Protein 4CQ4 (pdb70)

Radius of gyration: 41.92 Å; Cα contacts (8 Å, |Δi|>4): 561; chains: 4; bounding box: 97×51×123 Å

Sequence (412 aa):
ANPAENIASEISKSVEGAIQQVKNLLTLAADRAEQIVNDLASTTTSTITRPIIELSNTADKIAEGNLEAEVPHQNRADEIGILAKSIERLRRSLKVAMESLEEALKENIASEISKSVEGAIQQVKNLLTLAADRAEQIVNDLASTTTSTITRPIIELSNTADKIAEGNLEAEVPHQNRADEIGILAKSIERLRRSLKVAMESLEEALKENIASSEISKSVEGAIQQVKNLLTLAADRAEQIVNDLASTTTSSTITRPIIELSNTADKIAEGNLEAEVPHQNRADEIGILAKSIERLRRSLKVAMESLEEALKENIASEISKSVEGAIQQVKNLLTLAADRAEQQIVNDLASSTTTSTITRPIIIELSNTADKIAEGNLEAEVPHQNRADEIGILAKSSIERLRRSLKVAMESLEEALK

GO terms:
  GO:0042802 identical protein binding (F, IPI)

Structure (mmCIF, N/CA/C/O backbone):
data_4CQ4
#
_entry.id   4CQ4
#
_cell.length_a   44.069
_cell.length_b   48.037
_cell.length_c   95.187
_cell.angle_alpha   90.00
_cell.angle_beta   98.04
_cell.angle_gamma   90.00
#
_symmetry.space_group_name_H-M   'P 1 21 1'
#
loop_
_entity.id
_entity.type
_entity.pdbx_description
1 polymer 'ENGINEERED VERSION OF TRANSMEMBRANE RECEPTOR AF1503'
2 water water
#
loop_
_atom_site.group_PDB
_atom_site.id
_atom_site.type_symbol
_atom_site.label_atom_id
_atom_site.label_alt_id
_atom_site.label_comp_id
_atom_site.label_asym_id
_atom_site.label_entity_id
_atom_site.label_seq_id
_atom_site.pdbx_PDB_ins_code
_atom_site.Cartn_x
_atom_site.Cartn_y
_atom_site.Cartn_z
_atom_site.occupancy
_atom_site.B_iso_or_equiv
_atom_site.auth_seq_id
_atom_site.auth_comp_id
_atom_site.auth_asym_id
_atom_site.auth_atom_id
_atom_site.pdbx_PDB_model_num
ATOM 1 N N . ALA A 1 204 ? 25.823 41.601 49.593 1.00 61.80 233 ALA A N 1
ATOM 2 C CA . ALA A 1 204 ? 25.272 40.223 49.776 1.00 56.54 233 ALA A CA 1
ATOM 3 C C . ALA A 1 204 ? 25.224 39.423 48.449 1.00 52.71 233 ALA A C 1
ATOM 4 O O . ALA A 1 204 ? 25.009 39.985 47.383 1.00 54.17 233 ALA A O 1
ATOM 6 N N . ASN A 1 205 ? 25.444 38.107 48.532 1.00 48.23 234 ASN A N 1
ATOM 7 C CA . ASN A 1 205 ? 25.406 37.224 47.381 1.00 45.49 234 ASN A CA 1
ATOM 8 C C . ASN A 1 205 ? 24.011 37.310 46.720 1.00 41.44 234 ASN A C 1
ATOM 9 O O . ASN A 1 205 ? 22.985 37.162 47.408 1.00 40.07 234 ASN A O 1
ATOM 14 N N . PRO A 1 206 ? 23.956 37.646 45.413 1.00 40.49 235 PRO A N 1
ATOM 15 C CA . PRO A 1 206 ? 22.612 37.792 44.896 1.00 39.27 235 PRO A CA 1
ATOM 16 C C . PRO A 1 206 ? 22.025 36.431 44.520 1.00 33.05 235 PRO A C 1
ATOM 17 O O . PRO A 1 206 ? 20.816 36.401 44.259 1.00 32.84 235 PRO A O 1
ATOM 21 N N . ALA A 1 207 ? 22.814 35.340 44.532 1.00 29.75 236 ALA A N 1
ATOM 22 C CA . ALA A 1 207 ? 22.334 34.001 44.041 1.00 25.53 236 ALA A CA 1
ATOM 23 C C . ALA A 1 207 ? 21.071 33.535 44.746 1.00 22.84 236 ALA A C 1
ATOM 24 O O . ALA A 1 207 ? 21.003 33.519 45.989 1.00 22.57 236 ALA A O 1
ATOM 26 N N . GLU A 1 208 ? 20.062 33.175 43.940 1.00 21.21 237 GLU A N 1
ATOM 27 C CA . GLU A 1 208 ? 18.790 32.700 44.496 1.00 21.35 237 GLU A CA 1
ATOM 28 C C . GLU A 1 208 ? 18.584 31.219 44.422 1.00 19.08 237 GLU A C 1
ATOM 29 O O . GLU A 1 208 ? 17.669 30.757 45.062 1.00 19.04 237 GLU A O 1
ATOM 35 N N . ASN A 1 209 ? 19.431 30.448 43.712 1.00 17.60 238 ASN A N 1
ATOM 36 C CA . ASN A 1 209 ? 19.183 28.988 43.553 1.00 17.68 238 ASN A CA 1
ATOM 37 C C . ASN A 1 209 ? 20.486 28.242 43.847 1.00 16.59 238 ASN A C 1
ATOM 38 O O . ASN A 1 209 ? 21.466 28.419 43.111 1.00 14.54 238 ASN A O 1
ATOM 43 N N . ILE A 1 210 ? 20.444 27.386 44.859 1.00 16.58 239 ILE A N 1
ATOM 44 C CA . ILE A 1 210 ? 21.613 26.545 45.175 1.00 17.51 239 ILE A CA 1
ATOM 45 C C . ILE A 1 210 ? 21.961 25.662 43.965 1.00 15.82 239 ILE A C 1
ATOM 46 O O . ILE A 1 210 ? 23.114 25.393 43.791 1.00 15.32 239 ILE A O 1
ATOM 51 N N . ALA A 1 211 ? 20.982 25.181 43.169 1.00 15.49 240 ALA A N 1
ATOM 52 C CA . ALA A 1 211 ? 21.350 24.357 41.996 1.00 15.86 240 ALA A CA 1
ATOM 53 C C . ALA A 1 211 ? 22.278 25.097 40.981 1.00 16.35 240 ALA A C 1
ATOM 54 O O . ALA A 1 211 ? 23.283 24.574 40.479 1.00 15.43 240 ALA A O 1
ATOM 56 N N . SER A 1 212 ? 21.963 26.369 40.758 1.00 16.35 241 SER A N 1
ATOM 57 C CA . SER A 1 212 ? 22.841 27.291 40.027 1.00 18.80 241 SER A CA 1
ATOM 58 C C . SER A 1 212 ? 24.202 27.535 40.642 1.00 16.15 241 SER A C 1
ATOM 59 O O . SER A 1 212 ? 25.224 27.563 39.932 1.00 16.42 241 SER A O 1
ATOM 62 N N . GLU A 1 213 ? 24.226 27.766 41.937 1.00 16.11 242 GLU A N 1
ATOM 63 C CA . GLU A 1 213 ? 25.472 28.033 42.622 1.00 16.58 242 GLU A CA 1
ATOM 64 C C . GLU A 1 213 ? 26.420 26.829 42.461 1.00 16.12 242 GLU A C 1
ATOM 65 O O . GLU A 1 213 ? 27.559 27.001 42.054 1.00 19.19 242 GLU A O 1
ATOM 71 N N . ILE A 1 214 ? 25.928 25.629 42.759 1.00 14.81 243 ILE A N 1
ATOM 72 C CA . ILE A 1 214 ? 26.727 24.414 42.656 1.00 15.85 243 ILE A CA 1
ATOM 73 C C . ILE A 1 214 ? 27.178 24.146 41.219 1.00 15.56 243 ILE A C 1
ATOM 74 O O . ILE A 1 214 ? 28.347 23.982 40.942 1.00 16.28 243 ILE A O 1
ATOM 79 N N . SER A 1 215 ? 26.246 24.173 40.302 1.00 15.25 244 SER A N 1
ATOM 80 C CA . SER A 1 215 ? 26.552 23.923 38.886 1.00 16.53 244 SER A CA 1
ATOM 81 C C . SER A 1 215 ? 27.497 24.919 38.248 1.00 18.01 244 SER A C 1
ATOM 82 O O . SER A 1 215 ? 28.516 24.551 37.616 1.00 19.02 244 SER A O 1
ATOM 85 N N . LYS A 1 216 ? 27.269 26.218 38.483 1.00 18.91 245 LYS A N 1
ATOM 86 C CA . LYS A 1 216 ? 28.221 27.262 38.035 1.00 20.41 245 LYS A CA 1
ATOM 87 C C . LYS A 1 216 ? 29.637 27.057 38.569 1.00 19.56 245 LYS A C 1
ATOM 88 O O . LYS A 1 216 ? 30.563 27.420 37.906 1.00 19.35 245 LYS A O 1
ATOM 94 N N . SER A 1 217 ? 29.754 26.493 39.766 1.00 17.63 246 SER A N 1
ATOM 95 C CA . SER A 1 217 ? 31.072 26.349 40.415 1.00 18.26 246 SER A CA 1
ATOM 96 C C . SER A 1 217 ? 32.047 25.463 39.625 1.00 18.30 246 SER A C 1
ATOM 97 O O . SER A 1 217 ? 33.252 25.542 39.858 1.00 20.71 246 SER A O 1
ATOM 100 N N . VAL A 1 218 ? 31.559 24.584 38.749 1.00 19.98 247 VAL A N 1
ATOM 101 C CA . VAL A 1 218 ? 32.458 23.707 37.942 1.00 19.76 247 VAL A CA 1
ATOM 102 C C . VAL A 1 218 ? 32.719 24.230 36.512 1.00 19.17 247 VAL A C 1
ATOM 103 O O . VAL A 1 218 ? 33.470 23.606 35.767 1.00 18.83 247 VAL A O 1
ATOM 107 N N . GLU A 1 219 ? 32.090 25.343 36.152 1.00 19.99 248 GLU A N 1
ATOM 108 C CA . GLU A 1 219 ? 32.243 25.862 34.784 1.00 20.29 248 GLU A CA 1
ATOM 109 C C . GLU A 1 219 ? 33.648 26.192 34.387 1.00 19.72 248 GLU A C 1
ATOM 110 O O . GLU A 1 219 ? 34.038 25.962 33.265 1.00 19.20 248 GLU A O 1
ATOM 116 N N . GLY A 1 220 ? 34.399 26.779 35.297 1.00 19.86 249 GLY A N 1
ATOM 117 C CA . GLY A 1 220 ? 35.769 27.161 34.983 1.00 20.59 249 GLY A CA 1
ATOM 118 C C . GLY A 1 220 ? 36.537 25.929 34.618 1.00 17.80 249 GLY A C 1
ATOM 119 O O . GLY A 1 220 ? 37.246 25.904 33.580 1.00 16.82 249 GLY A O 1
ATOM 120 N N . ALA A 1 221 ? 36.425 24.888 35.464 1.00 18.28 250 ALA A N 1
ATOM 121 C CA . ALA A 1 221 ? 37.127 23.625 35.262 1.00 17.75 250 ALA A CA 1
ATOM 122 C C . ALA A 1 221 ? 36.724 23.006 33.940 1.00 17.38 250 ALA A C 1
ATOM 123 O O . ALA A 1 221 ? 37.549 22.608 33.117 1.00 17.13 250 ALA A O 1
ATOM 125 N N . ILE A 1 222 ? 35.437 22.976 33.702 1.00 19.29 251 ILE A N 1
ATOM 126 C CA . ILE A 1 222 ? 34.967 22.437 32.423 1.00 18.60 251 ILE A CA 1
ATOM 127 C C . ILE A 1 222 ? 35.535 23.206 31.196 1.00 18.17 251 ILE A C 1
ATOM 128 O O . ILE A 1 222 ? 35.883 22.576 30.154 1.00 18.18 251 ILE A O 1
ATOM 133 N N . GLN A 1 223 ? 35.605 24.539 31.265 1.00 17.66 252 GLN A N 1
ATOM 134 C CA . GLN A 1 223 ? 36.092 25.289 30.148 1.00 20.21 252 GLN A CA 1
ATOM 135 C C . GLN A 1 223 ? 37.563 25.000 29.946 1.00 19.23 252 GLN A C 1
ATOM 136 O O . GLN A 1 223 ? 38.038 24.947 28.835 1.00 18.24 252 GLN A O 1
ATOM 142 N N . GLN A 1 224 ? 38.300 24.751 31.029 1.00 18.10 253 GLN A N 1
ATOM 143 C CA . GLN A 1 224 ? 39.684 24.346 30.901 1.00 20.60 253 GLN A CA 1
ATOM 144 C C . GLN A 1 224 ? 39.870 23.026 30.199 1.00 16.93 253 GLN A C 1
ATOM 145 O O . GLN A 1 224 ? 40.697 22.871 29.284 1.00 16.88 253 GLN A O 1
ATOM 151 N N . VAL A 1 225 ? 39.022 22.057 30.573 1.00 15.81 254 VAL A N 1
ATOM 152 C CA . VAL A 1 225 ? 38.966 20.785 29.893 1.00 15.65 254 VAL A CA 1
ATOM 153 C C . VAL A 1 225 ? 38.709 20.960 28.390 1.00 15.43 254 VAL A C 1
ATOM 154 O O . VAL A 1 225 ? 39.494 20.472 27.528 1.00 14.56 254 VAL A O 1
ATOM 158 N N . LYS A 1 226 ? 37.628 21.669 28.034 1.00 17.29 255 LYS A N 1
ATOM 159 C CA . LYS A 1 226 ? 37.412 21.948 26.648 1.00 17.95 255 LYS A CA 1
ATOM 160 C C . LYS A 1 226 ? 38.512 22.656 25.911 1.00 17.10 255 LYS A C 1
ATOM 161 O O . LYS A 1 226 ? 38.844 22.229 24.819 1.00 16.62 255 LYS A O 1
ATOM 167 N N . ASN A 1 227 ? 39.208 23.608 26.567 1.00 17.72 256 ASN A N 1
ATOM 168 C CA . ASN A 1 227 ? 40.269 24.366 25.919 1.00 17.39 256 ASN A CA 1
ATOM 169 C C . ASN A 1 227 ? 41.468 23.453 25.606 1.00 16.72 256 ASN A C 1
ATOM 170 O O . ASN A 1 227 ? 42.073 23.523 24.559 1.00 16.55 256 ASN A O 1
ATOM 175 N N . LEU A 1 228 ? 41.772 22.552 26.536 1.00 16.80 257 LEU A N 1
ATOM 176 C CA . LEU A 1 228 ? 42.824 21.577 26.348 1.00 16.17 257 LEU A CA 1
ATOM 177 C C . LEU A 1 228 ? 42.544 20.610 25.206 1.00 15.50 257 LEU A C 1
ATOM 178 O O . LEU A 1 228 ? 43.435 20.304 24.386 1.00 15.92 257 LEU A O 1
ATOM 183 N N . LEU A 1 229 ? 41.296 20.158 25.087 1.00 14.99 258 LEU A N 1
ATOM 184 C CA . LEU A 1 229 ? 40.874 19.350 23.966 1.00 16.47 258 LEU A CA 1
ATOM 185 C C . LEU A 1 229 ? 40.847 20.100 22.597 1.00 16.70 258 LEU A C 1
ATOM 186 O O . LEU A 1 229 ? 41.162 19.515 21.591 1.00 16.69 258 LEU A O 1
ATOM 191 N N . THR A 1 230 ? 40.563 21.391 22.615 1.00 16.79 259 THR A N 1
ATOM 192 C CA . THR A 1 230 ? 40.661 22.245 21.406 1.00 18.69 259 THR A CA 1
ATOM 193 C C . THR A 1 230 ? 42.121 22.283 20.957 1.00 18.10 259 THR A C 1
ATOM 194 O O . THR A 1 230 ? 42.461 22.162 19.800 1.00 17.98 259 THR A O 1
ATOM 198 N N . LEU A 1 231 ? 43.012 22.467 21.911 1.00 18.16 260 LEU A N 1
ATOM 199 C CA . LEU A 1 231 ? 44.415 22.556 21.548 1.00 19.05 260 LEU A CA 1
ATOM 200 C C . LEU A 1 231 ? 44.951 21.188 21.057 1.00 19.43 260 LEU A C 1
ATOM 201 O O . LEU A 1 231 ? 45.826 21.158 20.164 1.00 20.58 260 LEU A O 1
ATOM 206 N N . ALA A 1 232 ? 44.420 20.096 21.622 1.00 17.94 261 ALA A N 1
ATOM 207 C CA . ALA A 1 232 ? 44.778 18.736 21.164 1.00 18.84 261 ALA A CA 1
ATOM 208 C C . ALA A 1 232 ? 44.405 18.557 19.699 1.00 20.28 261 ALA A C 1
ATOM 209 O O . ALA A 1 232 ? 45.216 18.100 18.893 1.00 19.23 261 ALA A O 1
ATOM 211 N N . ALA A 1 233 ? 43.174 18.953 19.343 1.00 20.11 262 ALA A N 1
ATOM 212 C CA . ALA A 1 233 ? 42.747 18.832 17.958 1.00 23.72 262 ALA A CA 1
ATOM 213 C C . ALA A 1 233 ? 43.594 19.700 17.037 1.00 24.27 262 ALA A C 1
ATOM 214 O O . ALA A 1 233 ? 44.010 19.324 15.926 1.00 25.56 262 ALA A O 1
ATOM 216 N N . ASP A 1 234 ? 43.938 20.872 17.495 1.00 25.70 263 ASP A N 1
ATOM 217 C CA . ASP A 1 234 ? 44.720 21.783 16.653 1.00 29.65 263 ASP A CA 1
ATOM 218 C C . ASP A 1 234 ? 46.119 21.167 16.435 1.00 28.37 263 ASP A C 1
ATOM 219 O O . ASP A 1 234 ? 46.658 21.168 15.322 1.00 29.99 263 ASP A O 1
ATOM 224 N N . ARG A 1 235 ? 46.672 20.553 17.470 1.00 24.73 264 ARG A N 1
ATOM 225 C CA . ARG A 1 235 ? 47.992 19.981 17.385 1.00 25.36 264 ARG A CA 1
ATOM 226 C C . ARG A 1 235 ? 47.948 18.780 16.457 1.00 24.89 264 ARG A C 1
ATOM 227 O O . ARG A 1 235 ? 48.901 18.568 15.710 1.00 27.02 264 ARG A O 1
ATOM 235 N N . ALA A 1 236 ? 46.851 18.024 16.498 1.00 23.11 265 ALA A N 1
ATOM 236 C CA . ALA A 1 236 ? 46.674 16.886 15.615 1.00 24.52 265 ALA A CA 1
ATOM 237 C C . ALA A 1 236 ? 46.592 17.310 14.147 1.00 27.13 265 ALA A C 1
ATOM 238 O O . ALA A 1 236 ? 47.195 16.682 13.277 1.00 26.52 265 ALA A O 1
ATOM 240 N N . GLU A 1 237 ? 45.831 18.359 13.864 1.00 28.98 266 GLU A N 1
ATOM 241 C CA . GLU A 1 237 ? 45.725 18.773 12.477 1.00 33.05 266 GLU A CA 1
ATOM 242 C C . GLU A 1 237 ? 47.063 19.219 11.845 1.00 32.94 266 GLU A C 1
ATOM 243 O O . GLU A 1 237 ? 47.253 18.987 10.643 1.00 34.84 266 GLU A O 1
ATOM 249 N N . GLN A 1 238 ? 47.979 19.819 12.633 1.00 29.96 267 GLN A N 1
ATOM 250 C CA . GLN A 1 238 ? 49.297 20.285 12.148 1.00 30.01 267 GLN A CA 1
ATOM 251 C C . GLN A 1 238 ? 50.118 19.137 11.540 1.00 28.67 267 GLN A C 1
ATOM 252 O O . GLN A 1 238 ? 51.032 19.351 10.712 1.00 28.41 267 GLN A O 1
ATOM 258 N N . ILE A 1 239 ? 49.821 17.904 11.965 1.00 26.52 268 ILE A N 1
ATOM 259 C CA . ILE A 1 239 ? 50.506 16.719 11.463 1.00 26.17 268 ILE A CA 1
ATOM 260 C C . ILE A 1 239 ? 50.532 16.601 9.938 1.00 26.36 268 ILE A C 1
ATOM 261 O O . ILE A 1 239 ? 51.519 16.171 9.370 1.00 24.83 268 ILE A O 1
ATOM 266 N N . VAL A 1 240 ? 49.451 17.004 9.279 1.00 26.41 269 VAL A N 1
ATOM 267 C CA . VAL A 1 240 ? 49.382 16.803 7.859 1.00 27.16 269 VAL A CA 1
ATOM 268 C C . VAL A 1 240 ? 50.453 17.610 7.142 1.00 26.25 269 VAL A C 1
ATOM 269 O O . VAL A 1 240 ? 51.248 17.085 6.356 1.00 23.69 269 VAL A O 1
ATOM 273 N N . ASN A 1 241 ? 50.489 18.896 7.403 1.00 28.06 270 ASN A N 1
ATOM 274 C CA . ASN A 1 241 ? 51.483 19.748 6.780 1.00 29.60 270 ASN A CA 1
ATOM 275 C C . ASN A 1 241 ? 52.929 19.383 7.138 1.00 27.35 270 ASN A C 1
ATOM 276 O O . ASN A 1 241 ? 53.820 19.470 6.294 1.00 27.36 270 ASN A O 1
ATOM 281 N N . ASP A 1 242 ? 53.177 18.969 8.366 1.00 27.05 271 ASP A N 1
ATOM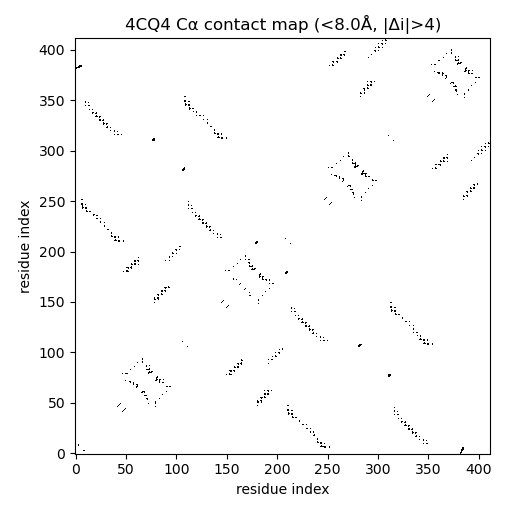 282 C CA . ASP A 1 242 ? 54.573 18.543 8.714 1.00 28.51 271 ASP A CA 1
ATOM 283 C C . ASP A 1 242 ? 54.947 17.268 7.921 1.00 25.70 271 ASP A C 1
ATOM 284 O O . ASP A 1 242 ? 56.085 17.085 7.473 1.00 25.54 271 ASP A O 1
ATOM 289 N N . LEU A 1 243 ? 53.965 16.395 7.752 1.00 24.81 272 LEU A N 1
ATOM 290 C CA . LEU A 1 243 ? 54.184 15.165 7.021 1.00 24.40 272 LEU A CA 1
ATOM 291 C C . LEU A 1 243 ? 54.402 15.416 5.559 1.00 24.13 272 LEU A C 1
ATOM 292 O O . LEU A 1 243 ? 55.239 14.746 4.956 1.00 23.83 272 LEU A O 1
ATOM 297 N N . ALA A 1 244 ? 53.635 16.333 4.950 1.00 23.59 273 ALA A N 1
ATOM 298 C CA . ALA A 1 244 ? 53.935 16.754 3.614 1.00 24.59 273 ALA A CA 1
ATOM 299 C C . ALA A 1 244 ? 55.376 17.185 3.492 1.00 23.14 273 ALA A C 1
ATOM 300 O O . ALA A 1 244 ? 56.029 16.793 2.551 1.00 21.60 273 ALA A O 1
ATOM 302 N N . SER A 1 245 ? 55.851 17.974 4.470 1.00 23.54 274 SER A N 1
ATOM 303 C CA . SER A 1 245 ? 57.165 18.561 4.456 1.00 24.57 274 SER A CA 1
ATOM 304 C C . SER A 1 245 ? 58.286 17.507 4.633 1.00 23.19 274 SER A C 1
ATOM 305 O O . SER A 1 245 ? 59.231 17.473 3.881 1.00 21.40 274 SER A O 1
ATOM 308 N N . THR A 1 246 ? 58.106 16.599 5.579 1.00 24.14 275 THR A N 1
ATOM 309 C CA . THR A 1 246 ? 59.030 15.489 5.762 1.00 24.48 275 THR A CA 1
ATOM 310 C C . THR A 1 246 ? 59.138 14.601 4.542 1.00 23.52 275 THR A C 1
ATOM 311 O O . THR A 1 246 ? 60.208 14.161 4.178 1.00 25.71 275 THR A O 1
ATOM 315 N N . THR A 1 247 ? 58.014 14.338 3.903 1.00 21.54 276 THR A N 1
ATOM 316 C CA . THR A 1 247 ? 58.026 13.473 2.739 1.00 22.29 276 THR A CA 1
ATOM 317 C C . THR A 1 247 ? 58.832 14.171 1.663 1.00 22.17 276 THR A C 1
ATOM 318 O O . THR A 1 247 ? 59.569 13.519 0.920 1.00 21.53 276 THR A O 1
ATOM 322 N N . THR A 1 248 ? 58.681 15.499 1.529 1.00 23.30 277 THR A N 1
ATOM 323 C CA . THR A 1 248 ? 59.296 16.218 0.402 1.00 23.55 277 THR A CA 1
ATOM 324 C C . THR A 1 248 ? 60.802 16.254 0.655 1.00 24.83 277 THR A C 1
ATOM 325 O O . THR A 1 248 ? 61.647 16.052 -0.273 1.00 24.81 277 THR A O 1
ATOM 329 N N . SER A 1 249 ? 61.161 16.574 1.894 1.00 24.74 278 SER A N 1
ATOM 330 C CA . SER A 1 249 ? 62.575 16.708 2.215 1.00 26.68 278 SER A CA 1
ATOM 331 C C . SER A 1 249 ? 63.315 15.344 2.216 1.00 26.41 278 SER A C 1
ATOM 332 O O . SER A 1 249 ? 64.497 15.273 1.773 1.00 25.99 278 SER A O 1
ATOM 335 N N . THR A 1 250 ? 62.601 14.293 2.619 1.00 25.45 279 THR A N 1
ATOM 336 C CA . THR A 1 250 ? 63.207 12.997 2.829 1.00 27.45 279 THR A CA 1
ATOM 337 C C . THR A 1 250 ? 63.173 12.137 1.592 1.00 26.07 279 THR A C 1
ATOM 338 O O . THR A 1 250 ? 64.110 11.355 1.348 1.00 27.02 279 THR A O 1
ATOM 342 N N . ILE A 1 251 ? 62.111 12.307 0.801 1.00 24.68 280 ILE A N 1
ATOM 343 C CA . ILE A 1 251 ? 61.908 11.469 -0.322 1.00 26.22 280 ILE A CA 1
ATOM 344 C C . ILE A 1 251 ? 61.856 12.256 -1.623 1.00 25.26 280 ILE A C 1
ATOM 345 O O . ILE A 1 251 ? 62.584 11.903 -2.569 1.00 26.26 280 ILE A O 1
ATOM 350 N N . THR A 1 252 ? 60.970 13.233 -1.727 1.00 25.93 281 THR A N 1
ATOM 351 C CA . THR A 1 252 ? 60.706 13.825 -3.058 1.00 25.65 281 THR A CA 1
ATOM 352 C C . THR A 1 252 ? 61.965 14.438 -3.652 1.00 25.65 281 THR A C 1
ATOM 353 O O . THR A 1 252 ? 62.363 14.117 -4.782 1.00 26.07 281 THR A O 1
ATOM 357 N N . ARG A 1 253 ? 62.621 15.269 -2.860 1.00 26.48 282 ARG A N 1
ATOM 358 C CA . ARG A 1 253 ? 63.791 16.020 -3.306 1.00 26.76 282 ARG A CA 1
ATOM 359 C C . ARG A 1 253 ? 64.875 15.092 -3.842 1.00 26.50 282 ARG A C 1
ATOM 360 O O . ARG A 1 253 ? 65.384 15.317 -4.937 1.00 25.51 282 ARG A O 1
ATOM 362 N N . PRO A 1 254 ? 65.219 14.035 -3.097 1.00 26.71 283 PRO A N 1
ATOM 363 C CA . PRO A 1 254 ? 66.271 13.153 -3.602 1.00 27.18 283 PRO A CA 1
ATOM 364 C C . PRO A 1 254 ? 65.865 12.360 -4.817 1.00 25.35 283 PRO A C 1
ATOM 365 O O . PRO A 1 254 ? 66.735 12.029 -5.655 1.00 25.59 283 PRO A O 1
ATOM 369 N N . ILE A 1 255 ? 64.596 11.993 -4.895 1.00 24.52 284 ILE A N 1
ATOM 370 C CA . ILE A 1 255 ? 64.109 11.271 -6.066 1.00 24.99 284 ILE A CA 1
ATOM 371 C C . ILE A 1 255 ? 64.202 12.097 -7.344 1.00 23.75 284 ILE A C 1
ATOM 372 O O . ILE A 1 255 ? 64.594 11.583 -8.439 1.00 25.16 284 ILE A O 1
ATOM 377 N N . ILE A 1 256 ? 63.764 13.326 -7.264 1.00 24.18 285 ILE A N 1
ATOM 378 C CA . ILE A 1 256 ? 63.801 14.199 -8.460 1.00 25.08 285 ILE A CA 1
ATOM 379 C C . ILE A 1 256 ? 65.238 14.445 -8.854 1.00 25.68 285 ILE A C 1
ATOM 380 O O . ILE A 1 256 ? 65.585 14.462 -10.051 1.00 26.24 285 ILE A O 1
ATOM 385 N N . GLU A 1 257 ? 66.111 14.611 -7.864 1.00 26.02 286 GLU A N 1
ATOM 386 C CA . GLU A 1 257 ? 67.496 14.782 -8.178 1.00 27.86 286 GLU A CA 1
ATOM 387 C C . GLU A 1 257 ? 68.019 13.585 -8.900 1.00 27.01 286 GLU A C 1
ATOM 388 O O . GLU A 1 257 ? 68.801 13.749 -9.831 1.00 26.49 286 GLU A O 1
ATOM 394 N N . LEU A 1 258 ? 67.699 12.378 -8.389 1.00 25.54 287 LEU A N 1
ATOM 395 C CA . LEU A 1 258 ? 68.151 11.128 -9.024 1.00 25.42 287 LEU A CA 1
ATOM 396 C C . LEU A 1 258 ? 67.641 11.009 -10.484 1.00 25.51 287 LEU A C 1
ATOM 397 O O . LEU A 1 258 ? 68.423 10.655 -11.377 1.00 25.38 287 LEU A O 1
ATOM 402 N N . SER A 1 259 ? 66.352 11.306 -10.702 1.00 24.50 288 SER A N 1
ATOM 403 C CA . SER A 1 259 ? 65.743 11.261 -12.046 1.00 24.69 288 SER A CA 1
ATOM 404 C C . SER A 1 259 ? 66.448 12.296 -12.977 1.00 24.82 288 SER A C 1
ATOM 405 O O . SER A 1 259 ? 66.755 12.030 -14.123 1.00 24.25 288 SER A O 1
ATOM 408 N N . ASN A 1 260 ? 66.814 13.440 -12.428 1.00 24.83 289 ASN A N 1
ATOM 409 C CA . ASN A 1 260 ? 67.469 14.441 -13.248 1.00 27.37 289 ASN A CA 1
ATOM 410 C C . ASN A 1 260 ? 68.836 13.993 -13.654 1.00 27.12 289 ASN A C 1
ATOM 411 O O . ASN A 1 260 ? 69.287 14.241 -14.779 1.00 28.87 289 ASN A O 1
ATOM 416 N N . THR A 1 261 ? 69.514 13.380 -12.706 1.00 25.59 290 THR A N 1
ATOM 417 C CA . THR A 1 261 ? 70.794 12.790 -12.981 1.00 26.38 290 THR A CA 1
ATOM 418 C C . THR A 1 261 ? 70.727 11.650 -13.985 1.00 23.84 290 THR A C 1
ATOM 419 O O . THR A 1 261 ? 71.561 11.597 -14.895 1.00 25.50 290 THR A O 1
ATOM 423 N N . ALA A 1 262 ? 69.766 10.742 -13.849 1.00 23.53 291 ALA A N 1
ATOM 424 C CA . ALA A 1 262 ? 69.534 9.699 -14.866 1.00 23.31 291 ALA A CA 1
ATOM 425 C C . ALA A 1 262 ? 69.347 10.286 -16.252 1.00 24.58 291 ALA A C 1
ATOM 426 O O . ALA A 1 262 ? 69.922 9.797 -17.233 1.00 24.97 291 ALA A O 1
ATOM 428 N N . ASP A 1 263 ? 68.603 11.362 -16.350 1.00 25.11 292 ASP A N 1
ATOM 429 C CA . ASP A 1 263 ? 68.334 11.942 -17.665 1.00 27.97 292 ASP A CA 1
ATOM 430 C C . ASP A 1 263 ? 69.602 12.479 -18.305 1.00 31.15 292 ASP A C 1
ATOM 431 O O . ASP A 1 263 ? 69.855 12.282 -19.501 1.00 29.77 292 ASP A O 1
ATOM 436 N N . LYS A 1 264 ? 70.387 13.195 -17.502 1.00 32.09 293 LYS A N 1
ATOM 437 C CA . LYS A 1 264 ? 71.697 13.705 -17.930 1.00 33.65 293 LYS A CA 1
ATOM 438 C C . LYS A 1 264 ? 72.582 12.584 -18.493 1.00 31.69 293 LYS A C 1
ATOM 439 O O . LYS A 1 264 ? 73.182 12.719 -19.573 1.00 32.06 293 LYS A O 1
ATOM 442 N N . ILE A 1 265 ? 72.647 11.473 -17.776 1.00 28.89 294 ILE A N 1
ATOM 443 C CA . ILE A 1 265 ? 73.513 10.361 -18.194 1.00 29.75 294 ILE A CA 1
ATOM 444 C C . ILE A 1 265 ? 72.954 9.842 -19.523 1.00 29.19 294 ILE A C 1
ATOM 445 O O . ILE A 1 265 ? 73.727 9.702 -20.512 1.00 31.71 294 ILE A O 1
ATOM 450 N N . ALA A 1 266 ? 71.623 9.669 -19.589 1.00 28.18 295 ALA A N 1
ATOM 451 C CA . ALA A 1 266 ? 71.027 9.083 -20.784 1.00 29.79 295 ALA A CA 1
ATOM 452 C C . ALA A 1 266 ? 71.226 9.945 -22.016 1.00 32.46 295 ALA A C 1
ATOM 453 O O . ALA A 1 266 ? 71.282 9.425 -23.112 1.00 35.16 295 ALA A O 1
ATOM 455 N N . GLU A 1 267 ? 71.323 11.267 -21.835 1.00 33.01 296 GLU A N 1
ATOM 456 C CA . GLU A 1 267 ? 71.406 12.229 -22.928 1.00 35.47 296 GLU A CA 1
ATOM 457 C C . GLU A 1 267 ? 72.863 12.542 -23.234 1.00 36.90 296 GLU A C 1
ATOM 458 O O . GLU A 1 267 ? 73.151 13.408 -24.057 1.00 40.48 296 GLU A O 1
ATOM 460 N N . GLY A 1 268 ? 73.774 11.871 -22.544 1.00 34.24 297 GLY A N 1
ATOM 461 C CA . GLY A 1 268 ? 75.144 11.781 -22.989 1.00 35.42 297 GLY A CA 1
ATOM 462 C C . GLY A 1 268 ? 76.221 12.268 -22.048 1.00 36.08 297 GLY A C 1
ATOM 463 O O . GLY A 1 268 ? 77.408 12.241 -22.420 1.00 38.62 297 GLY A O 1
ATOM 464 N N . ASN A 1 269 ? 75.852 12.702 -20.843 1.00 33.51 298 ASN A N 1
ATOM 465 C CA . ASN A 1 269 ? 76.859 13.089 -19.862 1.00 33.73 298 ASN A CA 1
ATOM 466 C C . ASN A 1 269 ? 77.179 11.944 -18.919 1.00 32.52 298 ASN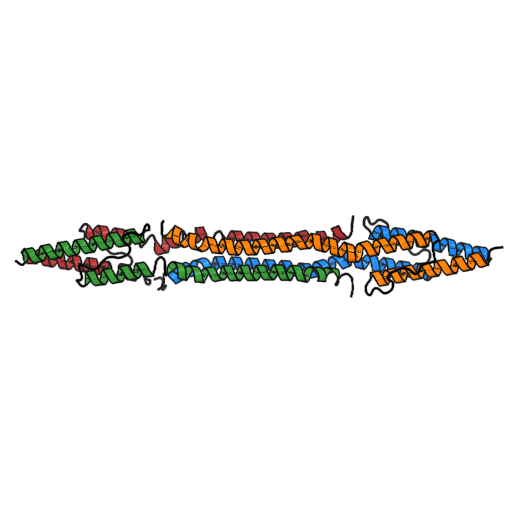 A C 1
ATOM 467 O O . ASN A 1 269 ? 76.687 11.851 -17.807 1.00 32.38 298 ASN A O 1
ATOM 472 N N . LEU A 1 270 ? 78.051 11.095 -19.400 1.00 34.98 299 LEU A N 1
ATOM 473 C CA . LEU A 1 270 ? 78.452 9.871 -18.736 1.00 35.37 299 LEU A CA 1
ATOM 474 C C . LEU A 1 270 ? 79.259 10.108 -17.449 1.00 35.22 299 LEU A C 1
ATOM 475 O O . LEU A 1 270 ? 79.465 9.174 -16.692 1.00 35.06 299 LEU A O 1
ATOM 480 N N . GLU A 1 271 ? 79.734 11.334 -17.240 1.00 36.09 300 GLU A N 1
ATOM 481 C CA . GLU A 1 271 ? 80.462 11.704 -16.019 1.00 38.48 300 GLU A CA 1
ATOM 482 C C . GLU A 1 271 ? 79.591 12.390 -14.932 1.00 37.25 300 GLU A C 1
ATOM 483 O O . GLU A 1 271 ? 80.105 12.711 -13.853 1.00 38.29 300 GLU A O 1
ATOM 489 N N . ALA A 1 272 ? 78.287 12.589 -15.187 1.00 34.83 301 ALA A N 1
ATOM 490 C CA . ALA A 1 272 ? 77.391 13.178 -14.189 1.00 34.27 301 ALA A CA 1
ATOM 491 C C . ALA A 1 272 ? 77.634 12.527 -12.830 1.00 34.51 301 ALA A C 1
ATOM 492 O O . ALA A 1 272 ? 77.742 11.304 -12.785 1.00 36.07 301 ALA A O 1
ATOM 494 N N . GLU A 1 273 ? 77.780 13.323 -11.755 1.00 34.80 302 GLU A N 1
ATOM 495 C CA . GLU A 1 273 ? 77.972 12.791 -10.397 1.00 35.04 302 GLU A CA 1
ATOM 496 C C . GLU A 1 273 ? 76.602 12.322 -9.921 1.00 34.25 302 GLU A C 1
ATOM 497 O O . GLU A 1 273 ? 75.637 13.089 -9.990 1.00 33.20 302 GLU A O 1
ATOM 499 N N . VAL A 1 274 ? 76.512 11.060 -9.487 1.00 32.88 303 VAL A N 1
ATOM 500 C CA . VAL A 1 274 ? 75.254 10.511 -8.954 1.00 31.67 303 VAL A CA 1
ATOM 501 C C . VAL A 1 274 ? 75.157 10.858 -7.460 1.00 32.03 303 VAL A C 1
ATOM 502 O O . VAL A 1 274 ? 76.029 10.511 -6.662 1.00 31.30 303 VAL A O 1
ATOM 506 N N . PRO A 1 275 ? 74.130 11.584 -7.072 1.00 31.83 304 PRO A N 1
ATOM 507 C CA . PRO A 1 275 ? 74.145 12.002 -5.627 1.00 34.10 304 PRO A CA 1
ATOM 508 C C . PRO A 1 275 ? 73.589 10.911 -4.702 1.00 35.50 304 PRO A C 1
ATOM 509 O O . PRO A 1 275 ? 73.008 9.900 -5.172 1.00 34.44 304 PRO A O 1
ATOM 513 N N . HIS A 1 276 ? 73.746 11.119 -3.401 1.00 37.59 305 HIS A N 1
ATOM 514 C CA . HIS A 1 276 ? 73.124 10.280 -2.371 1.00 37.54 305 HIS A CA 1
ATOM 515 C C . HIS A 1 276 ? 73.551 8.830 -2.285 1.00 36.63 305 HIS A C 1
ATOM 516 O O . HIS A 1 276 ? 72.815 8.017 -1.754 1.00 37.58 305 HIS A O 1
ATOM 523 N N . GLN A 1 277 ? 74.715 8.481 -2.775 1.00 37.56 306 GLN A N 1
ATOM 524 C CA . GLN A 1 277 ? 75.163 7.087 -2.730 1.00 38.21 306 GLN A CA 1
ATOM 525 C C . GLN A 1 277 ? 75.572 6.638 -1.326 1.00 40.94 306 GLN A C 1
ATOM 526 O O . GLN A 1 277 ? 75.518 5.426 -1.034 1.00 41.27 306 GLN A O 1
ATOM 532 N N . ASN A 1 278 ? 75.973 7.598 -0.471 1.00 40.98 307 ASN A N 1
ATOM 533 C CA . ASN A 1 278 ? 76.357 7.299 0.920 1.00 42.96 307 ASN A CA 1
ATOM 534 C C . ASN A 1 278 ? 75.147 7.090 1.864 1.00 41.42 307 ASN A C 1
ATOM 535 O O . ASN A 1 278 ? 75.291 6.720 3.030 1.00 41.28 307 ASN A O 1
ATOM 537 N N . ARG A 1 279 ? 73.953 7.323 1.352 1.00 38.13 308 ARG A N 1
ATOM 538 C CA . ARG A 1 279 ? 72.754 7.341 2.180 1.00 36.51 308 ARG A CA 1
ATOM 539 C C . ARG A 1 279 ? 72.318 5.961 2.663 1.00 35.62 308 ARG A C 1
ATOM 540 O O . ARG A 1 279 ? 72.346 5.027 1.912 1.00 35.75 308 ARG A O 1
ATOM 548 N N . ALA A 1 280 ? 71.878 5.830 3.912 1.00 35.53 309 ALA A N 1
ATOM 549 C CA . ALA A 1 280 ? 71.757 4.495 4.510 1.00 36.03 309 ALA A CA 1
ATOM 550 C C . ALA A 1 280 ? 70.397 3.857 4.256 1.00 34.50 309 ALA A C 1
ATOM 551 O O . ALA A 1 280 ? 70.172 2.715 4.602 1.00 35.11 309 ALA A O 1
ATOM 553 N N . ASP A 1 281 ? 69.465 4.582 3.671 1.00 30.68 310 ASP A N 1
ATOM 554 C CA . ASP A 1 281 ? 68.150 3.966 3.413 1.00 28.45 310 ASP A CA 1
ATOM 555 C C . ASP A 1 281 ? 68.022 3.537 2.007 1.00 28.39 310 ASP A C 1
ATOM 556 O O . ASP A 1 281 ? 69.005 3.492 1.286 1.00 29.30 310 ASP A O 1
ATOM 561 N N . GLU A 1 282 ? 66.783 3.309 1.558 1.00 26.28 311 GLU A N 1
ATOM 562 C CA . GLU A 1 282 ? 66.507 2.770 0.231 1.00 26.65 311 GLU A CA 1
ATOM 563 C C . GLU A 1 282 ? 66.710 3.760 -0.911 1.00 27.11 311 GLU A C 1
ATOM 564 O O . GLU A 1 282 ? 66.925 3.344 -2.058 1.00 26.73 311 GLU A O 1
ATOM 570 N N . ILE A 1 283 ? 66.754 5.051 -0.578 1.00 27.86 312 ILE A N 1
ATOM 571 C CA . ILE A 1 283 ? 67.238 6.067 -1.513 1.00 28.27 312 ILE A CA 1
ATOM 572 C C . ILE A 1 283 ? 68.732 5.879 -1.811 1.00 28.40 312 ILE A C 1
ATOM 573 O O . ILE A 1 283 ? 69.166 6.148 -2.931 1.00 28.58 312 ILE A O 1
ATOM 578 N N . GLY A 1 284 ? 69.517 5.453 -0.816 1.00 28.73 313 GLY A N 1
ATOM 579 C CA . GLY A 1 284 ? 70.935 5.086 -1.025 1.00 28.76 313 GLY A CA 1
ATOM 580 C C . GLY A 1 284 ? 71.125 3.903 -1.952 1.00 27.64 313 GLY A C 1
ATOM 581 O O . GLY A 1 284 ? 72.032 3.871 -2.823 1.00 26.10 313 GLY A O 1
ATOM 582 N N . ILE A 1 285 ? 70.227 2.931 -1.783 1.00 27.86 314 ILE A N 1
ATOM 583 C CA . ILE A 1 285 ? 70.207 1.762 -2.602 1.00 28.11 314 ILE A CA 1
ATOM 584 C C . ILE A 1 285 ? 69.909 2.098 -4.046 1.00 27.24 314 ILE A C 1
ATOM 585 O O . ILE A 1 285 ? 70.620 1.630 -4.961 1.00 26.18 314 ILE A O 1
ATOM 590 N N . LEU A 1 286 ? 68.843 2.866 -4.284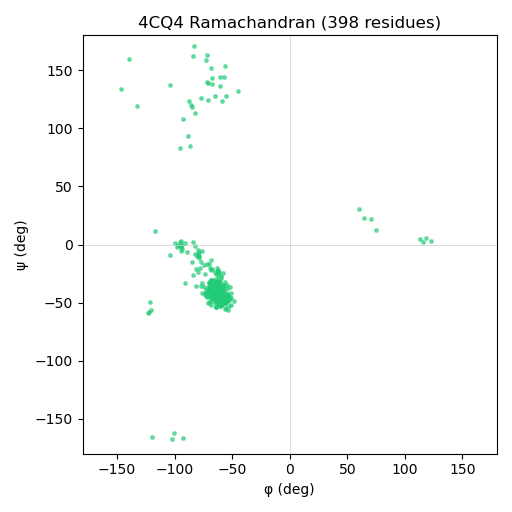 1.00 27.03 315 LEU A N 1
ATOM 591 C CA . LEU A 1 286 ? 68.520 3.357 -5.607 1.00 26.12 315 LEU A CA 1
ATOM 592 C C . LEU A 1 286 ? 69.660 4.174 -6.280 1.00 27.09 315 LEU A C 1
ATOM 593 O O . LEU A 1 286 ? 70.001 3.966 -7.437 1.00 27.13 315 LEU A O 1
ATOM 598 N N . ALA A 1 287 ? 70.291 5.061 -5.514 1.00 27.84 316 ALA A N 1
ATOM 599 C CA . ALA A 1 287 ? 71.396 5.857 -6.018 1.00 28.16 316 ALA A CA 1
ATOM 600 C C . ALA A 1 287 ? 72.620 4.991 -6.362 1.00 28.83 316 ALA A C 1
ATOM 601 O O . ALA A 1 287 ? 73.231 5.188 -7.391 1.00 29.85 316 ALA A O 1
ATOM 603 N N . LYS A 1 288 ? 72.988 4.040 -5.514 1.00 29.88 317 LYS A N 1
ATOM 604 C CA . LYS A 1 288 ? 74.054 3.105 -5.877 1.00 29.79 317 LYS A CA 1
ATOM 605 C C . LYS A 1 288 ? 73.665 2.294 -7.141 1.00 30.10 317 LYS A C 1
ATOM 606 O O . LYS A 1 288 ? 74.541 2.020 -7.964 1.00 30.72 317 LYS A O 1
ATOM 612 N N . SER A 1 289 ? 72.384 1.974 -7.341 1.00 28.20 318 SER A N 1
ATOM 613 C CA . SER A 1 289 ? 71.973 1.209 -8.560 1.00 29.82 318 SER A CA 1
ATOM 614 C C . SER A 1 289 ? 72.096 2.025 -9.843 1.00 29.91 318 SER A C 1
ATOM 615 O O . SER A 1 289 ? 72.493 1.532 -10.933 1.00 30.55 318 SER A O 1
ATOM 618 N N . ILE A 1 290 ? 71.752 3.299 -9.730 1.00 29.22 319 ILE A N 1
ATOM 619 C CA . ILE A 1 290 ? 71.988 4.239 -10.841 1.00 29.26 319 ILE A CA 1
ATOM 620 C C . ILE A 1 290 ? 73.472 4.532 -11.075 1.00 29.10 319 ILE A C 1
ATOM 621 O O . ILE A 1 290 ? 73.862 4.702 -12.200 1.00 30.10 319 ILE A O 1
ATOM 626 N N . GLU A 1 291 ? 74.323 4.550 -10.034 1.00 28.95 320 GLU A N 1
ATOM 627 C CA . GLU A 1 291 ? 75.752 4.693 -10.278 1.00 31.33 320 GLU A CA 1
ATOM 628 C C . GLU A 1 291 ? 76.317 3.507 -11.033 1.00 32.38 320 GLU A C 1
ATOM 629 O O . GLU A 1 291 ? 77.169 3.706 -11.916 1.00 31.79 320 GLU A O 1
ATOM 635 N N . ARG A 1 292 ? 75.874 2.280 -10.705 1.00 33.19 321 ARG A N 1
ATOM 636 C CA . ARG A 1 292 ? 76.247 1.074 -11.506 1.00 35.02 321 ARG A CA 1
ATOM 637 C C . ARG A 1 292 ? 75.766 1.129 -12.935 1.00 35.39 321 ARG A C 1
ATOM 638 O O . ARG A 1 292 ? 76.517 0.747 -13.867 1.00 33.41 321 ARG A O 1
ATOM 646 N N . LEU A 1 293 ? 74.545 1.650 -13.119 1.00 34.36 322 LEU A N 1
ATOM 647 C CA . LEU A 1 293 ? 73.980 1.808 -14.454 1.00 33.37 322 LEU A CA 1
ATOM 648 C C . LEU A 1 293 ? 74.828 2.777 -15.314 1.00 33.29 322 LEU A C 1
ATOM 649 O O . LEU A 1 293 ? 75.129 2.509 -16.497 1.00 34.16 322 LEU A O 1
ATOM 654 N N . ARG A 1 294 ? 75.200 3.919 -14.740 1.00 31.03 323 ARG A N 1
ATOM 655 C CA . ARG A 1 294 ? 76.139 4.852 -15.404 1.00 29.68 323 ARG A CA 1
ATOM 656 C C . ARG A 1 294 ? 77.402 4.128 -15.816 1.00 29.78 323 ARG A C 1
ATOM 657 O O . ARG A 1 294 ? 77.836 4.246 -16.916 1.00 28.74 323 ARG A O 1
ATOM 665 N N . ARG A 1 295 ? 78.044 3.424 -14.892 1.00 30.67 324 ARG A N 1
ATOM 666 C CA . ARG A 1 295 ? 79.330 2.786 -15.196 1.00 32.80 324 ARG A CA 1
ATOM 667 C C . ARG A 1 295 ? 79.153 1.839 -16.376 1.00 34.24 324 ARG A C 1
ATOM 668 O O . ARG A 1 295 ? 80.026 1.727 -17.245 1.00 35.19 324 ARG A O 1
ATOM 676 N N . SER A 1 296 ? 78.025 1.145 -16.402 1.00 33.09 325 SER A N 1
ATOM 677 C CA . SER A 1 296 ? 77.719 0.168 -17.431 1.00 34.82 325 SER A CA 1
ATOM 678 C C . SER A 1 296 ? 77.409 0.855 -18.779 1.00 33.68 325 SER A C 1
ATOM 679 O O . SER A 1 296 ? 77.968 0.483 -19.840 1.00 34.65 325 SER A O 1
ATOM 682 N N . LEU A 1 297 ? 76.625 1.912 -18.758 1.00 32.38 326 LEU A N 1
ATOM 683 C CA . LEU A 1 297 ? 76.420 2.675 -20.014 1.00 30.71 326 LEU A CA 1
ATOM 684 C C . LEU A 1 297 ? 77.682 3.349 -20.573 1.00 30.42 326 LEU A C 1
ATOM 685 O O . LEU A 1 297 ? 77.919 3.376 -21.813 1.00 30.05 326 LEU A O 1
ATOM 690 N N . LYS A 1 298 ? 78.488 3.900 -19.659 1.00 25.62 327 LYS A N 1
ATOM 691 C CA . LYS A 1 298 ? 79.753 4.562 -20.000 1.00 26.32 327 LYS A CA 1
ATOM 692 C C . LYS A 1 298 ? 80.682 3.626 -20.770 1.00 23.66 327 LYS A C 1
ATOM 693 O O . LYS A 1 298 ? 81.158 3.965 -21.847 1.00 24.68 327 LYS A O 1
ATOM 699 N N . VAL A 1 299 ? 80.904 2.430 -20.263 1.00 23.43 328 VAL A N 1
ATOM 700 C CA . VAL A 1 299 ? 81.763 1.466 -20.964 1.00 23.25 328 VAL A CA 1
ATOM 701 C C . VAL A 1 299 ? 81.129 1.046 -22.296 1.00 22.96 328 VAL A C 1
ATOM 702 O O . VAL A 1 299 ? 81.836 0.821 -23.291 1.00 22.71 328 VAL A O 1
ATOM 706 N N . ALA A 1 300 ? 79.828 0.941 -22.334 1.00 23.67 329 ALA A N 1
ATOM 707 C CA . ALA A 1 300 ? 79.215 0.515 -23.613 1.00 23.51 329 ALA A CA 1
ATOM 708 C C . ALA A 1 300 ? 79.424 1.565 -24.704 1.00 23.82 329 ALA A C 1
ATOM 709 O O . ALA A 1 300 ? 79.695 1.271 -25.858 1.00 22.81 329 ALA A O 1
ATOM 711 N N . MET A 1 301 ? 79.281 2.819 -24.346 1.00 24.55 330 MET A N 1
ATOM 712 C CA . MET A 1 301 ? 79.506 3.886 -25.291 1.00 25.74 330 MET A CA 1
ATOM 713 C C . MET A 1 301 ? 80.945 3.995 -25.734 1.00 24.24 330 MET A C 1
ATOM 714 O O . MET A 1 301 ? 81.270 4.210 -26.909 1.00 23.34 330 MET A O 1
ATOM 719 N N . GLU A 1 302 ? 81.835 3.874 -24.768 1.00 23.16 331 GLU A N 1
ATOM 720 C CA . GLU A 1 302 ? 83.209 3.935 -25.080 1.00 23.87 331 GLU A CA 1
ATOM 721 C C . GLU A 1 302 ? 83.624 2.795 -25.988 1.00 22.41 331 GLU A C 1
ATOM 722 O O . GLU A 1 302 ? 84.475 3.004 -26.860 1.00 22.35 331 GLU A O 1
ATOM 728 N N . SER A 1 303 ? 83.079 1.614 -25.706 1.00 20.65 332 SER A N 1
ATOM 729 C CA . SER A 1 303 ? 83.351 0.370 -26.456 1.00 21.57 332 SER A CA 1
ATOM 730 C C . SER A 1 303 ? 82.983 0.532 -27.912 1.00 21.39 332 SER A C 1
ATOM 731 O O . SER A 1 303 ? 83.787 0.246 -28.793 1.00 21.91 332 SER A O 1
ATOM 734 N N . LEU A 1 304 ? 81.818 1.118 -28.132 1.00 23.20 333 LEU A N 1
ATOM 735 C CA . LEU A 1 304 ? 81.292 1.386 -29.488 1.00 25.23 333 LEU A CA 1
ATOM 736 C C . LEU A 1 304 ? 82.157 2.430 -30.184 1.00 27.66 333 LEU A C 1
ATOM 737 O O . LEU A 1 304 ? 82.529 2.285 -31.368 1.00 28.64 333 LEU A O 1
ATOM 742 N N . GLU A 1 305 ? 82.484 3.493 -29.455 1.00 29.32 334 GLU A N 1
ATOM 743 C CA . GLU A 1 305 ? 83.359 4.507 -29.988 1.00 33.73 334 GLU A CA 1
ATOM 744 C C . GLU A 1 305 ? 84.642 3.879 -30.456 1.00 32.96 334 GLU A C 1
ATOM 745 O O . GLU A 1 305 ? 85.158 4.180 -31.516 1.00 36.53 334 GLU A O 1
ATOM 751 N N . GLU A 1 306 ? 85.193 2.980 -29.670 1.00 30.42 335 GLU A N 1
ATOM 752 C CA . GLU A 1 306 ? 86.506 2.442 -30.040 1.00 31.91 335 GLU A CA 1
ATOM 753 C C . GLU A 1 306 ? 86.421 1.417 -31.175 1.00 33.07 335 GLU A C 1
ATOM 754 O O . GLU A 1 306 ? 87.312 1.324 -32.040 1.00 35.21 335 GLU A O 1
ATOM 760 N N . ALA A 1 307 ? 85.334 0.682 -31.188 1.00 31.11 336 ALA A N 1
ATOM 761 C CA . ALA A 1 307 ? 85.128 -0.340 -32.184 1.00 34.06 336 ALA A CA 1
ATOM 762 C C . ALA A 1 307 ? 84.915 0.285 -33.565 1.00 37.45 336 ALA A C 1
ATOM 763 O O . ALA A 1 307 ? 85.265 -0.315 -34.572 1.00 39.43 336 ALA A O 1
ATOM 765 N N . LEU A 1 308 ? 84.337 1.474 -33.630 1.00 37.34 337 LEU A N 1
ATOM 766 C CA . LEU A 1 308 ? 84.010 2.042 -34.933 1.00 40.77 337 LEU A CA 1
ATOM 767 C C . LEU A 1 308 ? 85.097 2.998 -35.443 1.00 44.44 337 LEU A C 1
ATOM 768 O O . LEU A 1 308 ? 84.938 3.602 -36.505 1.00 48.47 337 LEU A O 1
ATOM 773 N N . LYS A 1 309 ? 86.193 3.163 -34.706 1.00 43.83 338 LYS A N 1
ATOM 774 C CA . LYS A 1 309 ? 87.412 3.673 -35.307 1.00 48.92 338 LYS A CA 1
ATOM 775 C C . LYS A 1 309 ? 87.843 2.580 -36.297 1.00 50.70 338 LYS A C 1
ATOM 776 O O . LYS A 1 309 ? 87.469 1.417 -36.133 1.00 52.24 338 LYS A O 1
ATOM 783 N N . GLU B 1 208 ? 27.614 8.939 52.998 1.00 47.72 237 GLU B N 1
ATOM 784 C CA . GLU B 1 208 ? 26.186 9.283 53.066 1.00 46.94 237 GLU B CA 1
ATOM 785 C C . GLU B 1 208 ? 26.017 10.794 52.989 1.00 39.04 237 GLU B C 1
ATOM 786 O O . GLU B 1 208 ? 24.915 11.234 52.729 1.00 45.46 237 GLU B O 1
ATOM 788 N N . ASN B 1 209 ? 27.084 11.594 53.147 1.00 31.90 238 ASN B N 1
ATOM 789 C CA . ASN B 1 209 ? 26.896 13.011 53.443 1.00 25.69 238 ASN B CA 1
ATOM 790 C C . ASN B 1 209 ? 26.676 13.826 52.190 1.00 22.24 238 ASN B C 1
ATOM 791 O O . ASN B 1 209 ? 26.913 13.327 51.067 1.00 20.53 238 ASN B O 1
ATOM 796 N N . ILE B 1 210 ? 26.132 15.038 52.369 1.00 20.40 239 ILE B N 1
ATOM 797 C CA . ILE B 1 210 ? 25.808 15.883 51.200 1.00 20.53 239 ILE B CA 1
ATOM 798 C C . ILE B 1 210 ? 27.000 16.087 50.266 1.00 19.09 239 ILE B C 1
ATOM 799 O O . ILE B 1 210 ? 26.877 15.967 49.066 1.00 19.34 239 ILE B O 1
ATOM 804 N N . ALA B 1 211 ? 28.166 16.394 50.814 1.00 18.90 240 ALA B N 1
ATOM 805 C CA . ALA B 1 211 ? 29.342 16.637 50.007 1.00 18.76 240 ALA B CA 1
ATOM 806 C C . ALA B 1 211 ? 29.784 15.444 49.180 1.00 19.19 240 ALA B C 1
ATOM 807 O O . ALA B 1 211 ? 30.129 15.581 47.969 1.00 17.62 240 ALA B O 1
ATOM 809 N N . SER B 1 212 ? 29.708 14.250 49.786 1.00 19.35 241 SER B N 1
ATOM 810 C CA . SER B 1 212 ? 29.961 13.033 49.084 1.00 22.24 241 SER B CA 1
ATOM 811 C C . SER B 1 212 ? 28.868 12.776 48.040 1.00 21.06 241 SER B C 1
ATOM 812 O O . SER B 1 212 ? 29.157 12.393 46.907 1.00 21.42 241 SER B O 1
ATOM 815 N N . GLU B 1 213 ? 27.613 12.945 48.401 1.00 21.30 242 GLU B N 1
ATOM 816 C CA . GLU B 1 213 ? 26.526 12.710 47.392 1.00 22.07 242 GLU B CA 1
ATOM 817 C C . GLU B 1 213 ? 26.714 13.612 46.132 1.00 21.19 242 GLU B C 1
ATOM 818 O O . GLU B 1 213 ? 26.551 13.152 44.977 1.00 21.54 242 GLU B O 1
ATOM 824 N N . ILE B 1 214 ? 26.966 14.878 46.346 1.00 18.00 243 ILE B N 1
ATOM 825 C CA . ILE B 1 214 ? 27.050 15.837 45.238 1.00 18.11 243 ILE B CA 1
ATOM 826 C C . ILE B 1 214 ? 28.334 15.571 44.417 1.00 18.51 243 ILE B C 1
ATOM 827 O O . ILE B 1 214 ? 28.281 15.478 43.202 1.00 19.07 243 ILE B O 1
ATOM 832 N N . SER B 1 215 ? 29.465 15.449 45.101 1.00 17.83 244 SER B N 1
ATOM 833 C CA . SER B 1 215 ? 30.792 15.288 44.444 1.00 18.98 244 SER B CA 1
ATOM 834 C C . SER B 1 215 ? 30.860 13.987 43.652 1.00 19.73 244 SER B C 1
ATOM 835 O O . SER B 1 215 ? 31.338 13.951 42.532 1.00 20.57 244 SER B O 1
ATOM 838 N N . LYS B 1 216 ? 30.341 12.917 44.205 1.00 20.55 245 LYS B N 1
ATOM 839 C CA . LYS B 1 216 ? 30.437 11.656 43.552 1.00 22.74 245 LYS B CA 1
ATOM 840 C C . LYS B 1 216 ? 29.446 11.549 42.433 1.00 21.04 245 LYS B C 1
ATOM 841 O O . LYS B 1 216 ? 29.600 10.727 41.552 1.00 21.40 245 LYS B O 1
ATOM 847 N N . SER B 1 217 ? 28.481 12.441 42.412 1.00 20.13 246 SER B N 1
ATOM 848 C CA . SER B 1 217 ? 27.522 12.397 41.343 1.00 19.59 246 SER B CA 1
ATOM 849 C C . SER B 1 217 ? 28.124 12.685 39.941 1.00 19.87 246 SER B C 1
ATOM 850 O O . SER B 1 217 ? 27.478 12.397 38.925 1.00 21.57 246 SER B O 1
ATOM 853 N N . VAL B 1 218 ? 29.248 13.374 39.869 1.00 17.29 247 VAL B N 1
ATOM 854 C CA . VAL B 1 218 ? 29.897 13.709 38.616 1.00 17.85 247 VAL B CA 1
ATOM 855 C C . VAL B 1 218 ? 30.993 12.675 38.238 1.00 17.21 247 VAL B C 1
ATOM 856 O O . VAL B 1 218 ? 31.531 12.718 37.127 1.00 15.53 247 VAL B O 1
ATOM 860 N N . GLU B 1 219 ? 31.269 11.712 39.129 1.00 18.72 248 GLU B N 1
ATOM 861 C CA . GLU B 1 219 ? 32.285 10.658 38.849 1.00 19.71 248 GLU B CA 1
ATOM 862 C C . GLU B 1 219 ? 32.048 9.801 37.640 1.00 20.24 248 GLU B C 1
ATOM 863 O O . GLU B 1 219 ? 32.971 9.538 36.859 1.00 19.15 248 GLU B O 1
ATOM 869 N N . GLY B 1 220 ? 30.776 9.392 37.460 1.00 19.70 249 GLY B N 1
ATOM 870 C CA . GLY B 1 220 ? 30.342 8.688 36.227 1.00 19.26 249 GLY B CA 1
ATOM 871 C C . GLY B 1 220 ? 30.620 9.447 34.954 1.00 17.32 249 GLY B C 1
ATOM 872 O O . GLY B 1 220 ? 31.185 8.872 33.989 1.00 18.04 249 GLY B O 1
ATOM 873 N N . ALA B 1 221 ? 30.250 10.730 34.954 1.00 16.87 250 ALA B N 1
ATOM 874 C CA . ALA B 1 221 ? 30.426 11.609 33.831 1.00 17.24 250 ALA B CA 1
ATOM 875 C C . ALA B 1 221 ? 31.863 11.739 33.469 1.00 16.78 250 ALA B C 1
ATOM 876 O O . ALA B 1 221 ? 32.226 11.735 32.291 1.00 16.40 250 ALA B O 1
ATOM 878 N N . ILE B 1 222 ? 32.713 11.917 34.512 1.00 17.66 251 ILE B N 1
ATOM 879 C CA . ILE B 1 222 ? 34.122 12.039 34.310 1.00 17.91 251 ILE B CA 1
ATOM 880 C C . ILE B 1 222 ? 34.715 10.764 33.714 1.00 16.38 251 ILE B C 1
ATOM 881 O O . ILE B 1 222 ? 35.496 10.861 32.811 1.00 15.62 251 ILE B O 1
ATOM 886 N N . GLN B 1 223 ? 34.235 9.581 34.109 1.00 16.51 252 GLN B N 1
ATOM 887 C CA . GLN B 1 223 ? 34.682 8.313 33.517 1.00 17.58 252 GLN B CA 1
ATOM 888 C C . GLN B 1 223 ? 34.267 8.239 32.081 1.00 16.25 252 GLN B C 1
ATOM 889 O O . GLN B 1 223 ? 35.048 7.800 31.277 1.00 15.12 252 GLN B O 1
ATOM 895 N N . GLN B 1 224 ? 33.072 8.771 31.788 1.00 16.76 253 GLN B N 1
ATOM 896 C CA . GLN B 1 224 ? 32.572 8.824 30.405 1.00 16.71 253 GLN B CA 1
ATOM 897 C C . GLN B 1 224 ? 33.415 9.702 29.487 1.00 15.48 253 GLN B C 1
ATOM 898 O O . GLN B 1 224 ? 33.788 9.246 28.357 1.00 15.49 253 GLN B O 1
ATOM 904 N N . VAL B 1 225 ? 33.827 10.856 30.028 1.00 15.41 254 VAL B N 1
ATOM 905 C CA . VAL B 1 225 ? 34.723 11.763 29.337 1.00 14.85 254 VAL B CA 1
ATOM 906 C C . VAL B 1 225 ? 36.031 11.021 29.113 1.00 15.70 254 VAL B C 1
ATOM 907 O O . VAL B 1 225 ? 36.520 10.965 27.977 1.00 17.70 254 VAL B O 1
ATOM 911 N N . LYS B 1 226 ? 36.547 10.369 30.139 1.00 15.48 255 LYS B N 1
ATOM 912 C CA . LYS B 1 226 ? 37.836 9.673 30.006 1.00 16.72 255 LYS B CA 1
ATOM 913 C C . LYS B 1 226 ? 37.780 8.535 28.999 1.00 16.74 255 LYS B C 1
ATOM 914 O O . LYS B 1 226 ? 38.725 8.283 28.236 1.00 16.72 255 LYS B O 1
ATOM 920 N N . ASN B 1 227 ? 36.676 7.843 28.990 1.00 17.07 256 ASN B N 1
ATOM 921 C CA . ASN B 1 227 ? 36.531 6.734 28.020 1.00 18.05 256 ASN B CA 1
ATOM 922 C C . ASN B 1 227 ? 36.673 7.236 26.573 1.00 17.92 256 ASN B C 1
ATOM 923 O O . ASN B 1 227 ? 37.313 6.557 25.724 1.00 18.81 256 ASN B O 1
ATOM 928 N N . LEU B 1 228 ? 36.056 8.397 26.275 1.00 16.17 257 LEU B N 1
ATOM 929 C CA . LEU B 1 228 ? 36.169 8.978 24.942 1.00 16.51 257 LEU B CA 1
ATOM 930 C C . LEU B 1 228 ? 37.586 9.380 24.644 1.00 17.11 257 LEU B C 1
ATOM 931 O O . LEU B 1 228 ? 38.015 9.213 23.513 1.00 17.25 257 LEU B O 1
ATOM 936 N N . LEU B 1 229 ? 38.271 9.945 25.653 1.00 15.62 258 LEU B N 1
ATOM 937 C CA . LEU B 1 229 ? 39.639 10.381 25.500 1.00 18.43 258 LEU B CA 1
ATOM 938 C C . LEU B 1 229 ? 40.587 9.206 25.253 1.00 20.76 258 LEU B C 1
ATOM 939 O O . LEU B 1 229 ? 41.527 9.317 24.458 1.00 22.81 258 LEU B O 1
ATOM 944 N N . THR B 1 230 ? 40.272 8.070 25.867 1.00 20.58 259 THR B N 1
ATOM 945 C CA . THR B 1 230 ? 41.060 6.868 25.680 1.00 22.28 259 THR B CA 1
ATOM 946 C C . THR B 1 230 ? 40.857 6.285 24.265 1.00 20.67 259 THR B C 1
ATOM 947 O O . THR B 1 230 ? 41.785 5.851 23.610 1.00 20.95 259 THR B O 1
ATOM 951 N N . LEU B 1 231 ? 39.644 6.307 23.773 1.00 20.60 260 LEU B N 1
ATOM 952 C CA . LEU B 1 231 ? 39.402 5.938 22.393 1.00 21.69 260 LEU B CA 1
ATOM 953 C C . 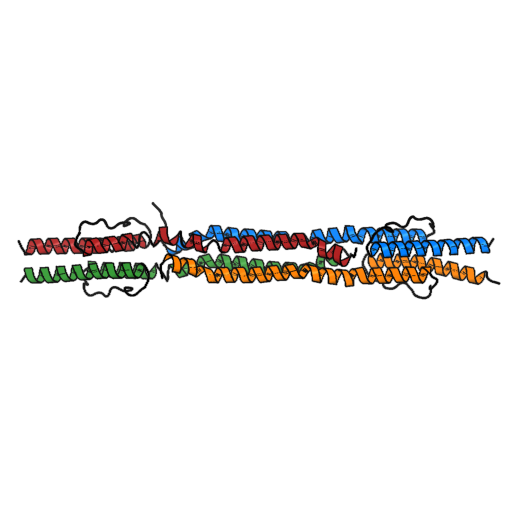LEU B 1 231 ? 40.140 6.847 21.424 1.00 20.82 260 LEU B C 1
ATOM 954 O O . LEU B 1 231 ? 40.710 6.372 20.402 1.00 21.75 260 LEU B O 1
ATOM 959 N N . ALA B 1 232 ? 40.117 8.149 21.697 1.00 19.08 261 ALA B N 1
ATOM 960 C CA . ALA B 1 232 ? 40.838 9.128 20.877 1.00 17.60 261 ALA B CA 1
ATOM 961 C C . ALA B 1 232 ? 42.385 8.902 20.927 1.00 18.44 261 ALA B C 1
ATOM 962 O O . ALA B 1 232 ? 43.062 8.878 19.872 1.00 19.55 261 ALA B O 1
ATOM 964 N N . ALA B 1 233 ? 42.926 8.697 22.122 1.00 17.72 262 ALA B N 1
ATOM 965 C CA . ALA B 1 233 ? 44.327 8.417 22.240 1.00 20.30 262 ALA B CA 1
ATOM 966 C C . ALA B 1 233 ? 44.761 7.113 21.479 1.00 21.38 262 ALA B C 1
ATOM 967 O O . ALA B 1 233 ? 45.732 7.121 20.756 1.00 23.69 262 ALA B O 1
ATOM 969 N N . ASP B 1 234 ? 44.036 6.020 21.655 1.00 22.73 263 ASP B N 1
ATOM 970 C CA . ASP B 1 234 ? 44.329 4.776 20.958 1.00 25.39 263 ASP B CA 1
ATOM 971 C C . ASP B 1 234 ? 44.205 4.950 19.440 1.00 24.16 263 ASP B C 1
ATOM 972 O O . ASP B 1 234 ? 45.009 4.414 18.678 1.00 26.04 263 ASP B O 1
ATOM 977 N N . ARG B 1 235 ? 43.240 5.726 18.984 1.00 22.48 264 ARG B N 1
ATOM 978 C CA . ARG B 1 235 ? 43.146 5.942 17.547 1.00 22.56 264 ARG B CA 1
ATOM 979 C C . ARG B 1 235 ? 44.326 6.726 16.996 1.00 22.21 264 ARG B C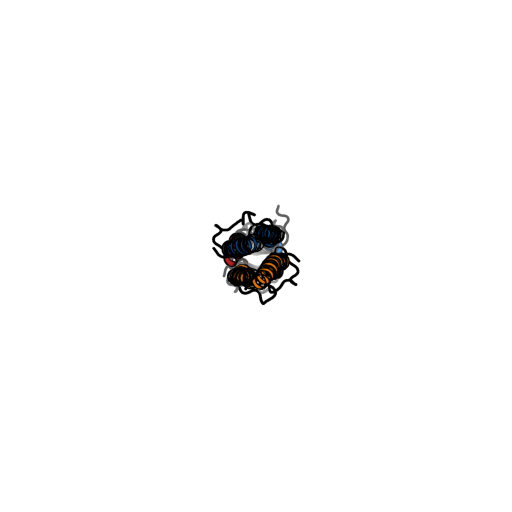 1
ATOM 980 O O . ARG B 1 235 ? 44.880 6.394 15.928 1.00 23.80 264 ARG B O 1
ATOM 988 N N . ALA B 1 236 ? 44.769 7.716 17.757 1.00 21.08 265 ALA B N 1
ATOM 989 C CA . ALA B 1 236 ? 45.955 8.492 17.378 1.00 21.80 265 ALA B CA 1
ATOM 990 C C . ALA B 1 236 ? 47.219 7.640 17.363 1.00 24.07 265 ALA B C 1
ATOM 991 O O . ALA B 1 236 ? 48.070 7.795 16.509 1.00 24.54 265 ALA B O 1
ATOM 993 N N . GLU B 1 237 ? 47.311 6.747 18.328 1.00 26.80 266 GLU B N 1
ATOM 994 C CA . GLU B 1 237 ? 48.440 5.774 18.452 1.00 31.38 266 GLU B CA 1
ATOM 995 C C . GLU B 1 237 ? 48.573 4.853 17.213 1.00 31.71 266 GLU B C 1
ATOM 996 O O . GLU B 1 237 ? 49.718 4.419 16.877 1.00 33.96 266 GLU B O 1
ATOM 1002 N N . GLN B 1 238 ? 47.458 4.572 16.515 1.00 27.12 267 GLN B N 1
ATOM 1003 C CA . GLN B 1 238 ? 47.470 3.637 15.391 1.00 27.41 267 GLN B CA 1
ATOM 1004 C C . GLN B 1 238 ? 48.042 4.293 14.126 1.00 24.28 267 GLN B C 1
ATOM 1005 O O . GLN B 1 238 ? 48.499 3.580 13.228 1.00 23.62 267 GLN B O 1
ATOM 1008 N N . ILE B 1 239 ? 48.047 5.631 14.081 1.00 23.00 268 ILE B N 1
ATOM 1009 C CA . ILE B 1 239 ? 48.478 6.375 12.910 1.00 22.35 268 ILE B CA 1
ATOM 1010 C C . ILE B 1 239 ? 49.869 5.935 12.477 1.00 21.55 268 ILE B C 1
ATOM 1011 O O . ILE B 1 239 ? 50.067 5.714 11.281 1.00 20.86 268 ILE B O 1
ATOM 1016 N N . VAL B 1 240 ? 50.804 5.791 13.432 1.00 22.30 269 VAL B N 1
ATOM 1017 C CA . VAL B 1 240 ? 52.203 5.444 13.067 1.00 23.43 269 VAL B CA 1
ATOM 1018 C C . VAL B 1 240 ? 52.301 4.103 12.326 1.00 25.70 269 VAL B C 1
ATOM 1019 O O . VAL B 1 240 ? 52.903 4.028 11.243 1.00 25.63 269 VAL B O 1
ATOM 1023 N N . ASN B 1 241 ? 51.698 3.034 12.854 1.00 27.44 270 ASN B N 1
ATOM 1024 C CA . ASN B 1 241 ? 51.857 1.734 12.241 1.00 29.57 270 ASN B CA 1
ATOM 1025 C C . ASN B 1 241 ? 51.215 1.789 10.873 1.00 28.84 270 ASN B C 1
ATOM 1026 O O . ASN B 1 241 ? 51.822 1.301 9.934 1.00 29.14 270 ASN B O 1
ATOM 1028 N N . ASP B 1 242 ? 50.097 2.513 10.739 1.00 27.17 271 ASP B N 1
ATOM 1029 C CA . ASP B 1 242 ? 49.382 2.585 9.462 1.00 29.06 271 ASP B CA 1
ATOM 1030 C C . ASP B 1 242 ? 50.140 3.394 8.428 1.00 25.85 271 ASP B C 1
ATOM 1031 O O . ASP B 1 242 ? 50.146 3.048 7.250 1.00 27.10 271 ASP B O 1
ATOM 1036 N N . LEU B 1 243 ? 50.796 4.440 8.910 1.00 23.39 272 LEU B N 1
ATOM 1037 C CA . LEU B 1 243 ? 51.627 5.259 8.084 1.00 20.95 272 LEU B CA 1
ATOM 1038 C C . LEU B 1 243 ? 52.882 4.466 7.622 1.00 21.80 272 LEU B C 1
ATOM 1039 O O . LEU B 1 243 ? 53.328 4.631 6.507 1.00 21.28 272 LEU B O 1
ATOM 1044 N N . ALA B 1 244 ? 53.468 3.654 8.499 1.00 22.31 273 ALA B N 1
ATOM 1045 C CA . ALA B 1 244 ? 54.596 2.737 8.083 1.00 23.86 273 ALA B CA 1
ATOM 1046 C C . ALA B 1 244 ? 54.144 1.815 6.971 1.00 25.19 273 ALA B C 1
ATOM 1047 O O . ALA B 1 244 ? 54.816 1.679 5.937 1.00 25.21 273 ALA B O 1
ATOM 1049 N N . SER B 1 245 ? 52.929 1.330 7.103 1.00 26.15 274 SER B N 1
ATOM 1050 C CA . SER B 1 245 ? 52.301 0.526 6.066 1.00 28.16 274 SER B CA 1
ATOM 1051 C C . SER B 1 245 ? 52.103 1.169 4.711 1.00 26.86 274 SER B C 1
ATOM 1052 O O . SER B 1 245 ? 52.486 0.620 3.681 1.00 26.87 274 SER B O 1
ATOM 1055 N N . THR B 1 246 ? 51.470 2.329 4.734 1.00 26.70 275 THR B N 1
ATOM 1056 C CA . THR B 1 246 ? 51.261 3.152 3.572 1.00 25.15 275 THR B CA 1
ATOM 1057 C C . THR B 1 246 ? 52.534 3.523 2.885 1.00 24.03 275 THR B C 1
ATOM 1058 O O . THR B 1 246 ? 52.606 3.490 1.640 1.00 25.91 275 THR B O 1
ATOM 1062 N N . THR B 1 247 ? 53.555 3.845 3.687 1.00 21.89 276 THR B N 1
ATOM 1063 C CA . THR B 1 247 ? 54.825 4.323 3.127 1.00 21.27 276 THR B CA 1
ATOM 1064 C C . THR B 1 247 ? 55.470 3.108 2.445 1.00 22.80 276 THR B C 1
ATOM 1065 O O . THR B 1 247 ? 56.067 3.194 1.347 1.00 22.53 276 THR B O 1
ATOM 1069 N N . THR B 1 248 ? 55.348 1.941 3.089 1.00 23.06 277 THR B N 1
ATOM 1070 C CA . THR B 1 248 ? 55.905 0.767 2.502 1.00 24.93 277 THR B CA 1
ATOM 1071 C C . THR B 1 248 ? 55.311 0.447 1.120 1.00 25.60 277 THR B C 1
ATOM 1072 O O . THR B 1 248 ? 56.096 0.246 0.174 1.00 25.99 277 THR B O 1
ATOM 1076 N N . SER B 1 249 ? 53.987 0.423 0.988 1.00 27.29 278 SER B N 1
ATOM 1077 C CA . SER B 1 249 ? 53.291 0.048 -0.244 1.00 29.55 278 SER B CA 1
ATOM 1078 C C . SER B 1 249 ? 53.357 1.127 -1.312 1.00 29.38 278 SER B C 1
ATOM 1079 O O . SER B 1 249 ? 53.499 0.862 -2.505 1.00 29.45 278 SER B O 1
ATOM 1082 N N . THR B 1 250 ? 53.289 2.358 -0.851 1.00 29.47 279 THR B N 1
ATOM 1083 C CA . THR B 1 250 ? 53.324 3.522 -1.723 1.00 29.97 279 THR B CA 1
ATOM 1084 C C . THR B 1 250 ? 54.715 3.856 -2.261 1.00 27.66 279 THR B C 1
ATOM 1085 O O . THR B 1 250 ? 54.851 4.220 -3.404 1.00 30.56 279 THR B O 1
ATOM 1089 N N . ILE B 1 251 ? 55.760 3.779 -1.433 1.00 26.67 280 ILE B N 1
ATOM 1090 C CA . ILE B 1 251 ? 57.089 4.312 -1.789 1.00 26.42 280 ILE B CA 1
ATOM 1091 C C . ILE B 1 251 ? 58.169 3.216 -1.745 1.00 24.90 280 ILE B C 1
ATOM 1092 O O . ILE B 1 251 ? 58.870 2.994 -2.731 1.00 24.14 280 ILE B O 1
ATOM 1097 N N . THR B 1 252 ? 58.218 2.473 -0.662 1.00 26.27 281 THR B N 1
ATOM 1098 C CA . THR B 1 252 ? 59.369 1.591 -0.453 1.00 26.10 281 THR B CA 1
ATOM 1099 C C . THR B 1 252 ? 59.487 0.487 -1.498 1.00 27.34 281 THR B C 1
ATOM 1100 O O . THR B 1 252 ? 60.551 0.358 -2.176 1.00 26.12 281 THR B O 1
ATOM 1104 N N . ARG B 1 253 ? 58.388 -0.255 -1.652 1.00 28.69 282 ARG B N 1
ATOM 1105 C CA . ARG B 1 253 ? 58.290 -1.366 -2.596 1.00 30.59 282 ARG B CA 1
ATOM 1106 C C . ARG B 1 253 ? 58.675 -0.890 -3.980 1.00 29.34 282 ARG B C 1
ATOM 1107 O O . ARG B 1 253 ? 59.570 -1.500 -4.610 1.00 27.91 282 ARG B O 1
ATOM 1109 N N . PRO B 1 254 ? 57.982 0.159 -4.492 1.00 29.83 283 PRO B N 1
ATOM 1110 C CA . PRO B 1 254 ? 58.305 0.657 -5.827 1.00 30.49 283 PRO B CA 1
ATOM 1111 C C . PRO B 1 254 ? 59.752 1.087 -5.975 1.00 27.84 283 PRO B C 1
ATOM 1112 O O . PRO B 1 254 ? 60.349 0.822 -7.023 1.00 26.73 283 PRO B O 1
ATOM 1116 N N . ILE B 1 255 ? 60.312 1.753 -4.956 1.00 25.48 284 ILE B N 1
ATOM 1117 C CA . ILE B 1 255 ? 61.696 2.184 -5.029 1.00 25.63 284 ILE B CA 1
ATOM 1118 C C . ILE B 1 255 ? 62.649 0.964 -5.107 1.00 25.65 284 ILE B C 1
ATOM 1119 O O . ILE B 1 255 ? 63.554 0.932 -5.944 1.00 25.73 284 ILE B O 1
ATOM 1124 N N . ILE B 1 256 ? 62.395 -0.053 -4.293 1.00 25.56 285 ILE B N 1
ATOM 1125 C CA . ILE B 1 256 ? 63.266 -1.248 -4.276 1.00 26.91 285 ILE B CA 1
ATOM 1126 C C . ILE B 1 256 ? 63.133 -1.974 -5.589 1.00 26.38 285 ILE B C 1
ATOM 1127 O O . ILE B 1 256 ? 64.151 -2.420 -6.156 1.00 26.20 285 ILE B O 1
ATOM 1132 N N . GLU B 1 257 ? 61.910 -2.016 -6.131 1.00 26.84 286 GLU B N 1
ATOM 1133 C CA . GLU B 1 257 ? 61.672 -2.676 -7.432 1.00 27.98 286 GLU B CA 1
ATOM 1134 C C . GLU B 1 257 ? 62.499 -1.977 -8.485 1.00 26.61 286 GLU B C 1
ATOM 1135 O O . GLU B 1 257 ? 63.209 -2.644 -9.298 1.00 25.62 286 GLU B O 1
ATOM 1137 N N . LEU B 1 258 ? 62.443 -0.634 -8.488 1.00 25.51 287 LEU B N 1
ATOM 1138 C CA . LEU B 1 258 ? 63.130 0.163 -9.511 1.00 25.47 287 LEU B CA 1
ATOM 1139 C C . LEU B 1 258 ? 64.628 0.027 -9.411 1.00 24.99 287 LEU B C 1
ATOM 1140 O O . LEU B 1 258 ? 65.320 0.034 -10.439 1.00 25.15 287 LEU B O 1
ATOM 1145 N N . SER B 1 259 ? 65.133 -0.112 -8.167 1.00 23.98 288 SER B N 1
ATOM 1146 C CA . SER B 1 259 ? 66.544 -0.294 -7.892 1.00 26.05 288 SER B CA 1
ATOM 1147 C C . SER B 1 259 ? 67.040 -1.630 -8.427 1.00 26.12 288 SER B C 1
ATOM 1148 O O . SER B 1 259 ? 68.135 -1.718 -9.029 1.00 26.42 288 SER B O 1
ATOM 1151 N N . ASN B 1 260 ? 66.264 -2.673 -8.179 1.00 25.30 289 ASN B N 1
ATOM 1152 C CA . ASN B 1 260 ? 66.603 -3.989 -8.688 1.00 27.45 289 ASN B CA 1
ATOM 1153 C C . ASN B 1 260 ? 66.534 -3.983 -10.202 1.00 26.93 289 ASN B C 1
ATOM 1154 O O . ASN B 1 260 ? 67.318 -4.635 -10.869 1.00 28.05 289 ASN B O 1
ATOM 1159 N N . THR B 1 261 ? 65.590 -3.239 -10.776 1.00 27.39 290 THR B N 1
ATOM 1160 C CA . THR B 1 261 ? 65.535 -3.139 -12.228 1.00 27.58 290 THR B CA 1
ATOM 1161 C C . THR B 1 261 ? 66.774 -2.449 -12.819 1.00 26.50 290 THR B C 1
ATOM 1162 O O . THR B 1 261 ? 67.315 -2.929 -13.836 1.00 27.12 290 THR B O 1
ATOM 1166 N N . ALA B 1 262 ? 67.161 -1.321 -12.242 1.00 24.11 291 ALA B N 1
ATOM 1167 C CA . ALA B 1 262 ? 68.346 -0.604 -12.660 1.00 24.94 291 ALA B CA 1
ATOM 1168 C C . ALA B 1 262 ? 69.515 -1.585 -12.616 1.00 24.10 291 ALA B C 1
ATOM 1169 O O . ALA B 1 262 ? 70.338 -1.585 -13.523 1.00 23.13 291 ALA B O 1
ATOM 1171 N N . ASP B 1 263 ? 69.587 -2.400 -11.557 1.00 24.47 292 ASP B N 1
ATOM 1172 C CA . ASP B 1 263 ? 70.732 -3.349 -11.384 1.00 25.37 292 ASP B CA 1
ATOM 1173 C C . ASP B 1 263 ? 70.701 -4.437 -12.463 1.00 25.07 292 ASP B C 1
ATOM 1174 O O . ASP B 1 263 ? 71.724 -4.768 -13.033 1.00 25.59 292 ASP B O 1
ATOM 1179 N N . LYS B 1 264 ? 69.533 -5.010 -12.749 1.00 26.94 293 LYS B N 1
ATOM 1180 C CA . LYS B 1 264 ? 69.439 -6.024 -13.831 1.00 28.81 293 LYS B CA 1
ATOM 1181 C C . LYS B 1 264 ? 69.819 -5.434 -15.200 1.00 27.33 293 LYS B C 1
ATOM 1182 O O . LYS B 1 264 ? 70.565 -6.045 -15.991 1.00 28.63 293 LYS B O 1
ATOM 1188 N N . ILE B 1 265 ? 69.400 -4.200 -15.438 1.00 25.20 294 ILE B N 1
ATOM 1189 C CA . ILE B 1 265 ? 69.741 -3.552 -16.697 1.00 24.98 294 ILE B CA 1
ATOM 1190 C C . ILE B 1 265 ? 71.248 -3.298 -16.728 1.00 23.09 294 ILE B C 1
ATOM 1191 O O . ILE B 1 265 ? 71.874 -3.628 -17.712 1.00 22.42 294 ILE B O 1
ATOM 1196 N N . ALA B 1 266 ? 71.834 -2.802 -15.628 1.00 22.76 295 ALA B N 1
ATOM 1197 C CA . ALA B 1 266 ? 73.264 -2.530 -15.627 1.00 23.95 295 ALA B CA 1
ATOM 1198 C C . ALA B 1 266 ? 74.040 -3.837 -15.895 1.00 23.98 295 ALA B C 1
ATOM 1199 O O . ALA B 1 266 ? 75.068 -3.810 -16.583 1.00 23.57 295 ALA B O 1
ATOM 1201 N N . GLU B 1 267 ? 73.477 -4.967 -15.449 1.00 24.21 296 GLU B N 1
ATOM 1202 C CA . GLU B 1 267 ? 74.117 -6.292 -15.606 1.00 27.00 296 GLU B CA 1
ATOM 1203 C C . GLU B 1 267 ? 73.981 -6.891 -16.985 1.00 27.08 296 GLU B C 1
ATOM 1204 O O . GLU B 1 267 ? 74.509 -7.943 -17.241 1.00 29.59 296 GLU B O 1
ATOM 1210 N N . GLY B 1 268 ? 73.140 -6.276 -17.825 1.00 25.73 297 GLY B N 1
ATOM 1211 C CA . GLY B 1 268 ? 73.033 -6.686 -19.216 1.00 26.42 297 GLY B CA 1
ATOM 1212 C C . GLY B 1 268 ? 71.666 -7.191 -19.667 1.00 27.67 297 GLY B C 1
ATOM 1213 O O . GLY B 1 268 ? 71.544 -7.642 -20.802 1.00 27.90 297 GLY B O 1
ATOM 1214 N N . ASN B 1 269 ? 70.638 -7.111 -18.809 1.00 30.83 298 ASN B N 1
ATOM 1215 C CA . ASN B 1 269 ? 69.223 -7.479 -19.228 1.00 30.01 298 ASN B CA 1
ATOM 1216 C C . ASN B 1 269 ? 68.412 -6.298 -19.719 1.00 29.41 298 ASN B C 1
ATOM 1217 O O . ASN B 1 269 ? 67.982 -5.471 -18.934 1.00 29.63 298 ASN B O 1
ATOM 1222 N N . LEU B 1 270 ? 68.173 -6.237 -21.015 1.00 29.31 299 LEU B N 1
ATOM 1223 C CA . LEU B 1 270 ? 67.661 -5.039 -21.625 1.00 28.43 299 LEU B CA 1
ATOM 1224 C C . LEU B 1 270 ? 66.328 -5.313 -22.193 1.00 29.88 299 LEU B C 1
ATOM 1225 O O . LEU B 1 270 ? 65.844 -4.487 -22.950 1.00 30.25 299 LEU B O 1
ATOM 1230 N N . GLU B 1 271 ? 65.734 -6.460 -21.870 1.00 31.29 300 GLU B N 1
ATOM 1231 C CA . GLU B 1 271 ? 64.602 -6.905 -22.663 1.00 34.08 300 GLU B CA 1
ATOM 1232 C C . GLU B 1 271 ? 63.278 -6.277 -22.211 1.00 34.95 300 GLU B C 1
ATOM 1233 O O . GLU B 1 271 ? 62.343 -6.214 -22.999 1.00 39.29 300 GLU B O 1
ATOM 1239 N N . ALA B 1 272 ? 63.164 -5.878 -20.955 1.00 32.57 301 ALA B N 1
ATOM 1240 C CA . ALA B 1 272 ? 61.884 -5.383 -20.470 1.00 33.43 301 ALA B CA 1
ATOM 1241 C C . ALA B 1 272 ? 61.883 -3.863 -20.350 1.00 31.69 301 ALA B C 1
ATOM 1242 O O . ALA B 1 272 ? 62.868 -3.253 -19.885 1.00 30.48 301 ALA B O 1
ATOM 1244 N N . GLU B 1 273 ? 60.787 -3.252 -20.776 1.00 33.14 302 GLU B N 1
ATOM 1245 C CA . GLU B 1 273 ? 60.524 -1.854 -20.484 1.00 32.66 302 GLU B CA 1
ATOM 1246 C C . GLU B 1 273 ? 60.462 -1.707 -18.965 1.00 32.12 302 GLU B C 1
ATOM 1247 O O . GLU B 1 273 ? 59.971 -2.592 -18.247 1.00 33.63 302 GLU B O 1
ATOM 1249 N N . VAL B 1 274 ? 60.959 -0.586 -18.466 1.00 30.30 303 VAL B N 1
ATOM 1250 C CA . VAL B 1 274 ? 60.986 -0.349 -16.999 1.00 30.12 303 VAL B CA 1
ATOM 1251 C C . VAL B 1 274 ? 59.528 -0.258 -16.523 1.00 31.27 303 VAL B C 1
ATOM 1252 O O . VAL B 1 274 ? 58.764 0.515 -17.121 1.00 32.01 303 VAL B O 1
ATOM 1256 N N . PRO B 1 275 ? 59.141 -1.048 -15.490 1.00 32.78 304 PRO B N 1
ATOM 1257 C CA . PRO B 1 275 ? 57.776 -0.981 -14.934 1.00 35.54 304 PRO B CA 1
ATOM 1258 C C . PRO B 1 275 ? 57.320 0.399 -14.455 1.00 36.29 304 PRO B C 1
ATOM 1259 O O . PRO B 1 275 ? 58.150 1.261 -14.106 1.00 34.38 304 PRO B O 1
ATOM 1263 N N . HIS B 1 276 ? 55.991 0.587 -14.485 1.00 39.45 305 HIS B N 1
ATOM 1264 C CA . HIS B 1 276 ? 55.306 1.730 -13.865 1.00 40.35 305 HIS B CA 1
ATOM 1265 C C . HIS B 1 276 ? 55.691 3.110 -14.381 1.00 37.79 305 HIS B C 1
ATOM 1266 O O . HIS B 1 276 ? 55.602 4.084 -13.650 1.00 38.28 305 HIS B O 1
ATOM 1273 N N . GLN B 1 277 ? 56.062 3.206 -15.651 1.00 38.05 306 GLN B N 1
ATOM 1274 C CA . GLN B 1 277 ? 56.301 4.511 -16.295 1.00 37.37 306 GLN B CA 1
ATOM 1275 C C . GLN B 1 277 ? 55.038 5.384 -16.351 1.00 39.03 306 GLN B C 1
ATOM 1276 O O . GLN B 1 277 ? 55.116 6.604 -16.508 1.00 38.70 306 GLN B O 1
ATOM 1282 N N . ASN B 1 278 ? 53.896 4.729 -16.222 1.00 41.13 307 ASN B N 1
ATOM 1283 C CA . ASN B 1 278 ? 52.585 5.365 -16.284 1.00 43.04 307 ASN B CA 1
ATOM 1284 C C . ASN B 1 278 ? 52.175 6.083 -14.999 1.00 41.75 307 ASN B C 1
ATOM 1285 O O . ASN B 1 278 ? 51.183 6.815 -14.974 1.00 43.05 307 ASN B O 1
ATOM 1290 N N . ARG B 1 279 ? 52.905 5.871 -13.921 1.00 39.48 308 ARG B N 1
ATOM 1291 C CA . ARG B 1 279 ? 52.505 6.427 -12.638 1.00 39.45 308 ARG B CA 1
ATOM 1292 C C . ARG B 1 279 ? 52.605 7.938 -12.608 1.00 39.39 308 ARG B C 1
ATOM 1293 O O . ARG B 1 279 ? 53.613 8.515 -13.057 1.00 38.13 308 ARG B O 1
ATOM 1301 N N . ALA B 1 280 ? 51.601 8.572 -12.009 1.00 40.58 309 ALA B N 1
ATOM 1302 C CA . ALA B 1 280 ? 51.401 10.004 -12.153 1.00 41.69 309 ALA B CA 1
ATOM 1303 C C . ALA B 1 280 ? 52.210 10.896 -11.206 1.00 41.96 309 ALA B C 1
ATOM 1304 O O . ALA B 1 280 ? 52.050 12.107 -11.231 1.00 44.33 309 ALA B O 1
ATOM 1306 N N . ASP B 1 281 ? 53.051 10.312 -10.364 1.00 32.37 310 ASP B N 1
ATOM 1307 C CA . ASP B 1 281 ? 53.775 11.065 -9.348 1.00 30.81 310 ASP B CA 1
ATOM 1308 C C . ASP B 1 281 ? 55.290 10.898 -9.616 1.00 29.18 310 ASP B C 1
ATOM 1309 O O . ASP B 1 281 ? 55.694 10.434 -10.716 1.00 27.23 310 ASP B O 1
ATOM 1314 N N . GLU B 1 282 ? 56.132 11.268 -8.641 1.00 27.71 311 GLU B N 1
ATOM 1315 C CA . GLU B 1 282 ? 57.537 11.391 -8.877 1.00 26.41 311 GLU B CA 1
ATOM 1316 C C . GLU B 1 282 ? 58.223 10.036 -9.049 1.00 27.33 311 GLU B C 1
ATOM 1317 O O . GLU B 1 282 ? 59.343 9.971 -9.598 1.00 25.64 311 GLU B O 1
ATOM 1323 N N . ILE B 1 283 ? 57.539 8.966 -8.619 1.00 27.15 312 ILE B N 1
ATOM 1324 C CA . ILE B 1 283 ? 57.982 7.616 -8.884 1.00 28.90 312 ILE B CA 1
ATOM 1325 C C . ILE B 1 283 ? 57.852 7.305 -10.367 1.00 27.22 312 ILE B C 1
ATOM 1326 O O . ILE B 1 283 ? 58.698 6.603 -10.916 1.00 26.91 312 ILE B O 1
ATOM 1331 N N . GLY B 1 284 ? 56.816 7.831 -11.019 1.00 26.84 313 GLY B N 1
ATOM 1332 C CA . GLY B 1 284 ? 56.644 7.660 -12.471 1.00 26.99 313 GLY B CA 1
ATOM 1333 C C . GLY B 1 284 ? 57.736 8.418 -13.194 1.00 24.98 313 GLY B C 1
ATOM 1334 O O . GLY B 1 284 ? 58.362 7.904 -14.111 1.00 23.73 313 GLY B O 1
ATOM 1335 N N . ILE B 1 285 ? 57.946 9.677 -12.806 1.00 25.37 314 ILE B N 1
ATOM 1336 C CA . ILE B 1 285 ? 59.089 10.487 -13.321 1.00 23.89 314 ILE B CA 1
ATOM 1337 C C . ILE B 1 285 ? 60.408 9.712 -13.236 1.00 22.73 314 ILE B C 1
ATOM 1338 O O . ILE B 1 285 ? 61.212 9.644 -14.203 1.00 23.49 314 ILE B O 1
ATOM 1343 N N . LEU B 1 286 ? 60.659 9.138 -12.076 1.00 23.59 315 LEU B N 1
ATOM 1344 C CA . LEU B 1 286 ? 61.888 8.368 -11.869 1.00 22.91 315 LEU B CA 1
ATOM 1345 C C . LEU B 1 286 ? 61.955 7.193 -12.846 1.00 22.05 315 LEU B C 1
ATOM 1346 O O . LEU B 1 286 ? 62.961 6.951 -13.551 1.00 21.64 315 LEU B O 1
ATOM 1351 N N . ALA B 1 287 ? 60.880 6.432 -12.861 1.00 22.54 316 ALA B N 1
ATOM 1352 C CA . ALA B 1 287 ? 60.853 5.248 -13.707 1.00 23.41 316 ALA B CA 1
ATOM 1353 C C . ALA B 1 287 ? 61.095 5.596 -15.205 1.00 24.27 316 ALA B C 1
ATOM 1354 O O . ALA B 1 287 ? 61.815 4.853 -15.947 1.00 22.67 316 ALA B O 1
ATOM 1356 N N . LYS B 1 288 ? 60.513 6.729 -15.659 1.00 24.97 317 LYS B N 1
ATOM 1357 C CA . LYS B 1 288 ? 60.781 7.214 -17.031 1.00 25.73 317 LYS B CA 1
ATOM 1358 C C . LYS B 1 288 ? 62.241 7.581 -17.295 1.00 23.89 317 LYS B C 1
ATOM 1359 O O . LYS B 1 288 ? 62.706 7.434 -18.436 1.00 23.98 317 LYS B O 1
ATOM 1363 N N . SER B 1 289 ? 62.949 8.047 -16.266 1.00 22.53 318 SER B N 1
ATOM 1364 C CA . SER B 1 289 ? 64.385 8.388 -16.406 1.00 22.53 318 SER B CA 1
ATOM 1365 C C . SER B 1 289 ? 65.267 7.148 -16.511 1.00 22.23 318 SER B C 1
ATOM 1366 O O . SER B 1 289 ? 66.229 7.062 -17.288 1.00 22.02 318 SER B O 1
ATOM 1369 N N . ILE B 1 290 ? 64.913 6.163 -15.748 1.00 22.65 319 ILE B N 1
ATOM 1370 C CA . ILE B 1 290 ? 65.596 4.889 -15.838 1.00 25.07 319 ILE B CA 1
ATOM 1371 C C . ILE B 1 290 ? 65.354 4.221 -17.188 1.00 24.12 319 ILE B C 1
ATOM 1372 O O . ILE B 1 290 ? 66.264 3.518 -17.735 1.00 23.78 319 ILE B O 1
ATOM 1377 N N . GLU B 1 291 ? 64.157 4.428 -17.765 1.00 23.61 320 GLU B N 1
ATOM 1378 C CA . GLU B 1 291 ? 63.849 3.861 -19.073 1.00 25.35 320 GLU B CA 1
ATOM 1379 C C . GLU B 1 291 ? 64.718 4.546 -20.149 1.00 26.24 320 GLU B C 1
ATOM 1380 O O . GLU B 1 291 ? 65.153 3.906 -21.129 1.00 25.65 320 GLU B O 1
ATOM 1386 N N . ARG B 1 292 ? 64.977 5.847 -19.983 1.00 26.00 321 ARG B N 1
ATOM 1387 C CA . ARG B 1 292 ? 65.890 6.562 -20.913 1.00 26.14 321 ARG B CA 1
ATOM 1388 C C . ARG B 1 292 ? 67.281 5.938 -20.872 1.00 24.83 321 ARG B C 1
ATOM 1389 O O . ARG B 1 292 ? 67.964 5.744 -21.884 1.00 24.69 321 ARG B O 1
ATOM 1397 N N . LEU B 1 293 ? 67.710 5.664 -19.679 1.00 23.46 322 LEU B N 1
ATOM 1398 C CA . LEU B 1 293 ? 68.974 4.886 -19.500 1.00 23.15 322 LEU B CA 1
ATOM 1399 C C . LEU B 1 293 ? 68.896 3.503 -20.175 1.00 23.46 322 LEU B C 1
ATOM 1400 O O . LEU B 1 293 ? 69.778 3.119 -20.941 1.00 24.35 322 LEU B O 1
ATOM 1405 N N . ARG B 1 294 ? 67.847 2.740 -19.898 1.00 22.21 323 ARG B N 1
ATOM 1406 C CA . ARG B 1 294 ? 67.738 1.436 -20.561 1.00 22.62 323 ARG B CA 1
ATOM 1407 C C . ARG B 1 294 ? 67.828 1.543 -22.120 1.00 22.41 323 ARG B C 1
ATOM 1408 O O . ARG B 1 294 ? 68.511 0.764 -22.848 1.00 22.44 323 ARG B O 1
ATOM 1416 N N . ARG B 1 295 ? 67.097 2.483 -22.688 1.00 23.78 324 ARG B N 1
ATOM 1417 C CA . ARG B 1 295 ? 67.067 2.615 -24.126 1.00 23.93 324 ARG B CA 1
ATOM 1418 C C . ARG B 1 295 ? 68.416 3.035 -24.706 1.00 24.01 324 ARG B C 1
ATOM 1419 O O . ARG B 1 295 ? 68.815 2.582 -25.785 1.00 24.07 324 ARG B O 1
ATOM 1423 N N . SER B 1 296 ? 69.118 3.884 -23.980 1.00 22.73 325 SER B N 1
ATOM 1424 C CA . SER B 1 296 ? 70.441 4.315 -24.385 1.00 24.96 325 SER B CA 1
ATOM 1425 C C . SER B 1 296 ? 71.378 3.137 -24.378 1.00 25.25 325 SER B C 1
ATOM 1426 O O . SER B 1 296 ? 72.176 2.949 -25.315 1.00 26.08 325 SER B O 1
ATOM 1429 N N . LEU B 1 297 ? 71.285 2.327 -23.315 1.00 23.42 326 LEU B N 1
ATOM 1430 C CA . LEU B 1 297 ? 72.110 1.122 -23.227 1.00 24.44 326 LEU B CA 1
ATOM 1431 C C . LEU B 1 297 ? 71.781 0.139 -24.368 1.00 24.04 326 LEU B C 1
ATOM 1432 O O . LEU B 1 297 ? 72.699 -0.411 -25.000 1.00 24.50 326 LEU B O 1
ATOM 1437 N N . LYS B 1 298 ? 70.488 -0.064 -24.640 1.00 29.62 327 LYS B N 1
ATOM 1438 C CA . LYS B 1 298 ? 70.019 -1.044 -25.646 1.00 29.04 327 LYS B CA 1
ATOM 1439 C C . LYS B 1 298 ? 70.459 -0.692 -27.079 1.00 26.47 327 LYS B C 1
ATOM 1440 O O . LYS B 1 298 ? 70.967 -1.556 -27.790 1.00 23.48 327 LYS B O 1
ATOM 1446 N N . VAL B 1 299 ? 70.352 0.597 -27.437 1.00 27.66 328 VAL B N 1
ATOM 1447 C CA . VAL B 1 299 ? 70.879 1.080 -28.702 1.00 26.81 328 VAL B CA 1
ATOM 1448 C C . VAL B 1 299 ? 72.405 0.833 -28.776 1.00 25.32 328 VAL B C 1
ATOM 1449 O O . VAL B 1 299 ? 72.904 0.326 -29.824 1.00 24.18 328 VAL B O 1
ATOM 1453 N N . ALA B 1 300 ? 73.130 1.108 -27.685 1.00 24.32 329 ALA B N 1
ATOM 1454 C CA . ALA B 1 300 ? 74.540 0.938 -27.712 1.00 23.54 329 ALA B CA 1
ATOM 1455 C C . ALA B 1 300 ? 74.908 -0.564 -27.894 1.00 20.87 329 ALA B C 1
ATOM 1456 O O . ALA B 1 300 ? 75.842 -0.891 -28.621 1.00 19.54 329 ALA B O 1
ATOM 1458 N N . MET B 1 301 ? 74.192 -1.444 -27.209 1.00 21.94 330 MET B N 1
ATOM 1459 C CA . MET B 1 301 ? 74.481 -2.900 -27.297 1.00 23.45 330 MET B CA 1
ATOM 1460 C C . MET B 1 301 ? 74.159 -3.476 -28.656 1.00 22.44 330 MET B C 1
ATOM 1461 O O . MET B 1 301 ? 74.914 -4.316 -29.186 1.00 22.64 330 MET B O 1
ATOM 1466 N N . GLU B 1 302 ? 73.045 -3.012 -29.214 1.00 21.21 331 GLU B N 1
ATOM 1467 C CA . GLU B 1 302 ? 72.650 -3.372 -30.580 1.00 21.93 331 GLU B CA 1
ATOM 1468 C C . GLU B 1 302 ? 73.687 -2.937 -31.612 1.00 20.11 331 GLU B C 1
ATOM 1469 O O . GLU B 1 302 ? 74.002 -3.689 -32.544 1.00 20.22 331 GLU B O 1
ATOM 1475 N N . SER B 1 303 ? 74.241 -1.746 -31.468 1.00 18.88 332 SER B N 1
ATOM 1476 C CA . SER B 1 303 ? 75.266 -1.282 -32.393 1.00 19.61 332 SER B CA 1
ATOM 1477 C C . SER B 1 303 ? 76.564 -2.068 -32.226 1.00 19.08 332 SER B C 1
ATOM 1478 O O . SER B 1 303 ? 77.255 -2.364 -33.208 1.00 18.01 332 SER B O 1
ATOM 1481 N N . LEU B 1 304 ? 76.898 -2.366 -30.979 1.00 19.12 333 LEU B N 1
ATOM 1482 C CA . LEU B 1 304 ? 78.018 -3.283 -30.708 1.00 18.88 333 LEU B CA 1
ATOM 1483 C C . LEU B 1 304 ? 77.900 -4.652 -31.336 1.00 19.99 333 LEU B C 1
ATOM 1484 O O . LEU B 1 304 ? 78.877 -5.157 -31.896 1.00 19.91 333 LEU B O 1
ATOM 1489 N N . GLU B 1 305 ? 76.720 -5.236 -31.262 1.00 19.35 334 GLU B N 1
ATOM 1490 C CA . GLU B 1 305 ? 76.490 -6.552 -31.833 1.00 22.48 334 GLU B CA 1
ATOM 1491 C C . GLU B 1 305 ? 76.675 -6.484 -33.367 1.00 22.50 334 GLU B C 1
ATOM 1492 O O . GLU B 1 305 ? 77.232 -7.430 -33.959 1.00 22.46 334 GLU B O 1
ATOM 1498 N N . GLU B 1 306 ? 76.205 -5.389 -33.980 1.00 20.55 335 GLU B N 1
ATOM 1499 C CA . GLU B 1 306 ? 76.389 -5.169 -35.430 1.00 23.84 335 GLU B CA 1
ATOM 1500 C C . GLU B 1 306 ? 77.858 -5.066 -35.849 1.00 22.31 335 GLU B C 1
ATOM 1501 O O . GLU B 1 306 ? 78.157 -5.356 -37.029 1.00 23.16 335 GLU B O 1
ATOM 1507 N N . ALA B 1 307 ? 78.754 -4.685 -34.919 1.00 20.37 336 ALA B N 1
ATOM 1508 C CA . ALA B 1 307 ? 80.194 -4.520 -35.184 1.00 20.17 336 ALA B CA 1
ATOM 1509 C C . ALA B 1 307 ? 80.903 -5.861 -35.138 1.00 20.70 336 ALA B C 1
ATOM 1510 O O . ALA B 1 307 ? 81.978 -5.994 -35.678 1.00 21.70 336 ALA B O 1
ATOM 1512 N N . LEU B 1 308 ? 80.316 -6.847 -34.480 1.00 19.56 337 LEU B N 1
ATOM 1513 C CA . LEU B 1 308 ? 81.015 -8.123 -34.292 1.00 23.24 337 LEU B CA 1
ATOM 1514 C C . LEU B 1 308 ? 81.106 -8.863 -35.590 1.00 27.33 337 LEU B C 1
ATOM 1515 O O . LEU B 1 308 ? 80.116 -8.935 -36.371 1.00 27.86 337 LEU B O 1
ATOM 1520 N N . LYS B 1 309 ? 82.292 -9.450 -35.763 1.00 31.77 338 LYS B N 1
ATOM 1521 C CA . LYS B 1 309 ? 82.651 -10.405 -36.795 1.00 38.96 338 LYS B CA 1
ATOM 1522 C C . LYS B 1 309 ? 83.230 -9.609 -37.970 1.00 41.91 338 LYS B C 1
ATOM 1523 O O . LYS B 1 309 ? 84.371 -9.791 -38.406 1.00 43.32 338 LYS B O 1
ATOM 1530 N N . GLU C 1 208 ? 48.848 14.332 -8.829 1.00 61.21 237 GLU C N 1
ATOM 1531 C CA . GLU C 1 208 ? 49.336 13.872 -7.505 1.00 55.74 237 GLU C CA 1
ATOM 1532 C C . GLU C 1 208 ? 50.854 13.943 -7.374 1.00 49.38 237 GLU C C 1
ATOM 1533 O O . GLU C 1 208 ? 51.623 13.894 -8.349 1.00 49.36 237 GLU C O 1
ATOM 1539 N N . ASN C 1 209 ? 51.273 14.071 -6.136 1.00 41.54 238 ASN C N 1
ATOM 1540 C CA . ASN C 1 209 ? 52.662 13.964 -5.809 1.00 36.98 238 ASN C CA 1
ATOM 1541 C C . ASN C 1 209 ? 52.756 13.200 -4.537 1.00 32.44 238 ASN C C 1
ATOM 1542 O O . ASN C 1 209 ? 51.768 13.078 -3.810 1.00 32.33 238 ASN C O 1
ATOM 1547 N N . ILE C 1 210 ? 53.921 12.637 -4.283 1.00 28.66 239 ILE C N 1
ATOM 1548 C CA . ILE C 1 210 ? 54.035 11.745 -3.133 1.00 27.77 239 ILE C CA 1
ATOM 1549 C C . ILE C 1 210 ? 53.805 12.409 -1.788 1.00 26.30 239 ILE C C 1
ATOM 1550 O O . ILE C 1 210 ? 53.301 11.748 -0.880 1.00 26.31 239 ILE C O 1
ATOM 1555 N N . ALA C 1 211 ? 54.172 13.699 -1.649 1.00 26.55 240 ALA C N 1
ATOM 1556 C CA . ALA C 1 211 ? 53.925 14.456 -0.473 1.00 26.99 240 ALA C CA 1
ATOM 1557 C C . ALA C 1 211 ? 52.435 14.587 -0.140 1.00 27.63 240 ALA C C 1
ATOM 1558 O O . ALA C 1 211 ? 52.054 14.495 1.041 1.00 27.69 240 ALA C O 1
ATOM 1560 N N . SER C 1 212 ? 51.610 14.763 -1.156 1.00 28.18 241 SER C N 1
ATOM 1561 C CA A SER C 1 212 ? 50.142 14.812 -0.984 0.50 30.00 241 SER C CA 1
ATOM 1562 C CA B SER C 1 212 ? 50.147 14.789 -0.968 0.50 29.99 241 SER C CA 1
ATOM 1563 C C . SER C 1 212 ? 49.581 13.389 -0.723 1.00 28.79 241 SER C C 1
ATOM 1564 O O . SER C 1 212 ? 48.722 13.172 0.161 1.00 29.02 241 SER C O 1
ATOM 1569 N N . GLU C 1 213 ? 50.077 12.402 -1.432 1.00 28.67 242 GLU C N 1
ATOM 1570 C CA . GLU C 1 213 ? 49.608 11.012 -1.189 1.00 29.38 242 GLU C CA 1
ATOM 1571 C C . GLU C 1 213 ? 49.849 10.532 0.248 1.00 27.77 242 GLU C C 1
ATOM 1572 O O . GLU C 1 213 ? 48.965 9.925 0.859 1.00 29.18 242 GLU C O 1
ATOM 1578 N N . ILE C 1 214 ? 51.056 10.752 0.777 1.00 24.89 243 ILE C N 1
ATOM 1579 C CA . ILE C 1 214 ? 51.380 10.315 2.120 1.00 24.65 243 ILE C CA 1
ATOM 1580 C C . ILE C 1 214 ? 50.645 11.165 3.168 1.00 24.34 243 ILE C C 1
ATOM 1581 O O . ILE C 1 214 ? 50.047 10.613 4.115 1.00 24.70 243 ILE C O 1
ATOM 1586 N N . SER C 1 215 ? 50.740 12.494 3.050 1.00 25.28 244 SER C N 1
ATOM 1587 C CA . SER C 1 215 ? 50.142 13.420 4.026 1.00 26.47 244 SER C CA 1
ATOM 1588 C C . SER C 1 215 ? 48.658 13.219 4.107 1.00 27.96 244 SER C C 1
ATOM 1589 O O . SER C 1 215 ? 48.108 13.189 5.231 1.00 28.27 244 SER C O 1
ATOM 1592 N N . LYS C 1 216 ? 48.015 13.051 2.947 1.00 28.93 245 LYS C N 1
ATOM 1593 C CA . LYS C 1 216 ? 46.566 12.723 2.888 1.00 31.57 245 LYS C CA 1
ATOM 1594 C C . LYS C 1 216 ? 46.092 11.458 3.539 1.00 30.54 245 LYS C C 1
ATOM 1595 O O . LYS C 1 216 ? 44.887 11.374 3.885 1.00 31.38 245 LYS C O 1
ATOM 1601 N N . SER C 1 217 ? 46.977 10.467 3.623 1.00 27.49 246 SER C N 1
ATOM 1602 C CA . SER C 1 217 ? 46.611 9.145 4.117 1.00 27.62 246 SER C CA 1
ATOM 1603 C C . SER C 1 217 ? 46.296 9.138 5.605 1.00 26.52 246 SER C C 1
ATOM 1604 O O . SER C 1 217 ? 45.759 8.182 6.102 1.00 26.75 246 SER C O 1
ATOM 1607 N N . VAL C 1 218 ? 46.758 10.155 6.354 1.00 24.78 247 VAL C N 1
ATOM 1608 C CA . VAL C 1 218 ? 46.437 10.263 7.750 1.00 23.29 247 VAL C CA 1
ATOM 1609 C C . VAL C 1 218 ? 45.214 11.132 8.063 1.00 23.40 247 VAL C C 1
ATOM 1610 O O . VAL C 1 218 ? 44.798 11.169 9.228 1.00 22.71 247 VAL C O 1
ATOM 1614 N N . GLU C 1 219 ? 44.588 11.786 7.038 1.00 26.04 248 GLU C N 1
ATOM 1615 C CA . GLU C 1 219 ? 43.503 12.717 7.322 1.00 27.89 248 GLU C CA 1
ATOM 1616 C C . GLU C 1 219 ? 42.260 12.029 7.910 1.00 26.68 248 GLU C C 1
ATOM 1617 O O . GLU C 1 219 ? 41.637 12.539 8.848 1.00 25.47 248 GLU C O 1
ATOM 1623 N N . GLY C 1 220 ? 41.950 10.824 7.434 1.00 26.35 249 GLY C N 1
ATOM 1624 C CA . GLY C 1 220 ? 40.814 10.082 8.007 1.00 26.13 249 GLY C CA 1
ATOM 1625 C C . GLY C 1 220 ? 40.976 9.783 9.487 1.00 24.02 249 GLY C C 1
ATOM 1626 O O . GLY C 1 220 ? 40.035 9.933 10.254 1.00 23.94 249 GLY C O 1
ATOM 1627 N N . ALA C 1 221 ? 42.187 9.323 9.853 1.00 23.31 250 ALA C N 1
ATOM 1628 C CA . ALA C 1 221 ? 42.551 9.045 11.219 1.00 21.87 250 ALA C CA 1
ATOM 1629 C C . ALA C 1 221 ? 42.410 10.281 12.088 1.00 20.84 250 ALA C C 1
ATOM 1630 O O . ALA C 1 221 ? 41.837 10.226 13.163 1.00 19.60 250 ALA C O 1
ATOM 1632 N N . ILE C 1 222 ? 42.991 11.380 11.655 1.00 21.72 251 ILE C N 1
ATOM 1633 C CA . ILE C 1 222 ? 42.943 12.631 12.437 1.00 22.98 251 ILE C CA 1
ATOM 1634 C C . ILE C 1 222 ? 41.486 13.093 12.613 1.00 23.41 251 ILE C C 1
ATOM 1635 O O . ILE C 1 222 ? 41.092 13.459 13.711 1.00 21.57 251 ILE C O 1
ATOM 1640 N N . GLN C 1 223 ? 40.675 12.985 11.557 1.00 24.03 252 GLN C N 1
ATOM 1641 C CA . GLN C 1 223 ? 39.247 13.342 11.706 1.00 24.85 252 GLN C CA 1
ATOM 1642 C C . GLN C 1 223 ? 38.513 12.444 12.749 1.00 22.66 252 GLN C C 1
ATOM 1643 O O . GLN C 1 223 ? 37.667 12.934 13.527 1.00 23.07 252 GLN C O 1
ATOM 1649 N N . GLN C 1 224 ? 38.806 11.153 12.759 1.00 21.40 253 GLN C N 1
ATOM 1650 C CA . GLN C 1 224 ? 38.203 10.236 13.754 1.00 20.73 253 GLN C CA 1
ATOM 1651 C C . GLN C 1 224 ? 38.662 10.586 15.208 1.00 19.04 253 GLN C C 1
ATOM 1652 O O . GLN C 1 224 ? 37.890 10.466 16.191 1.00 18.94 253 GLN C O 1
ATOM 1658 N N . VAL C 1 225 ? 39.907 10.996 15.353 1.00 19.24 254 VAL C N 1
ATOM 1659 C CA . VAL C 1 225 ? 40.392 11.539 16.659 1.00 18.06 254 VAL C CA 1
ATOM 1660 C C . VAL C 1 225 ? 39.600 12.791 17.048 1.00 17.83 254 VAL C C 1
ATOM 1661 O O . VAL C 1 225 ? 39.084 12.877 18.161 1.00 17.08 254 VAL C O 1
ATOM 1665 N N . LYS C 1 226 ? 39.456 13.715 16.115 1.00 18.54 255 LYS C N 1
ATOM 1666 C CA . LYS C 1 226 ? 38.749 14.933 16.361 1.00 19.75 255 LYS C CA 1
ATOM 1667 C C . LYS C 1 226 ? 37.296 14.654 16.725 1.00 19.65 255 LYS C C 1
ATOM 1668 O O . LYS C 1 226 ? 36.724 15.298 17.610 1.00 18.45 255 LYS C O 1
ATOM 1674 N N . ASN C 1 227 ? 36.665 13.698 16.041 1.00 19.22 256 ASN C N 1
ATOM 1675 C CA . ASN C 1 227 ? 35.294 13.448 16.434 1.00 20.56 256 ASN C CA 1
ATOM 1676 C C . ASN C 1 227 ? 35.139 13.047 17.883 1.00 18.61 256 ASN C C 1
ATOM 1677 O O . ASN C 1 227 ? 34.231 13.519 18.566 1.00 19.23 256 ASN C O 1
ATOM 1682 N N . LEU C 1 228 ? 36.052 12.213 18.365 1.00 18.10 257 LEU C N 1
ATOM 1683 C CA . LEU C 1 228 ? 36.023 11.748 19.774 1.00 17.21 257 LEU C CA 1
ATOM 1684 C C . LEU C 1 228 ? 36.359 12.840 20.776 1.00 16.91 257 LEU C C 1
ATOM 1685 O O . LEU C 1 228 ? 35.761 12.934 21.827 1.00 17.46 257 LEU C O 1
ATOM 1690 N N . LEU C 1 229 ? 37.216 13.763 20.375 1.00 16.73 258 LEU C N 1
ATOM 1691 C CA . LEU C 1 229 ? 37.559 14.870 21.207 1.00 17.81 258 LEU C CA 1
ATOM 1692 C C . LEU C 1 229 ? 36.327 15.798 21.345 1.00 17.89 258 LEU C C 1
ATOM 1693 O O . LEU C 1 229 ? 36.084 16.321 22.427 1.00 18.81 258 LEU C O 1
ATOM 1698 N N . THR C 1 230 ? 35.635 16.063 20.262 1.00 17.98 259 THR C N 1
ATOM 1699 C CA . THR C 1 230 ? 34.476 16.930 20.284 1.00 19.13 259 THR C CA 1
ATOM 1700 C C . THR C 1 230 ? 33.383 16.303 21.160 1.00 17.86 259 THR C C 1
ATOM 1701 O O . THR C 1 230 ? 32.757 16.980 21.957 1.00 17.23 259 THR C O 1
ATOM 1705 N N . LEU C 1 231 ? 33.149 14.994 20.964 1.00 17.18 260 LEU C N 1
ATOM 1706 C CA . LEU C 1 231 ? 32.246 14.216 21.799 1.00 19.26 260 LEU C CA 1
ATOM 1707 C C . LEU C 1 231 ? 32.625 14.348 23.283 1.00 17.03 260 LEU C C 1
ATOM 1708 O O . LEU C 1 231 ? 31.766 14.543 24.142 1.00 18.44 260 LEU C O 1
ATOM 1713 N N . ALA C 1 232 ? 33.883 14.175 23.606 1.00 15.75 261 ALA C N 1
ATOM 1714 C CA . ALA C 1 232 ? 34.299 14.315 25.025 1.00 14.35 261 ALA C CA 1
ATOM 1715 C C . ALA C 1 232 ? 34.019 15.723 25.618 1.00 15.30 261 ALA C C 1
ATOM 1716 O O . ALA C 1 232 ? 33.533 15.868 26.751 1.00 16.21 261 ALA C O 1
ATOM 1718 N N . ALA C 1 233 ? 34.349 16.768 24.853 1.00 16.10 262 ALA C N 1
ATOM 1719 C CA . ALA C 1 233 ? 34.121 18.147 25.274 1.00 17.50 262 ALA C CA 1
ATOM 1720 C C . ALA C 1 233 ? 32.601 18.407 25.476 1.00 17.74 262 ALA C C 1
ATOM 1721 O O . ALA C 1 233 ? 32.191 19.073 26.418 1.00 17.40 262 ALA C O 1
ATOM 1723 N N . ASP C 1 234 ? 31.754 17.867 24.573 1.00 18.02 263 ASP C N 1
ATOM 1724 C CA . ASP C 1 234 ? 30.343 18.032 24.738 1.00 19.58 263 ASP C CA 1
ATOM 1725 C C . ASP C 1 234 ? 29.830 17.305 25.983 1.00 17.00 263 ASP C C 1
ATOM 1726 O O . ASP C 1 234 ? 28.989 17.795 26.755 1.00 16.20 263 ASP C O 1
ATOM 1731 N N . ARG C 1 235 ? 30.325 16.084 26.178 1.00 15.68 264 ARG C N 1
ATOM 1732 C CA . ARG C 1 235 ? 29.989 15.365 27.410 1.00 16.31 264 ARG C CA 1
ATOM 1733 C C . ARG C 1 235 ? 30.415 16.086 28.697 1.00 15.78 264 ARG C C 1
ATOM 1734 O O . ARG C 1 235 ? 29.681 16.104 29.711 1.00 15.49 264 ARG C O 1
ATOM 1742 N N . ALA C 1 236 ? 31.575 16.711 28.661 1.00 15.28 265 ALA C N 1
ATOM 1743 C CA . ALA C 1 236 ? 32.014 17.496 29.795 1.00 16.24 265 ALA C CA 1
ATOM 1744 C C . ALA C 1 236 ? 31.108 18.702 30.008 1.00 16.31 265 ALA C C 1
ATOM 1745 O O . ALA C 1 236 ? 30.704 18.968 31.130 1.00 15.27 265 ALA C O 1
ATOM 1747 N N . GLU C 1 237 ? 30.675 19.377 28.928 1.00 17.51 266 GLU C N 1
ATOM 1748 C CA . GLU C 1 237 ? 29.809 20.483 29.091 1.00 20.28 266 GLU C CA 1
ATOM 1749 C C . GLU C 1 237 ? 28.453 20.100 29.720 1.00 20.18 266 GLU C C 1
ATOM 1750 O O . GLU C 1 237 ? 27.913 20.844 30.548 1.00 19.47 266 GLU C O 1
ATOM 1756 N N . GLN C 1 238 ? 27.961 18.920 29.377 1.00 20.34 267 GLN C N 1
ATOM 1757 C CA . GLN C 1 238 ? 26.721 18.427 29.939 1.00 21.59 267 GLN C CA 1
ATOM 1758 C C . GLN C 1 238 ? 26.746 18.233 31.464 1.00 19.87 267 GLN C C 1
ATOM 1759 O O . GLN C 1 238 ? 25.685 18.130 32.105 1.00 19.02 267 GLN C O 1
ATOM 1765 N N . ILE C 1 239 ? 27.957 18.060 32.037 1.00 18.02 268 ILE C N 1
ATOM 1766 C CA . ILE C 1 239 ? 28.107 17.932 33.494 1.00 18.42 268 ILE C CA 1
ATOM 1767 C C . ILE C 1 239 ? 27.467 19.108 34.218 1.00 17.77 268 ILE C C 1
ATOM 1768 O O . ILE C 1 239 ? 26.866 18.913 35.259 1.00 16.57 268 ILE C O 1
ATOM 1773 N N . VAL C 1 240 ? 27.517 20.305 33.630 1.00 18.11 269 VAL C N 1
ATOM 1774 C CA . VAL C 1 240 ? 27.008 21.487 34.310 1.00 19.51 269 VAL C CA 1
ATOM 1775 C C . VAL C 1 240 ? 25.485 21.323 34.519 1.00 18.69 269 VAL C C 1
ATOM 1776 O O . VAL C 1 240 ? 24.972 21.380 35.639 1.00 17.57 269 VAL C O 1
ATOM 1780 N N . ASN C 1 241 ? 24.747 21.056 33.436 1.00 21.16 270 ASN C N 1
ATOM 1781 C CA . ASN C 1 241 ? 23.353 20.731 33.557 1.00 22.82 270 ASN C CA 1
ATOM 1782 C C . ASN C 1 241 ? 23.015 19.585 34.461 1.00 22.47 270 ASN C C 1
ATOM 1783 O O . ASN C 1 241 ? 22.037 19.667 35.214 1.00 23.74 270 ASN C O 1
ATOM 1785 N N . ASP C 1 242 ? 23.767 18.496 34.345 1.00 22.31 271 ASP C N 1
ATOM 1786 C CA . ASP C 1 242 ? 23.462 17.319 35.105 1.00 21.35 271 ASP C CA 1
ATOM 1787 C C . ASP C 1 242 ? 23.625 17.635 36.602 1.00 17.76 271 ASP C C 1
ATOM 1788 O O . ASP C 1 242 ? 22.817 17.216 37.379 1.00 17.85 271 ASP C O 1
ATOM 1793 N N . LEU C 1 243 ? 24.636 18.415 36.949 1.00 15.77 272 LEU C N 1
ATOM 1794 C CA . LEU C 1 243 ? 24.873 18.787 38.308 1.00 16.26 272 LEU C CA 1
ATOM 1795 C C . LEU C 1 243 ? 23.779 19.743 38.893 1.00 16.38 272 LEU C C 1
ATOM 1796 O O . LEU C 1 243 ? 23.418 19.587 40.098 1.00 16.12 272 LEU C O 1
ATOM 1801 N N . ALA C 1 244 ? 23.179 20.585 38.043 1.00 15.90 273 ALA C N 1
ATOM 1802 C CA . ALA C 1 244 ? 22.045 21.412 38.459 1.00 17.32 273 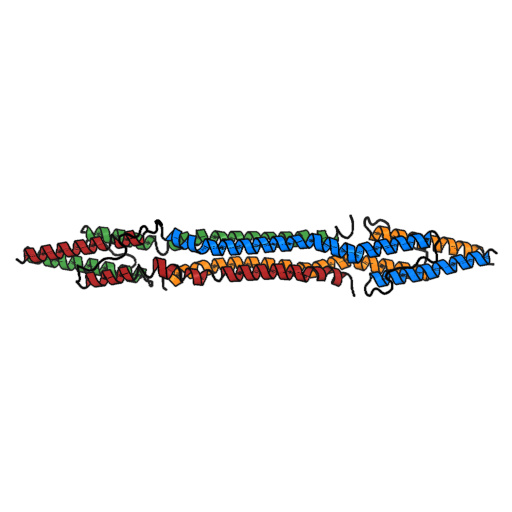ALA C CA 1
ATOM 1803 C C . ALA C 1 244 ? 20.896 20.491 38.779 1.00 17.09 273 ALA C C 1
ATOM 1804 O O . ALA C 1 244 ? 20.217 20.648 39.779 1.00 17.68 273 ALA C O 1
ATOM 1806 N N . SER C 1 245 ? 20.698 19.484 37.947 1.00 17.33 274 SER C N 1
ATOM 1807 C CA . SER C 1 245 ? 19.602 18.600 38.152 1.00 18.50 274 SER C CA 1
ATOM 1808 C C . SER C 1 245 ? 19.761 17.801 39.443 1.00 16.79 274 SER C C 1
ATOM 1809 O O . SER C 1 245 ? 18.791 17.653 40.184 1.00 15.67 274 SER C O 1
ATOM 1812 N N . THR C 1 246 ? 20.986 17.266 39.685 1.00 15.33 275 THR C N 1
ATOM 1813 C CA . THR C 1 246 ? 21.299 16.475 40.848 1.00 16.73 275 THR C CA 1
ATOM 1814 C C . THR C 1 246 ? 21.126 17.289 42.137 1.00 15.32 275 THR C C 1
ATOM 1815 O O . THR C 1 246 ? 20.527 16.836 43.090 1.00 14.93 275 THR C O 1
ATOM 1819 N N . THR C 1 247 ? 21.563 18.546 42.082 1.00 15.13 276 THR C N 1
ATOM 1820 C CA . THR C 1 247 ? 21.409 19.419 43.221 1.00 14.30 276 THR C CA 1
ATOM 1821 C C . THR C 1 247 ? 19.932 19.721 43.534 1.00 13.79 276 THR C C 1
ATOM 1822 O O . THR C 1 247 ? 19.487 19.695 44.709 1.00 13.53 276 THR C O 1
ATOM 1826 N N . THR C 1 248 ? 19.108 19.939 42.516 1.00 15.44 277 THR C N 1
ATOM 1827 C CA . THR C 1 248 ? 17.724 20.208 42.743 1.00 16.04 277 THR C CA 1
ATOM 1828 C C . THR C 1 248 ? 17.047 18.994 43.396 1.00 16.30 277 THR C C 1
ATOM 1829 O O . THR C 1 248 ? 16.319 19.169 44.375 1.00 15.15 277 THR C O 1
ATOM 1833 N N . SER C 1 249 ? 17.327 17.774 42.893 1.00 16.64 278 SER C N 1
ATOM 1834 C CA A SER C 1 249 ? 16.793 16.488 43.404 0.50 17.93 278 SER C CA 1
ATOM 1835 C CA B SER C 1 249 ? 16.691 16.586 43.458 0.50 17.38 278 SER C CA 1
ATOM 1836 C C . SER C 1 249 ? 17.210 16.174 44.839 1.00 16.61 278 SER C C 1
ATOM 1837 O O . SER C 1 249 ? 16.414 15.827 45.699 1.00 18.24 278 SER C O 1
ATOM 1842 N N . THR C 1 250 ? 18.509 16.265 45.043 1.00 16.49 279 THR C N 1
ATOM 1843 C CA . THR C 1 250 ? 19.185 15.862 46.305 1.00 17.45 279 THR C CA 1
ATOM 1844 C C . THR C 1 250 ? 19.018 16.865 47.407 1.00 16.00 279 THR C C 1
ATOM 1845 O O . THR C 1 250 ? 18.871 16.489 48.530 1.00 18.27 279 THR C O 1
ATOM 1849 N N . ILE C 1 251 ? 19.004 18.168 47.098 1.00 15.85 280 ILE C N 1
ATOM 1850 C CA . ILE C 1 251 ? 19.019 19.181 48.115 1.00 15.99 280 ILE C CA 1
ATOM 1851 C C . ILE C 1 251 ? 17.823 20.147 48.022 1.00 13.25 280 ILE C C 1
ATOM 1852 O O . ILE C 1 251 ? 17.095 20.306 48.998 1.00 13.97 280 ILE C O 1
ATOM 1857 N N . THR C 1 252 ? 17.677 20.831 46.908 1.00 16.38 281 THR C N 1
ATOM 1858 C CA . THR C 1 252 ? 16.693 21.889 46.836 1.00 15.72 281 THR C CA 1
ATOM 1859 C C . THR C 1 252 ? 15.305 21.412 47.186 1.00 15.26 281 THR C C 1
ATOM 1860 O O . THR C 1 252 ? 14.634 22.031 48.030 1.00 14.55 281 THR C O 1
ATOM 1864 N N . ARG C 1 253 ? 14.831 20.369 46.477 1.00 17.11 282 ARG C N 1
ATOM 1865 C CA . ARG C 1 253 ? 13.500 19.909 46.760 1.00 17.97 282 ARG C CA 1
ATOM 1866 C C . ARG C 1 253 ? 13.226 19.497 48.196 1.00 16.83 282 ARG C C 1
ATOM 1867 O O . ARG C 1 253 ? 12.236 19.931 48.804 1.00 15.92 282 ARG C O 1
ATOM 1875 N N . PRO C 1 254 ? 14.107 18.667 48.815 1.00 16.59 283 PRO C N 1
ATOM 1876 C CA . PRO C 1 254 ? 13.869 18.386 50.208 1.00 17.61 283 PRO C CA 1
ATOM 1877 C C . PRO C 1 254 ? 13.931 19.584 51.143 1.00 14.59 283 PRO C C 1
ATOM 1878 O O . PRO C 1 254 ? 13.134 19.639 52.084 1.00 14.69 283 PRO C O 1
ATOM 1882 N N . ILE C 1 255 ? 14.776 20.572 50.882 1.00 14.63 284 ILE C N 1
ATOM 1883 C CA . ILE C 1 255 ? 14.889 21.704 51.763 1.00 15.05 284 ILE C CA 1
ATOM 1884 C C . ILE C 1 255 ? 13.602 22.538 51.656 1.00 13.87 284 ILE C C 1
ATOM 1885 O O . ILE C 1 255 ? 13.123 23.031 52.701 1.00 13.86 284 ILE C O 1
ATOM 1890 N N . ILE C 1 256 ? 13.081 22.709 50.435 1.00 14.28 285 ILE C N 1
ATOM 1891 C CA . ILE C 1 256 ? 11.861 23.465 50.240 1.00 15.21 285 ILE C CA 1
ATOM 1892 C C . ILE C 1 256 ? 10.638 22.720 50.872 1.00 15.27 285 ILE C C 1
ATOM 1893 O O . ILE C 1 256 ? 9.784 23.341 51.520 1.00 15.34 285 ILE C O 1
ATOM 1898 N N . GLU C 1 257 ? 10.642 21.400 50.781 1.00 15.29 286 GLU C N 1
ATOM 1899 C CA . GLU C 1 257 ? 9.584 20.581 51.407 1.00 16.50 286 GLU C CA 1
ATOM 1900 C C . GLU C 1 257 ? 9.623 20.759 52.907 1.00 14.92 286 GLU C C 1
ATOM 1901 O O . GLU C 1 257 ? 8.617 20.995 53.579 1.00 13.78 286 GLU C O 1
ATOM 1907 N N . LEU C 1 258 ? 10.835 20.755 53.496 1.00 14.41 287 LEU C N 1
ATOM 1908 C CA . LEU C 1 258 ? 10.922 21.028 54.943 1.00 14.05 287 LEU C CA 1
ATOM 1909 C C . LEU C 1 258 ? 10.527 22.434 55.365 1.00 13.28 287 LEU C C 1
ATOM 1910 O O . LEU C 1 258 ? 9.886 22.580 56.352 1.00 13.92 287 LEU C O 1
ATOM 1915 N N . SER C 1 259 ? 10.943 23.438 54.620 1.00 13.13 288 SER C N 1
ATOM 1916 C CA . SER C 1 259 ? 10.514 24.816 54.800 1.00 15.31 288 SER C CA 1
ATOM 1917 C C . SER C 1 259 ? 8.974 24.930 54.744 1.00 15.13 288 SER C C 1
ATOM 1918 O O . SER C 1 259 ? 8.368 25.582 55.601 1.00 15.10 288 SER C O 1
ATOM 1921 N N . ASN C 1 260 ? 8.353 24.266 53.781 1.00 15.40 289 ASN C N 1
ATOM 1922 C CA . ASN C 1 260 ? 6.895 24.387 53.681 1.00 16.44 289 ASN C CA 1
ATOM 1923 C C . ASN C 1 260 ? 6.223 23.730 54.875 1.00 16.09 289 ASN C C 1
ATOM 1924 O O . ASN C 1 260 ? 5.234 24.223 55.433 1.00 15.52 289 ASN C O 1
ATOM 1929 N N . THR C 1 261 ? 6.755 22.563 55.283 1.00 15.77 290 THR C N 1
ATOM 1930 C CA . THR C 1 261 ? 6.264 21.893 56.447 1.00 16.82 290 THR C CA 1
ATOM 1931 C C . THR C 1 261 ? 6.420 22.692 57.720 1.00 15.75 290 THR C C 1
ATOM 1932 O O . THR C 1 261 ? 5.459 22.820 58.536 1.00 16.82 290 THR C O 1
ATOM 1936 N N . ALA C 1 262 ? 7.590 23.278 57.898 1.00 14.53 291 ALA C N 1
ATOM 1937 C CA . ALA C 1 262 ? 7.803 24.201 58.991 1.00 15.44 291 ALA C CA 1
ATOM 1938 C C . ALA C 1 262 ? 6.754 25.331 59.055 1.00 14.74 291 ALA C C 1
ATOM 1939 O O . ALA C 1 262 ? 6.164 25.665 60.081 1.00 15.55 291 ALA C O 1
ATOM 1941 N N . ASP C 1 263 ? 6.530 25.925 57.929 1.00 15.06 292 ASP C N 1
ATOM 1942 C CA . ASP C 1 263 ? 5.534 26.988 57.869 1.00 17.03 292 ASP C CA 1
ATOM 1943 C C . ASP C 1 263 ? 4.160 26.496 58.366 1.00 17.66 292 ASP C C 1
ATOM 1944 O O . ASP C 1 263 ? 3.443 27.223 59.145 1.00 16.70 292 ASP C O 1
ATOM 1949 N N . LYS C 1 264 ? 3.702 25.357 57.826 1.00 17.73 293 LYS C N 1
ATOM 1950 C CA . LYS C 1 264 ? 2.422 24.797 58.208 1.00 20.57 293 LYS C CA 1
ATOM 1951 C C . LYS C 1 264 ? 2.335 24.547 59.724 1.00 19.14 293 LYS C C 1
ATOM 1952 O O . LYS C 1 264 ? 1.282 24.761 60.318 1.00 20.51 293 LYS C O 1
ATOM 1958 N N . ILE C 1 265 ? 3.403 24.000 60.317 1.00 16.45 294 ILE C N 1
ATOM 1959 C CA . ILE C 1 265 ? 3.465 23.785 61.750 1.00 17.18 294 ILE C CA 1
ATOM 1960 C C . ILE C 1 265 ? 3.400 25.132 62.515 1.00 16.74 294 ILE C C 1
ATOM 1961 O O . ILE C 1 265 ? 2.659 25.261 63.505 1.00 18.15 294 ILE C O 1
ATOM 1966 N N . ALA C 1 266 ? 4.160 26.128 62.056 1.00 16.76 295 ALA C N 1
ATOM 1967 C CA . ALA C 1 266 ? 4.225 27.416 62.735 1.00 17.75 295 ALA C CA 1
ATOM 1968 C C . ALA C 1 266 ? 2.846 28.088 62.723 1.00 19.25 295 ALA C C 1
ATOM 1969 O O . ALA C 1 266 ? 2.435 28.811 63.670 1.00 21.26 295 ALA C O 1
ATOM 1971 N N . GLU C 1 267 ? 2.086 27.804 61.661 1.00 19.61 296 GLU C N 1
ATOM 1972 C CA . GLU C 1 267 ? 0.728 28.350 61.507 1.00 22.89 296 GLU C CA 1
ATOM 1973 C C . GLU C 1 267 ? -0.325 27.577 62.251 1.00 22.01 296 GLU C C 1
ATOM 1974 O O . GLU C 1 267 ? -1.455 27.939 62.179 1.00 23.88 296 GLU C O 1
ATOM 1980 N N . GLY C 1 268 ? 0.046 26.502 62.935 1.00 20.67 297 GLY C N 1
ATOM 1981 C CA . GLY C 1 268 ? -0.802 25.830 63.832 1.00 22.12 297 GLY C CA 1
ATOM 1982 C C . GLY C 1 268 ? -1.202 24.409 63.507 1.00 23.10 297 GLY C C 1
ATOM 1983 O O . GLY C 1 268 ? -1.983 23.845 64.265 1.00 25.68 297 GLY C O 1
ATOM 1984 N N . ASN C 1 269 ? -0.694 23.846 62.404 1.00 23.09 298 ASN C N 1
ATOM 1985 C CA . ASN C 1 269 ? -0.937 22.431 62.131 1.00 25.33 298 ASN C CA 1
ATOM 1986 C C . ASN C 1 269 ? 0.098 21.587 62.818 1.00 23.52 298 ASN C C 1
ATOM 1987 O O . ASN C 1 269 ? 1.082 21.235 62.190 1.00 22.96 298 ASN C O 1
ATOM 1992 N N . LEU C 1 270 ? -0.135 21.273 64.080 1.00 24.94 299 LEU C N 1
ATOM 1993 C CA . LEU C 1 270 ? 0.894 20.674 64.948 1.00 25.89 299 LEU C CA 1
ATOM 1994 C C . LEU C 1 270 ? 1.030 19.192 64.682 1.00 28.55 299 LEU C C 1
ATOM 1995 O O . LEU C 1 270 ? 1.948 18.562 65.213 1.00 28.69 299 LEU C O 1
ATOM 2000 N N . GLU C 1 271 ? 0.120 18.635 63.872 1.00 29.74 300 GLU C N 1
ATOM 2001 C CA . GLU C 1 271 ? 0.190 17.246 63.499 1.00 33.85 300 GLU C CA 1
ATOM 2002 C C . GLU C 1 271 ? 0.784 16.997 62.115 1.00 31.61 300 GLU C C 1
ATOM 2003 O O . GLU C 1 271 ? 0.835 15.860 61.693 1.00 33.07 300 GLU C O 1
ATOM 2009 N N . ALA C 1 272 ? 1.203 18.024 61.380 1.00 30.38 301 ALA C N 1
ATOM 2010 C CA . ALA C 1 272 ? 1.823 17.789 60.068 1.00 29.05 301 ALA C CA 1
ATOM 2011 C C . ALA C 1 272 ? 3.043 16.882 60.168 1.00 28.61 301 ALA C C 1
ATOM 2012 O O . ALA C 1 272 ? 3.822 16.949 61.146 1.00 30.43 301 ALA C O 1
ATOM 2014 N N . GLU C 1 273 ? 3.207 16.060 59.147 1.00 27.46 302 GLU C N 1
ATOM 2015 C CA . GLU C 1 273 ? 4.265 15.037 59.132 1.00 27.45 302 GLU C CA 1
ATOM 2016 C C . GLU C 1 273 ? 5.510 15.677 58.574 1.00 25.34 302 GLU C C 1
ATOM 2017 O O . GLU C 1 273 ? 5.461 16.232 57.486 1.00 25.21 302 GLU C O 1
ATOM 2019 N N . VAL C 1 274 ? 6.604 15.625 59.346 1.00 24.15 303 VAL C N 1
ATOM 2020 C CA . VAL C 1 274 ? 7.893 16.184 58.936 1.00 21.02 303 VAL C CA 1
ATOM 2021 C C . VAL C 1 274 ? 8.550 15.127 58.052 1.00 20.56 303 VAL C C 1
ATOM 2022 O O . VAL C 1 274 ? 8.820 14.053 58.525 1.00 20.41 303 VAL C O 1
ATOM 2026 N N . PRO C 1 275 ? 8.717 15.413 56.758 1.00 20.53 304 PRO C N 1
ATOM 2027 C CA . PRO C 1 275 ? 9.310 14.511 55.753 1.00 20.88 304 PRO C CA 1
ATOM 2028 C C . PRO C 1 275 ? 10.846 14.363 55.959 1.00 20.85 304 PRO C C 1
ATOM 2029 O O . PRO C 1 275 ? 11.453 15.166 56.663 1.00 19.90 304 PRO C O 1
ATOM 2033 N N . HIS C 1 276 ? 11.435 13.321 55.359 1.00 22.19 305 HIS C N 1
ATOM 2034 C CA . HIS C 1 276 ? 12.875 13.246 55.205 1.00 22.61 305 HIS C CA 1
ATOM 2035 C C . HIS C 1 276 ? 13.618 12.903 56.493 1.00 22.60 305 HIS C C 1
ATOM 2036 O O . HIS C 1 276 ? 14.838 13.069 56.544 1.00 22.28 305 HIS C O 1
ATOM 2043 N N . GLN C 1 277 ? 12.923 12.462 57.536 1.00 23.25 306 GLN C N 1
ATOM 2044 C CA . GLN C 1 277 ? 13.613 12.166 58.827 1.00 24.65 306 GLN C CA 1
ATOM 2045 C C . GLN C 1 277 ? 14.557 10.951 58.818 1.00 26.45 306 GLN C C 1
ATOM 2046 O O . GLN C 1 277 ? 15.370 10.837 59.680 1.00 27.39 306 GLN C O 1
ATOM 2052 N N . ASN C 1 278 ? 14.350 10.055 57.875 1.00 26.68 307 ASN C N 1
ATOM 2053 C CA . ASN C 1 278 ? 15.102 8.820 57.740 1.00 28.56 307 ASN C CA 1
ATOM 2054 C C . ASN C 1 278 ? 16.302 8.855 56.802 1.00 27.06 307 ASN C C 1
ATOM 2055 O O . ASN C 1 278 ? 17.066 7.888 56.732 1.00 27.76 307 ASN C O 1
ATOM 2060 N N . ARG C 1 279 ? 16.575 9.985 56.170 1.00 25.44 308 ARG C N 1
ATOM 2061 C CA . ARG C 1 279 ? 17.707 10.082 55.287 1.00 25.50 308 ARG C CA 1
ATOM 2062 C C . ARG C 1 279 ? 18.954 10.003 56.119 1.00 25.37 308 ARG C C 1
ATOM 2063 O O . ARG C 1 279 ? 19.034 10.525 57.264 1.00 27.71 308 ARG C O 1
ATOM 2071 N N . ALA C 1 280 ? 19.972 9.504 55.474 1.00 25.82 309 ALA C N 1
ATOM 2072 C CA . ALA C 1 280 ? 21.251 9.310 56.093 1.00 27.51 309 ALA C CA 1
ATOM 2073 C C . ALA C 1 280 ? 22.082 10.563 56.186 1.00 28.81 309 ALA C C 1
ATOM 2074 O O . ALA C 1 280 ? 22.901 10.650 57.102 1.00 32.56 309 ALA C O 1
ATOM 2076 N N . ASP C 1 281 ? 21.853 11.565 55.346 1.00 25.73 310 ASP C N 1
ATOM 2077 C CA . ASP C 1 281 ? 22.726 12.733 55.344 1.00 22.75 310 ASP C CA 1
ATOM 2078 C C . ASP C 1 281 ? 22.263 13.885 56.251 1.00 19.06 310 ASP C C 1
ATOM 2079 O O . ASP C 1 281 ? 21.381 13.744 57.091 1.00 19.21 310 ASP C O 1
ATOM 2084 N N . GLU C 1 282 ? 22.852 15.046 56.072 1.00 17.99 311 GLU C N 1
ATOM 2085 C CA . GLU C 1 282 ? 22.612 16.197 56.950 1.00 17.05 311 GLU C CA 1
ATOM 2086 C C . GLU C 1 282 ? 21.194 16.741 56.819 1.00 16.44 311 GLU C C 1
ATOM 2087 O O . GLU C 1 282 ? 20.676 17.438 57.708 1.00 16.30 311 GLU C O 1
ATOM 2093 N N . ILE C 1 283 ? 20.553 16.428 55.704 1.00 16.06 312 ILE C N 1
ATOM 2094 C CA . ILE C 1 283 ? 19.164 16.789 55.550 1.00 17.08 312 ILE C CA 1
ATOM 2095 C C . ILE C 1 283 ? 18.263 15.982 56.471 1.00 16.84 312 ILE C C 1
ATOM 2096 O O . ILE C 1 283 ? 17.278 16.515 56.989 1.00 15.87 312 ILE C O 1
ATOM 2101 N N . GLY C 1 284 ? 18.632 14.712 56.759 1.00 16.99 313 GLY C N 1
ATOM 2102 C CA . GLY C 1 284 ? 17.918 13.896 57.734 1.00 18.49 313 GLY C CA 1
ATOM 2103 C C . GLY C 1 284 ? 18.078 14.466 59.109 1.00 17.62 313 GLY C C 1
ATOM 2104 O O . GLY C 1 284 ? 17.135 14.520 59.906 1.00 18.49 313 GLY C O 1
ATOM 2105 N N . ILE C 1 285 ? 19.277 14.924 59.403 1.00 17.02 314 ILE C N 1
ATOM 2106 C CA . ILE C 1 285 ? 19.549 15.491 60.703 1.00 17.52 314 ILE C CA 1
ATOM 2107 C C . ILE C 1 285 ? 18.655 16.760 60.873 1.00 16.57 314 ILE C C 1
ATOM 2108 O O . ILE C 1 285 ? 18.054 17.013 61.958 1.00 16.05 314 ILE C O 1
ATOM 2113 N N . LEU C 1 286 ? 18.647 17.587 59.832 1.00 14.80 315 LEU C N 1
ATOM 2114 C CA . LEU C 1 286 ? 17.815 18.808 59.802 1.00 15.61 315 LEU C CA 1
ATOM 2115 C C . LEU C 1 286 ? 16.309 18.464 60.011 1.00 13.82 315 LEU C C 1
ATOM 2116 O O . LEU C 1 286 ? 15.632 19.098 60.813 1.00 12.60 315 LEU C O 1
ATOM 2121 N N . ALA C 1 287 ? 15.793 17.497 59.275 1.00 15.50 316 ALA C N 1
ATOM 2122 C CA . ALA C 1 287 ? 14.442 17.052 59.444 1.00 15.79 316 ALA C CA 1
ATOM 2123 C C . ALA C 1 287 ? 14.119 16.581 60.854 1.00 15.75 316 ALA C C 1
ATOM 2124 O O . ALA C 1 287 ? 13.144 16.979 61.405 1.00 15.22 316 ALA C O 1
ATOM 2126 N N . LYS C 1 288 ? 15.018 15.826 61.501 1.00 16.66 317 LYS C N 1
ATOM 2127 C CA . LYS C 1 288 ? 14.787 15.410 62.868 1.00 18.74 317 LYS C CA 1
ATOM 2128 C C . LYS C 1 288 ? 14.721 16.655 63.830 1.00 17.77 317 LYS C C 1
ATOM 2129 O O . LYS C 1 288 ? 13.948 16.685 64.808 1.00 17.03 317 LYS C O 1
ATOM 2135 N N . SER C 1 289 ? 15.548 17.640 63.556 1.00 17.65 318 SER C N 1
ATOM 2136 C CA . SER C 1 289 ? 15.550 18.849 64.402 1.00 18.46 318 SER C CA 1
ATOM 2137 C C . SER C 1 289 ? 14.261 19.669 64.276 1.00 16.28 318 SER C C 1
ATOM 2138 O O . SER C 1 289 ? 13.754 20.180 65.295 1.00 16.16 318 SER C O 1
ATOM 2141 N N . ILE C 1 290 ? 13.650 19.651 63.086 1.00 15.79 319 ILE C N 1
ATOM 2142 C CA . ILE C 1 290 ? 12.356 20.264 62.821 1.00 15.95 319 ILE C CA 1
ATOM 2143 C C . ILE C 1 290 ? 11.203 19.488 63.501 1.00 17.07 319 ILE C C 1
ATOM 2144 O O . ILE C 1 290 ? 10.337 20.086 64.149 1.00 15.82 319 ILE C O 1
ATOM 2149 N N . GLU C 1 291 ? 11.301 18.160 63.481 1.00 18.65 320 GLU C N 1
ATOM 2150 C CA . GLU C 1 291 ? 10.385 17.298 64.213 1.00 20.29 320 GLU C CA 1
ATOM 2151 C C . GLU C 1 291 ? 10.501 17.623 65.717 1.00 19.13 320 GLU C C 1
ATOM 2152 O O . GLU C 1 291 ? 9.468 17.661 66.348 1.00 20.91 320 GLU C O 1
ATOM 2158 N N . ARG C 1 292 ? 11.696 17.864 66.303 1.00 17.69 321 ARG C N 1
ATOM 2159 C CA . ARG C 1 292 ? 11.770 18.260 67.688 1.00 19.20 321 ARG C CA 1
ATOM 2160 C C . ARG C 1 292 ? 11.040 19.587 67.965 1.00 16.66 321 ARG C C 1
ATOM 2161 O O . ARG C 1 292 ? 10.471 19.733 69.056 1.00 17.66 321 ARG C O 1
ATOM 2169 N N . LEU C 1 293 ? 11.128 20.544 67.054 1.00 15.74 322 LEU C N 1
ATOM 2170 C CA . LEU C 1 293 ? 10.385 21.809 67.188 1.00 14.90 322 LEU C CA 1
ATOM 2171 C C . LEU C 1 293 ? 8.870 21.591 67.215 1.00 15.91 322 LEU C C 1
ATOM 2172 O O . LEU C 1 293 ? 8.151 22.205 68.045 1.00 16.14 322 LEU C O 1
ATOM 2177 N N . ARG C 1 294 ? 8.417 20.687 66.337 1.00 17.12 323 ARG C N 1
ATOM 2178 C CA . ARG C 1 294 ? 7.009 20.302 66.257 1.00 17.83 323 ARG C CA 1
ATOM 2179 C C . ARG C 1 294 ? 6.559 19.709 67.582 1.00 19.91 323 ARG C C 1
ATOM 2180 O O . ARG C 1 294 ? 5.533 20.104 68.156 1.00 19.52 323 ARG C O 1
ATOM 2188 N N . ARG C 1 295 ? 7.303 18.735 68.072 1.00 20.57 324 ARG C N 1
ATOM 2189 C CA . ARG C 1 295 ? 7.049 18.174 69.388 1.00 22.08 324 ARG C CA 1
ATOM 2190 C C . ARG C 1 295 ? 7.000 19.252 70.504 1.00 20.59 324 ARG C C 1
ATOM 2191 O O . ARG C 1 295 ? 6.106 19.244 71.338 1.00 21.12 324 ARG C O 1
ATOM 2199 N N . SER C 1 296 ? 7.953 20.177 70.506 1.00 19.28 325 SER C N 1
ATOM 2200 C CA . SER C 1 296 ? 7.936 21.220 71.501 1.00 19.26 325 SER C CA 1
ATOM 2201 C C . SER C 1 296 ? 6.666 22.063 71.394 1.00 17.82 325 SER C C 1
ATOM 2202 O O . SER C 1 296 ? 6.074 22.448 72.394 1.00 18.38 325 SER C O 1
ATOM 2205 N N . LEU C 1 297 ? 6.263 22.371 70.183 1.00 17.35 326 LEU C N 1
ATOM 2206 C CA . LEU C 1 297 ? 5.032 23.154 70.045 1.00 17.31 326 LEU C CA 1
ATOM 2207 C C . LEU C 1 297 ? 3.737 22.397 70.505 1.00 19.35 326 LEU C C 1
ATOM 2208 O O . LEU C 1 297 ? 2.828 22.958 71.104 1.00 19.38 326 LEU C O 1
ATOM 2213 N N . LYS C 1 298 ? 3.643 21.126 70.136 1.00 28.71 327 LYS C N 1
ATOM 2214 C CA . LYS C 1 298 ? 2.587 20.250 70.659 1.00 29.54 327 LYS C CA 1
ATOM 2215 C C . LYS C 1 298 ? 2.580 20.239 72.204 1.00 27.91 327 LYS C C 1
ATOM 2216 O O . LYS C 1 298 ? 1.531 20.376 72.821 1.00 27.82 327 LYS C O 1
ATOM 2222 N N . VAL C 1 299 ? 3.726 20.049 72.830 1.00 27.23 328 VAL C N 1
ATOM 2223 C CA . VAL C 1 299 ? 3.791 20.013 74.282 1.00 28.31 328 VAL C CA 1
ATOM 2224 C C . VAL C 1 299 ? 3.282 21.382 74.826 1.00 26.85 328 VAL C C 1
ATOM 2225 O O . VAL C 1 299 ? 2.524 21.427 75.778 1.00 27.31 328 VAL C O 1
ATOM 2229 N N . ALA C 1 300 ? 3.791 22.464 74.263 1.00 25.96 329 ALA C N 1
ATOM 2230 C CA . ALA C 1 300 ? 3.334 23.797 74.671 1.00 25.74 329 ALA C CA 1
ATOM 2231 C C . ALA C 1 300 ? 1.830 23.984 74.569 1.00 25.69 329 ALA C C 1
ATOM 2232 O O . ALA C 1 300 ? 1.236 24.588 75.459 1.00 25.93 329 ALA C O 1
ATOM 2234 N N . MET C 1 301 ? 1.213 23.437 73.536 1.00 27.03 330 MET C N 1
ATOM 2235 C CA . MET C 1 301 ? -0.207 23.636 73.304 1.00 28.87 330 MET C CA 1
ATOM 2236 C C . MET C 1 301 ? -1.030 22.808 74.329 1.00 29.97 330 MET C C 1
ATOM 2237 O O . MET C 1 301 ? -2.045 23.271 74.869 1.00 30.16 330 MET C O 1
ATOM 2242 N N . GLU C 1 302 ? -0.592 21.583 74.568 1.00 30.76 331 GLU C N 1
ATOM 2243 C CA . GLU C 1 302 ? -1.189 20.735 75.577 1.00 33.35 331 GLU C CA 1
ATOM 2244 C C . GLU C 1 302 ? -1.049 21.367 76.984 1.00 31.57 331 GLU C C 1
ATOM 2245 O O . GLU C 1 302 ? -1.986 21.311 77.760 1.00 34.12 331 GLU C O 1
ATOM 2251 N N . SER C 1 303 ? 0.071 22.012 77.301 1.00 30.75 332 SER C N 1
ATOM 2252 C CA . SER C 1 303 ? 0.218 22.724 78.590 1.00 31.04 332 SER C CA 1
ATOM 2253 C C . SER C 1 303 ? -0.749 23.923 78.691 1.00 30.12 332 SER C C 1
ATOM 2254 O O . SER C 1 303 ? -1.395 24.114 79.746 1.00 32.02 332 SER C O 1
ATOM 2257 N N . LEU C 1 304 ? -0.831 24.699 77.624 1.00 28.99 333 LEU C N 1
ATOM 2258 C CA . LEU C 1 304 ? -1.808 25.802 77.544 1.00 28.28 333 LEU C CA 1
ATOM 2259 C C . LEU C 1 304 ? -3.239 25.305 77.716 1.00 29.52 333 LEU C C 1
ATOM 2260 O O . LEU C 1 304 ? -4.003 25.849 78.539 1.00 28.36 333 LEU C O 1
ATOM 2265 N N . GLU C 1 305 ? -3.653 24.289 76.973 1.00 32.19 334 GLU C N 1
ATOM 2266 C CA . GLU C 1 305 ? -5.003 23.842 77.184 1.00 35.66 334 GLU C CA 1
ATOM 2267 C C . GLU C 1 305 ? -5.224 23.440 78.657 1.00 35.49 334 GLU C C 1
ATOM 2268 O O . GLU C 1 305 ? -6.260 23.800 79.219 1.00 37.39 334 GLU C O 1
ATOM 2274 N N . GLU C 1 306 ? -4.285 22.711 79.274 1.00 34.82 335 GLU C N 1
ATOM 2275 C CA . GLU C 1 306 ? -4.459 22.376 80.664 1.00 36.62 335 GLU C CA 1
ATOM 2276 C C . GLU C 1 306 ? -4.667 23.641 81.507 1.00 34.85 335 GLU C C 1
ATOM 2277 O O . GLU C 1 306 ? -5.589 23.673 82.349 1.00 36.38 335 GLU C O 1
ATOM 2279 N N . ALA C 1 307 ? -3.862 24.681 81.264 1.00 32.23 336 ALA C N 1
ATOM 2280 C CA . ALA C 1 307 ? -3.924 25.916 82.076 1.00 31.36 336 ALA C CA 1
ATOM 2281 C C . ALA C 1 307 ? -5.281 26.639 81.948 1.00 31.29 336 ALA C C 1
ATOM 2282 O O . ALA C 1 307 ? -5.765 27.253 82.896 1.00 31.36 336 ALA C O 1
ATOM 2284 N N . LEU C 1 308 ? -5.884 26.527 80.775 1.00 31.15 337 LEU C N 1
ATOM 2285 C CA . LEU C 1 308 ? -7.117 27.258 80.435 1.00 32.59 337 LEU C CA 1
ATOM 2286 C C . LEU C 1 308 ? -8.335 26.618 81.009 1.00 35.14 337 LEU C C 1
ATOM 2287 O O . LEU C 1 308 ? -9.453 27.189 80.926 1.00 34.66 337 LEU C O 1
ATOM 2292 N N . LYS C 1 309 ? -8.154 25.404 81.544 1.00 37.49 338 LYS C N 1
ATOM 2293 C CA . LYS C 1 309 ? -9.281 24.635 82.051 1.00 42.33 338 LYS C CA 1
ATOM 2294 C C . LYS C 1 309 ? -9.881 25.310 83.278 1.00 43.21 338 LYS C C 1
ATOM 2295 O O . LYS C 1 309 ? -9.136 25.887 84.052 1.00 43.08 338 LYS C O 1
ATOM 2298 N N . GLU D 1 208 ? 68.907 2.385 7.756 1.00 52.32 237 GLU D N 1
ATOM 2299 C CA . GLU D 1 208 ? 67.797 3.348 7.809 1.00 45.29 237 GLU D CA 1
ATOM 2300 C C . GLU D 1 208 ? 66.771 2.873 6.783 1.00 42.61 237 GLU D C 1
ATOM 2301 O O . GLU D 1 208 ? 67.092 2.152 5.838 1.00 44.08 237 GLU D O 1
ATOM 2303 N N . ASN D 1 209 ? 65.525 3.195 7.025 1.00 37.68 238 ASN D N 1
ATOM 2304 C CA . ASN D 1 209 ? 64.434 2.631 6.227 1.00 36.06 238 ASN D CA 1
ATOM 2305 C C . ASN D 1 209 ? 63.365 3.694 6.135 1.00 31.39 238 ASN D C 1
ATOM 2306 O O . ASN D 1 209 ? 63.002 4.329 7.136 1.00 28.26 238 ASN D O 1
ATOM 2311 N N . ILE D 1 210 ? 62.862 3.902 4.916 1.00 29.89 239 ILE D N 1
ATOM 2312 C CA . ILE D 1 210 ? 62.003 5.035 4.662 1.00 27.83 239 ILE D CA 1
ATOM 2313 C C . ILE D 1 210 ? 60.678 4.940 5.422 1.00 25.51 239 ILE D C 1
ATOM 2314 O O . ILE D 1 210 ? 60.144 5.956 5.867 1.00 24.05 239 ILE D O 1
ATOM 2319 N N . ALA D 1 211 ? 60.128 3.752 5.570 1.00 26.42 240 ALA D N 1
ATOM 2320 C CA . ALA D 1 211 ? 58.884 3.594 6.307 1.00 25.33 240 ALA D CA 1
ATOM 2321 C C . ALA D 1 211 ? 59.014 4.044 7.756 1.00 24.33 240 ALA D C 1
ATOM 2322 O O . ALA D 1 211 ? 58.115 4.717 8.262 1.00 23.31 240 ALA D O 1
ATOM 2324 N N . SER D 1 212 ? 60.160 3.730 8.396 1.00 25.41 241 SER D N 1
ATOM 2325 C CA . SER D 1 212 ? 60.486 4.204 9.772 1.00 26.24 241 SER D CA 1
ATOM 2326 C C . SER D 1 212 ? 60.719 5.691 9.813 1.00 23.66 241 SER D C 1
ATOM 2327 O O . SER D 1 212 ? 60.158 6.391 10.660 1.00 22.06 241 SER D O 1
ATOM 2330 N N . GLU D 1 213 ? 61.497 6.193 8.878 1.00 24.87 242 GLU D N 1
ATOM 2331 C CA . GLU D 1 213 ? 61.787 7.625 8.813 1.00 24.43 242 GLU D CA 1
ATOM 2332 C C . GLU D 1 213 ? 60.535 8.465 8.731 1.00 24.08 242 GLU D C 1
ATOM 2333 O O . GLU D 1 213 ? 60.342 9.382 9.550 1.00 25.71 242 GLU D O 1
ATOM 2339 N N . ILE D 1 214 ? 59.637 8.123 7.800 1.00 23.37 243 ILE D N 1
ATOM 2340 C CA . ILE D 1 214 ? 58.370 8.826 7.638 1.00 21.90 243 ILE D CA 1
ATOM 2341 C C . ILE D 1 214 ? 57.418 8.597 8.803 1.00 22.37 243 ILE D C 1
ATOM 2342 O O . ILE D 1 214 ? 56.939 9.565 9.384 1.00 22.19 243 ILE D O 1
ATOM 2347 N N . SER D 1 215 ? 57.158 7.345 9.164 1.00 22.22 244 SER D N 1
ATOM 2348 C CA . SER D 1 215 ? 56.146 7.015 10.180 1.00 22.86 244 SER D CA 1
ATOM 2349 C C . SER D 1 215 ? 56.550 7.533 11.534 1.00 23.29 244 SER D C 1
ATOM 2350 O O . SER D 1 215 ? 55.704 8.085 12.269 1.00 24.68 244 SER D O 1
ATOM 2353 N N . LYS D 1 216 ? 57.817 7.400 11.887 1.00 23.44 245 LYS D N 1
ATOM 2354 C CA . LYS D 1 216 ? 58.255 7.889 13.156 1.00 24.48 245 LYS D CA 1
ATOM 2355 C C . LYS D 1 216 ? 58.287 9.427 13.304 1.00 23.40 245 LYS D C 1
ATOM 2356 O O . LYS D 1 216 ? 58.293 9.909 14.479 1.00 23.47 245 LYS D O 1
ATOM 2362 N N . SER D 1 217 ? 58.252 10.170 12.169 1.00 21.87 246 SER D N 1
ATOM 2363 C CA . SER D 1 217 ? 58.396 11.620 12.212 1.00 22.34 246 SER D CA 1
ATOM 2364 C C . SER D 1 217 ? 57.246 12.238 12.966 1.00 22.32 246 SER D C 1
ATOM 2365 O O . SER D 1 217 ? 57.365 13.352 13.475 1.00 24.96 246 SER D O 1
ATOM 2368 N N . VAL D 1 218 ? 56.109 11.551 12.992 1.00 22.76 247 VAL D N 1
ATOM 2369 C CA . VAL D 1 218 ? 54.938 12.077 13.697 1.00 21.21 247 VAL D CA 1
ATOM 2370 C C . VAL D 1 218 ? 54.714 11.600 15.149 1.00 20.15 247 VAL D C 1
ATOM 2371 O O . VAL D 1 218 ? 53.763 12.045 15.767 1.00 21.66 247 VAL D O 1
ATOM 2375 N N . GLU D 1 219 ? 55.578 10.712 15.691 1.00 21.50 248 GLU D N 1
ATOM 2376 C CA . GLU D 1 219 ? 55.466 10.168 17.052 1.00 21.83 248 GLU D CA 1
ATOM 2377 C C . GLU D 1 219 ? 55.450 11.302 18.070 1.00 20.34 248 GLU D C 1
ATOM 2378 O O . GLU D 1 219 ? 54.642 11.296 19.011 1.00 19.61 248 GLU D O 1
ATOM 2384 N N . GLY D 1 220 ? 56.301 12.291 17.888 1.00 21.93 249 GLY D N 1
ATOM 2385 C CA . GLY D 1 220 ? 56.286 13.389 18.847 1.00 22.64 249 GLY D CA 1
ATOM 2386 C C . GLY D 1 220 ? 54.992 14.144 18.907 1.00 22.20 249 GLY D C 1
ATOM 2387 O O . GLY D 1 220 ? 54.442 14.447 19.991 1.00 22.59 249 GLY D O 1
ATOM 2388 N N . ALA D 1 221 ? 54.453 14.479 17.747 1.00 22.69 250 ALA D N 1
ATOM 2389 C CA . ALA D 1 221 ? 53.190 15.187 17.741 1.00 25.20 250 ALA D CA 1
ATOM 2390 C C . ALA D 1 221 ? 52.084 14.379 18.419 1.00 22.65 250 ALA D C 1
ATOM 2391 O O . ALA D 1 221 ? 51.233 14.899 19.159 1.00 22.36 250 ALA D O 1
ATOM 2393 N N . ILE D 1 222 ? 52.026 13.093 18.083 1.00 23.94 251 ILE D N 1
ATOM 2394 C CA . ILE D 1 222 ? 51.053 12.242 18.649 1.00 22.64 251 ILE D CA 1
ATOM 2395 C C . ILE D 1 222 ? 51.171 12.184 20.171 1.00 21.59 251 ILE D C 1
ATOM 2396 O O . ILE D 1 222 ? 50.158 12.223 20.894 1.00 20.13 251 ILE D O 1
ATOM 2401 N N . GLN D 1 223 ? 52.399 12.116 20.680 1.00 20.12 252 GLN D N 1
ATOM 2402 C CA . GLN D 1 223 ? 52.549 12.150 22.128 1.00 20.09 252 GLN D CA 1
ATOM 2403 C C . GLN D 1 223 ? 52.150 13.495 22.728 1.00 19.54 252 GLN D C 1
ATOM 2404 O O . GLN D 1 223 ? 51.593 13.538 23.831 1.00 19.78 252 GLN D O 1
ATOM 2410 N N . GLN D 1 224 ? 52.327 14.579 21.997 1.00 20.04 253 GLN D N 1
ATOM 2411 C CA . GLN D 1 224 ? 51.843 15.878 22.441 1.00 22.84 253 GLN D CA 1
ATOM 2412 C C . GLN D 1 224 ? 50.354 15.883 22.628 1.00 21.82 253 GLN D C 1
ATOM 2413 O O . GLN D 1 224 ? 49.820 16.389 23.622 1.00 19.27 253 GLN D O 1
ATOM 2419 N N . VAL D 1 225 ? 49.679 15.441 21.572 1.00 19.82 254 VAL D N 1
ATOM 2420 C CA . VAL D 1 225 ? 48.233 15.280 21.607 1.00 19.97 254 VAL D CA 1
ATOM 2421 C C . VAL D 1 225 ? 47.828 14.478 22.824 1.00 17.61 254 VAL D C 1
ATOM 2422 O O . VAL D 1 225 ? 46.971 14.900 23.616 1.00 16.84 254 VAL D O 1
ATOM 2426 N N . LYS D 1 226 ? 48.441 13.321 23.016 1.00 18.63 255 LYS D N 1
ATOM 2427 C CA . LYS D 1 226 ? 48.109 12.439 24.137 1.00 19.71 255 LYS D CA 1
ATOM 2428 C C . LYS D 1 226 ? 48.326 13.130 25.486 1.00 18.25 255 LYS D C 1
ATOM 2429 O O . LYS D 1 226 ? 47.493 12.987 26.400 1.00 15.96 255 LYS D O 1
ATOM 2435 N N . ASN D 1 227 ? 49.407 13.891 25.593 1.00 17.53 256 ASN D N 1
ATOM 2436 C CA . ASN D 1 227 ? 49.665 14.647 26.798 1.00 18.56 256 ASN D CA 1
ATOM 2437 C C . ASN D 1 227 ? 48.589 15.685 27.129 1.00 17.71 256 ASN D C 1
ATOM 2438 O O . ASN D 1 227 ? 48.301 15.903 28.300 1.00 19.42 256 ASN D O 1
ATOM 2443 N N . LEU D 1 228 ? 48.089 16.351 26.106 1.00 16.03 257 LEU D N 1
ATOM 2444 C CA . LEU D 1 228 ? 46.926 17.269 26.278 1.00 16.78 257 LEU D CA 1
ATOM 2445 C C . LEU D 1 228 ? 45.701 16.508 26.754 1.00 16.51 257 LEU D C 1
ATOM 2446 O O . LEU D 1 228 ? 44.952 16.978 27.644 1.00 16.31 257 LEU D O 1
ATOM 2451 N N . LEU D 1 229 ? 45.498 15.310 26.231 1.00 16.42 258 LEU D N 1
ATOM 2452 C CA . LEU D 1 229 ? 44.361 14.513 26.684 1.00 16.77 258 LEU D CA 1
ATOM 2453 C C . LEU D 1 229 ? 44.532 14.088 28.117 1.00 16.11 258 LEU D C 1
ATOM 2454 O O . LEU D 1 229 ? 43.520 13.983 28.845 1.00 16.14 258 LEU D O 1
ATOM 2459 N N . THR D 1 230 ? 45.782 13.807 28.556 1.00 16.26 259 THR D N 1
ATOM 2460 C CA . THR D 1 230 ? 46.007 13.429 29.930 1.00 17.26 259 THR D CA 1
ATOM 2461 C C . THR D 1 230 ? 45.737 14.632 30.885 1.00 16.35 259 THR D C 1
ATOM 2462 O O . THR D 1 230 ? 45.207 14.480 31.997 1.00 15.64 259 THR D O 1
ATOM 2466 N N . LEU D 1 231 ? 46.209 15.782 30.463 1.00 15.52 260 LEU D N 1
ATOM 2467 C CA . LEU D 1 231 ? 45.999 17.043 31.223 1.00 17.85 260 LEU D CA 1
ATOM 2468 C C . LEU D 1 231 ? 44.498 17.275 31.337 1.00 16.35 260 LEU D C 1
ATOM 2469 O O . LEU D 1 231 ? 44.045 17.627 32.437 1.00 17.34 260 LEU D O 1
ATOM 2474 N N . ALA D 1 232 ? 43.719 17.045 30.264 1.00 15.51 261 ALA D N 1
ATOM 2475 C CA . ALA D 1 232 ? 42.314 17.254 30.301 1.00 14.97 261 ALA D CA 1
ATOM 2476 C C . ALA D 1 232 ? 41.642 16.277 31.283 1.00 14.55 261 ALA D C 1
ATOM 2477 O O . ALA D 1 232 ? 40.817 16.688 32.086 1.00 14.78 261 ALA D O 1
ATOM 2479 N N . ALA D 1 233 ? 42.057 15.018 31.276 1.00 15.02 262 ALA D N 1
ATOM 2480 C CA . ALA D 1 233 ? 41.473 13.967 32.113 1.00 17.33 262 ALA D CA 1
ATOM 2481 C C . ALA D 1 233 ? 41.785 14.371 33.589 1.00 17.54 262 ALA D C 1
ATOM 2482 O O . ALA D 1 233 ? 40.896 14.261 34.470 1.00 17.82 262 ALA D O 1
ATOM 2484 N N . ASP D 1 234 ? 43.039 14.804 33.834 1.00 17.38 263 ASP D N 1
ATOM 2485 C CA . ASP D 1 234 ? 43.488 15.092 35.163 1.00 19.74 263 ASP D CA 1
ATOM 2486 C C . ASP D 1 234 ? 42.673 16.270 35.757 1.00 18.98 263 ASP D C 1
ATOM 2487 O O . ASP D 1 234 ? 42.301 16.303 36.969 1.00 19.15 263 ASP D O 1
ATOM 2492 N N . ARG D 1 235 ? 42.465 17.284 34.923 1.00 17.76 264 ARG D N 1
ATOM 2493 C CA . ARG D 1 235 ? 41.732 18.462 35.346 1.00 18.16 264 ARG D CA 1
ATOM 2494 C C . ARG D 1 235 ? 40.249 18.103 35.596 1.00 16.60 264 ARG D C 1
ATOM 2495 O O . ARG D 1 235 ? 39.613 18.613 36.543 1.00 15.45 264 ARG D O 1
ATOM 2503 N N . ALA D 1 236 ? 39.699 17.234 34.771 1.00 16.80 265 ALA D N 1
ATOM 2504 C CA . ALA D 1 236 ? 38.357 16.732 35.010 1.00 17.48 265 ALA D CA 1
ATOM 2505 C C . ALA D 1 236 ? 38.216 15.996 36.316 1.00 17.59 265 ALA D C 1
ATOM 2506 O O . ALA D 1 236 ? 37.277 16.238 37.061 1.00 18.23 265 ALA D O 1
ATOM 2508 N N . GLU D 1 237 ? 39.216 15.192 36.663 1.00 17.99 266 GLU D N 1
ATOM 2509 C CA . GLU D 1 237 ? 39.146 14.410 37.882 1.00 20.32 266 GLU D CA 1
ATOM 2510 C C . GLU D 1 237 ? 39.148 15.324 39.111 1.00 18.56 266 GLU D C 1
ATOM 2511 O O . GLU D 1 237 ? 38.462 15.025 40.095 1.00 17.88 266 GLU D O 1
ATOM 2517 N N . GLN D 1 238 ? 39.911 16.423 39.030 1.00 19.93 267 GLN D N 1
ATOM 2518 C CA A GLN D 1 238 ? 40.019 17.357 40.126 0.50 20.29 267 GLN D CA 1
ATOM 2519 C CA B GLN D 1 238 ? 40.045 17.404 40.082 0.50 21.13 267 GLN D CA 1
ATOM 2520 C C . GLN D 1 238 ? 38.696 17.980 40.516 1.00 19.79 267 GLN D C 1
ATOM 2521 O O . GLN D 1 238 ? 38.560 18.548 41.624 1.00 20.32 267 GLN D O 1
ATOM 2532 N N . ILE D 1 239 ? 37.720 17.965 39.603 1.00 18.89 268 ILE D N 1
ATOM 2533 C CA . ILE D 1 239 ? 36.450 18.547 39.871 1.00 18.47 268 ILE D CA 1
ATOM 2534 C C . ILE D 1 239 ? 35.785 17.923 41.089 1.00 18.12 268 ILE D C 1
ATOM 2535 O O . ILE D 1 239 ? 35.082 18.637 41.839 1.00 18.39 268 ILE D O 1
ATOM 2540 N N . VAL D 1 240 ? 35.984 16.630 41.295 1.00 19.41 269 VAL D N 1
ATOM 2541 C CA . VAL D 1 240 ? 35.309 15.935 42.399 1.00 20.31 269 VAL D CA 1
ATOM 2542 C C . VAL D 1 240 ? 35.661 16.540 43.730 1.00 20.81 269 VAL D C 1
ATOM 2543 O O . VAL D 1 240 ? 34.746 16.913 44.514 1.00 21.19 269 VAL D O 1
ATOM 2547 N N . ASN D 1 241 ? 36.963 16.656 43.985 1.00 23.14 270 ASN D N 1
ATOM 2548 C CA . ASN D 1 241 ? 37.388 17.182 45.272 1.00 26.20 270 ASN D CA 1
ATOM 2549 C C . ASN D 1 241 ? 36.962 18.633 45.435 1.00 23.84 270 ASN D C 1
ATOM 2550 O O . ASN D 1 241 ? 36.548 19.054 46.489 1.00 24.15 270 ASN D O 1
ATOM 2555 N N . ASP D 1 242 ? 37.099 19.407 44.382 1.00 23.43 271 ASP D N 1
ATOM 2556 C CA . ASP D 1 242 ? 36.738 20.785 44.451 1.00 24.14 271 ASP D CA 1
ATOM 2557 C C . ASP D 1 242 ? 35.274 20.976 44.683 1.00 20.52 271 ASP D C 1
ATOM 2558 O O . ASP D 1 242 ? 34.904 21.860 45.473 1.00 20.17 271 ASP D O 1
ATOM 2563 N N . LEU D 1 243 ? 34.465 20.098 44.073 1.00 18.87 272 LEU D N 1
ATOM 2564 C CA . LEU D 1 243 ? 33.048 20.095 44.308 1.00 18.67 272 LEU D CA 1
ATOM 2565 C C . LEU D 1 243 ? 32.664 19.638 45.720 1.00 17.68 272 LEU D C 1
ATOM 2566 O O . LEU D 1 243 ? 31.765 20.206 46.313 1.00 17.49 272 LEU D O 1
ATOM 2571 N N . ALA D 1 244 ? 33.395 18.703 46.314 1.00 18.04 273 ALA D N 1
ATOM 2572 C CA . ALA D 1 244 ? 33.136 18.372 47.684 1.00 18.69 273 ALA D CA 1
ATOM 2573 C C . ALA D 1 244 ? 33.318 19.599 48.547 1.00 18.79 273 ALA D C 1
ATOM 2574 O O . ALA D 1 244 ? 32.487 19.847 49.445 1.00 17.68 273 ALA D O 1
ATOM 2576 N N . SER D 1 245 ? 34.410 20.324 48.304 1.00 19.62 274 SER D N 1
ATOM 2577 C CA A SER D 1 245 ? 34.745 21.487 49.091 0.50 19.65 274 SER D CA 1
ATOM 2578 C CA B SER D 1 245 ? 34.767 21.500 49.104 0.50 19.66 274 SER D CA 1
ATOM 2579 C C . SER D 1 245 ? 33.700 22.602 48.971 1.00 18.34 274 SER D C 1
ATOM 2580 O O . SER D 1 245 ? 33.240 23.173 49.971 1.00 17.49 274 SER D O 1
ATOM 2585 N N . THR D 1 246 ? 33.293 22.848 47.749 1.00 17.13 275 THR D N 1
ATOM 2586 C CA . THR D 1 246 ? 32.271 23.840 47.486 1.00 17.03 275 THR D CA 1
ATOM 2587 C C . THR D 1 246 ? 30.932 23.501 48.220 1.00 16.20 275 THR D C 1
ATOM 2588 O O . THR D 1 246 ? 30.199 24.334 48.749 1.00 16.90 275 THR D O 1
ATOM 2592 N N . THR D 1 247 ? 30.526 22.251 48.097 1.00 15.58 276 THR D N 1
ATOM 2593 C CA . THR D 1 247 ? 29.300 21.804 48.678 1.00 16.19 276 THR D CA 1
ATOM 2594 C C . THR D 1 247 ? 29.345 21.922 50.186 1.00 16.10 276 THR D C 1
ATOM 2595 O O . THR D 1 247 ? 28.438 22.403 50.864 1.00 15.63 276 THR D O 1
ATOM 2599 N N . THR D 1 248 ? 30.443 21.503 50.773 1.00 16.76 277 THR D N 1
ATOM 2600 C CA . THR D 1 248 ? 30.595 21.679 52.208 1.00 17.80 277 THR D CA 1
ATOM 2601 C C . THR D 1 248 ? 30.480 23.182 52.677 1.00 19.34 277 THR D C 1
ATOM 2602 O O . THR D 1 248 ? 29.733 23.479 53.631 1.00 20.39 277 THR D O 1
ATOM 2606 N N . SER D 1 249 ? 31.181 24.110 52.039 1.00 20.58 278 SER D N 1
ATOM 2607 C CA . SER D 1 249 ? 31.089 25.501 52.456 1.00 22.54 278 SER D CA 1
ATOM 2608 C C . SER D 1 249 ? 29.731 26.170 52.143 1.00 21.15 278 SER D C 1
ATOM 2609 O O . SER D 1 249 ? 29.280 26.978 52.924 1.00 23.22 278 SER D O 1
ATOM 2612 N N . THR D 1 250 ? 29.148 25.826 51.000 1.00 19.55 279 THR D N 1
ATOM 2613 C CA . THR D 1 250 ? 27.891 26.453 50.435 1.00 20.57 279 THR D CA 1
ATOM 2614 C C . THR D 1 250 ? 26.615 25.899 51.038 1.00 18.61 279 THR D C 1
ATOM 2615 O O . THR D 1 250 ? 25.640 26.650 51.236 1.00 19.79 279 THR D O 1
ATOM 2619 N N . ILE D 1 251 ? 26.627 24.598 51.337 1.00 17.10 280 ILE D N 1
ATOM 2620 C CA . ILE D 1 251 ? 25.407 23.889 51.716 1.00 16.38 280 ILE D CA 1
ATOM 2621 C C . ILE D 1 251 ? 25.516 23.232 53.076 1.00 14.09 280 ILE D C 1
ATOM 2622 O O . ILE D 1 251 ? 24.730 23.465 53.987 1.00 13.98 280 ILE D O 1
ATOM 2627 N N . THR D 1 252 ? 26.497 22.369 53.225 1.00 18.54 281 THR D N 1
ATOM 2628 C CA . THR D 1 252 ? 26.551 21.590 54.461 1.00 18.21 281 THR D CA 1
ATOM 2629 C C . THR D 1 252 ? 26.679 22.447 55.704 1.00 18.25 281 THR D C 1
ATOM 2630 O O . THR D 1 252 ? 25.942 22.233 56.670 1.00 19.04 281 THR D O 1
ATOM 2634 N N . ARG D 1 253 ? 27.602 23.392 55.696 1.00 19.45 282 ARG D N 1
ATOM 2635 C CA . ARG D 1 253 ? 27.865 24.144 56.906 1.00 21.82 282 ARG D CA 1
ATOM 2636 C C . ARG D 1 253 ? 26.639 24.898 57.384 1.00 19.57 282 ARG D C 1
ATOM 2637 O O . ARG D 1 253 ? 26.306 24.741 58.508 1.00 18.72 282 ARG D O 1
ATOM 2645 N N . PRO D 1 254 ? 25.941 25.651 56.486 1.00 19.59 283 PRO D N 1
ATOM 2646 C CA . PRO D 1 254 ? 24.752 26.314 57.027 1.00 19.26 283 PRO D CA 1
ATOM 2647 C C . PRO D 1 254 ? 23.605 25.375 57.412 1.00 17.37 283 PRO D C 1
ATOM 2648 O O . PRO D 1 254 ? 22.851 25.654 58.359 1.00 16.43 283 PRO D O 1
ATOM 2652 N N . ILE D 1 255 ? 23.458 24.237 56.730 1.00 16.13 284 ILE D N 1
ATOM 2653 C CA A ILE D 1 255 ? 22.439 23.273 57.119 0.50 15.94 284 ILE D CA 1
ATOM 2654 C CA B ILE D 1 255 ? 22.439 23.269 57.099 0.50 15.95 284 ILE D CA 1
ATOM 2655 C C . ILE D 1 255 ? 22.703 22.721 58.513 1.00 15.93 284 ILE D C 1
ATOM 2656 O O . ILE D 1 255 ? 21.772 22.619 59.340 1.00 15.98 284 ILE D O 1
ATOM 2665 N N . ILE D 1 256 ? 23.967 22.427 58.858 1.00 16.89 285 ILE D N 1
ATOM 2666 C CA . ILE D 1 256 ? 24.332 21.996 60.170 1.00 17.82 285 ILE D CA 1
ATOM 2667 C C . ILE D 1 256 ? 24.078 23.101 61.218 1.00 17.02 285 ILE D C 1
ATOM 2668 O O . ILE D 1 256 ? 23.543 22.773 62.266 1.00 17.52 285 ILE D O 1
ATOM 2673 N N . GLU D 1 257 ? 24.378 24.355 60.869 1.00 17.85 286 GLU D N 1
ATOM 2674 C CA . GLU D 1 257 ? 24.145 25.512 61.767 1.00 19.47 286 GLU D CA 1
ATOM 2675 C C . GLU D 1 257 ? 22.671 25.588 62.058 1.00 17.23 286 GLU D C 1
ATOM 2676 O O . GLU D 1 257 ? 22.308 25.743 63.217 1.00 17.58 286 GLU D O 1
ATOM 2682 N N . LEU D 1 258 ? 21.839 25.394 61.023 1.00 16.31 287 LEU D N 1
ATOM 2683 C CA . LEU D 1 258 ? 20.382 25.460 61.191 1.00 15.71 287 LEU D CA 1
ATOM 2684 C C . LEU D 1 258 ? 19.870 24.337 62.066 1.00 15.60 287 LEU D C 1
ATOM 2685 O O . LEU D 1 258 ? 19.094 24.555 62.971 1.00 15.43 287 LEU D O 1
ATOM 2690 N N . SER D 1 259 ? 20.344 23.078 61.877 1.00 15.46 288 SER D N 1
ATOM 2691 C CA . SER D 1 259 ? 19.908 21.978 62.664 1.00 16.98 288 SER D CA 1
ATOM 2692 C C . SER D 1 259 ? 20.290 22.169 64.133 1.00 17.16 288 SER D C 1
ATOM 2693 O O . SER D 1 259 ? 19.559 21.820 65.038 1.00 17.45 288 SER D O 1
ATOM 2696 N N . ASN D 1 260 ? 21.479 22.726 64.331 1.00 17.43 289 ASN D N 1
ATOM 2697 C CA . ASN D 1 260 ? 22.038 22.925 65.659 1.00 18.47 289 ASN D CA 1
ATOM 2698 C C . ASN D 1 260 ? 21.222 23.975 66.410 1.00 17.67 289 ASN D C 1
ATOM 2699 O O . ASN D 1 260 ? 20.898 23.840 67.579 1.00 17.82 289 ASN D O 1
ATOM 2704 N N . THR D 1 261 ? 20.853 25.006 65.671 1.00 17.44 290 THR D N 1
ATOM 2705 C CA . THR D 1 261 ? 19.969 26.028 66.249 1.00 18.03 290 THR D CA 1
ATOM 2706 C C . THR D 1 261 ? 18.600 25.505 66.536 1.00 16.49 290 THR D C 1
ATOM 2707 O O . THR D 1 261 ? 18.033 25.765 67.575 1.00 18.11 290 THR D O 1
ATOM 2711 N N . ALA D 1 262 ? 17.994 24.802 65.619 1.00 15.21 291 ALA D N 1
ATOM 2712 C CA . ALA D 1 262 ? 16.759 24.150 65.908 1.00 15.57 291 ALA D CA 1
ATOM 2713 C C . ALA D 1 262 ? 16.738 23.293 67.144 1.00 16.76 291 ALA D C 1
ATOM 2714 O O . ALA D 1 262 ? 15.822 23.333 67.946 1.00 17.08 291 ALA D O 1
ATOM 2716 N N . ASP D 1 263 ? 17.807 22.526 67.372 1.00 17.64 292 ASP D N 1
ATOM 2717 C CA . ASP D 1 263 ? 17.906 21.760 68.562 1.00 20.12 292 ASP D CA 1
ATOM 2718 C C . ASP D 1 263 ? 17.977 22.664 69.842 1.00 19.50 292 ASP D C 1
ATOM 2719 O O . ASP D 1 263 ? 17.335 22.376 70.838 1.00 20.52 292 ASP D O 1
ATOM 2724 N N . LYS D 1 264 ? 18.747 23.726 69.769 1.00 19.42 293 LYS D N 1
ATOM 2725 C CA . LYS D 1 264 ? 18.896 24.613 70.923 1.00 21.52 293 LYS D CA 1
ATOM 2726 C C . LYS D 1 264 ? 17.574 25.230 71.346 1.00 20.27 293 LYS D C 1
ATOM 2727 O O . LYS D 1 264 ? 17.297 25.314 72.550 1.00 21.22 293 LYS D O 1
ATOM 2733 N N . ILE D 1 265 ? 16.768 25.552 70.346 1.00 18.39 294 ILE D N 1
ATOM 2734 C CA . ILE D 1 265 ? 15.384 26.174 70.506 1.00 17.88 294 ILE D CA 1
ATOM 2735 C C . ILE D 1 265 ? 14.428 25.080 71.036 1.00 18.52 294 ILE D C 1
ATOM 2736 O O . ILE D 1 265 ? 13.722 25.307 72.008 1.00 18.55 294 ILE D O 1
ATOM 2741 N N . ALA D 1 266 ? 14.549 23.872 70.505 1.00 18.51 295 ALA D N 1
ATOM 2742 C CA . ALA D 1 266 ? 13.701 22.745 70.924 1.00 21.96 295 ALA D CA 1
ATOM 2743 C C . ALA D 1 266 ? 13.989 22.325 72.361 1.00 23.71 295 ALA D C 1
ATOM 2744 O O . ALA D 1 266 ? 13.103 21.906 73.095 1.00 26.13 295 ALA D O 1
ATOM 2746 N N . GLU D 1 267 ? 15.259 22.476 72.735 1.00 24.63 296 GLU D N 1
ATOM 2747 C CA . GLU D 1 267 ? 15.726 22.196 74.049 1.00 29.33 296 GLU D CA 1
ATOM 2748 C C . GLU D 1 267 ? 15.344 23.300 75.047 1.00 28.34 296 GLU D C 1
ATOM 2749 O O . GLU D 1 267 ? 15.583 23.155 76.245 1.00 30.31 296 GLU D O 1
ATOM 2755 N N . GLY D 1 268 ? 14.751 24.370 74.540 1.00 25.32 297 GLY D N 1
ATOM 2756 C CA . GLY D 1 268 ? 14.106 25.412 75.341 1.00 24.50 297 GLY D CA 1
ATOM 2757 C C . GLY D 1 268 ? 14.751 26.817 75.341 1.00 23.73 297 GLY D C 1
ATOM 2758 O O . GLY D 1 268 ? 14.324 27.636 76.132 1.00 23.73 297 GLY D O 1
ATOM 2759 N N . ASN D 1 269 ? 15.808 27.059 74.551 1.00 20.54 298 ASN D N 1
ATOM 2760 C CA . ASN D 1 269 ? 16.311 28.405 74.401 1.00 20.75 298 ASN D CA 1
ATOM 2761 C C . ASN D 1 269 ? 15.554 29.062 73.242 1.00 19.13 298 ASN D C 1
ATOM 2762 O O . ASN D 1 269 ? 16.039 29.053 72.113 1.00 19.13 298 ASN D O 1
ATOM 2767 N N . LEU D 1 270 ? 14.498 29.749 73.606 1.00 19.95 299 LEU D N 1
ATOM 2768 C CA . LEU D 1 270 ? 13.614 30.398 72.618 1.00 20.05 299 LEU D CA 1
ATOM 2769 C C . LEU D 1 270 ? 14.193 31.728 72.107 1.00 21.73 299 LEU D C 1
ATOM 2770 O O . LEU D 1 270 ? 13.704 32.331 71.098 1.00 22.09 299 LEU D O 1
ATOM 2775 N N . GLU D 1 271 ? 15.320 32.140 72.680 1.00 22.32 300 GLU D N 1
ATOM 2776 C CA . GLU D 1 271 ? 16.002 33.331 72.201 1.00 24.12 300 GLU D CA 1
ATOM 2777 C C . GLU D 1 271 ? 17.107 33.105 71.183 1.00 22.57 300 GLU D C 1
ATOM 2778 O O . GLU D 1 271 ? 17.712 34.066 70.713 1.00 24.08 300 GLU D O 1
ATOM 2784 N N . ALA D 1 272 ? 17.413 31.882 70.833 1.00 20.92 301 ALA D N 1
ATOM 2785 C CA . ALA D 1 272 ? 18.508 31.631 69.943 1.00 21.11 301 ALA D CA 1
ATOM 2786 C C . ALA D 1 272 ? 18.332 32.288 68.547 1.00 22.50 301 ALA D C 1
ATOM 2787 O O . ALA D 1 272 ? 17.259 32.336 68.035 1.00 22.97 301 ALA D O 1
ATOM 2789 N N . GLU D 1 273 ? 19.379 32.901 68.028 1.00 23.56 302 GLU D N 1
ATOM 2790 C CA . GLU D 1 273 ? 19.349 33.520 66.678 1.00 24.62 302 GLU D CA 1
ATOM 2791 C C . GLU D 1 273 ? 19.308 32.479 65.608 1.00 22.18 302 GLU D C 1
ATOM 2792 O O . GLU D 1 273 ? 20.188 31.636 65.520 1.00 21.58 302 GLU D O 1
ATOM 2798 N N . VAL D 1 274 ? 18.328 32.519 64.721 1.00 21.15 303 VAL D N 1
ATOM 2799 C CA . VAL D 1 274 ? 18.340 31.563 63.621 1.00 19.20 303 VAL D CA 1
ATOM 2800 C C . VAL D 1 274 ? 19.211 32.184 62.581 1.00 18.64 303 VAL D C 1
ATOM 2801 O O . VAL D 1 274 ? 18.940 33.323 62.140 1.00 18.99 303 VAL D O 1
ATOM 2805 N N . PRO D 1 275 ? 20.333 31.521 62.224 1.00 18.40 304 PRO D N 1
ATOM 2806 C CA . PRO D 1 275 ? 21.268 32.131 61.317 1.00 18.96 304 PRO D CA 1
ATOM 2807 C C . PRO D 1 275 ? 20.765 32.172 59.884 1.00 17.67 304 PRO D C 1
ATOM 2808 O O . PRO D 1 275 ? 19.895 31.367 59.531 1.00 16.85 304 PRO D O 1
ATOM 2812 N N . HIS D 1 276 ? 21.331 33.065 59.100 1.00 18.74 305 HIS D N 1
ATOM 2813 C CA . HIS D 1 276 ? 21.202 32.997 57.629 1.00 19.28 305 HIS D CA 1
ATOM 2814 C C . HIS D 1 276 ? 19.790 33.330 57.124 1.00 19.00 305 HIS D C 1
ATOM 2815 O O . HIS D 1 276 ? 19.479 32.949 55.957 1.00 18.05 305 HIS D O 1
ATOM 2822 N N . GLN D 1 277 ? 19.005 34.055 57.934 1.00 19.98 306 GLN D N 1
ATOM 2823 C CA . GLN D 1 277 ? 17.715 34.531 57.484 1.00 20.37 306 GLN D CA 1
ATOM 2824 C C . GLN D 1 277 ? 17.812 35.473 56.307 1.00 21.79 306 GLN D C 1
ATOM 2825 O O . GLN D 1 277 ? 16.852 35.580 55.542 1.00 22.74 306 GLN D O 1
ATOM 2831 N N . ASN D 1 278 ? 18.928 36.185 56.158 1.00 22.76 307 ASN D N 1
ATOM 2832 C CA . ASN D 1 278 ? 19.043 37.101 55.042 1.00 23.63 307 ASN D CA 1
ATOM 2833 C C . ASN D 1 278 ? 19.657 36.517 53.776 1.00 21.62 307 ASN D C 1
ATOM 2834 O O . ASN D 1 278 ? 19.962 37.247 52.800 1.00 23.08 307 ASN D O 1
ATOM 2839 N N . ARG D 1 279 ? 20.008 35.243 53.798 1.00 20.31 308 ARG D N 1
ATOM 2840 C CA . ARG D 1 279 ? 20.604 34.640 52.674 1.00 20.62 308 ARG D CA 1
ATOM 2841 C C . ARG D 1 279 ? 19.542 34.579 51.547 1.00 20.77 308 ARG D C 1
ATOM 2842 O O . ARG D 1 279 ? 18.385 34.347 51.880 1.00 20.55 308 ARG D O 1
ATOM 2850 N N . ALA D 1 280 ? 19.979 34.778 50.301 1.00 20.58 309 ALA D N 1
ATOM 2851 C CA . ALA D 1 280 ? 19.079 35.024 49.125 1.00 21.02 309 ALA D CA 1
ATOM 2852 C C . ALA D 1 280 ? 18.544 33.737 48.472 1.00 20.99 309 ALA D C 1
ATOM 2853 O O . ALA D 1 280 ? 17.572 33.787 47.762 1.00 22.71 309 ALA D O 1
ATOM 2855 N N . ASP D 1 281 ? 19.123 32.576 48.771 1.00 16.40 310 ASP D N 1
ATOM 2856 C CA . ASP D 1 281 ? 18.756 31.303 48.137 1.00 15.33 310 ASP D CA 1
ATOM 2857 C C . ASP D 1 281 ? 17.850 30.424 49.052 1.00 13.95 310 ASP D C 1
ATOM 2858 O O . ASP D 1 281 ? 17.283 30.889 50.085 1.00 15.08 310 ASP D O 1
ATOM 2863 N N . GLU D 1 282 ? 17.669 29.160 48.703 1.00 15.09 311 GLU D N 1
ATOM 2864 C CA . GLU D 1 282 ? 16.793 28.274 49.431 1.00 14.00 311 GLU D CA 1
ATOM 2865 C C . GLU D 1 282 ? 17.167 27.990 50.921 1.00 14.91 311 GLU D C 1
ATOM 2866 O O . GLU D 1 282 ? 16.336 27.611 51.754 1.00 14.43 311 GLU D O 1
ATOM 2872 N N . ILE D 1 283 ? 18.454 28.180 51.222 1.00 15.01 312 ILE D N 1
ATOM 2873 C CA . ILE D 1 283 ? 18.914 28.157 52.590 1.00 16.10 312 ILE D CA 1
ATOM 2874 C C . ILE D 1 283 ? 18.252 29.257 53.424 1.00 14.38 312 ILE D C 1
ATOM 2875 O O . ILE D 1 283 ? 17.822 29.019 54.542 1.00 14.51 312 ILE D O 1
ATOM 2880 N N . GLY D 1 284 ? 18.146 30.441 52.830 1.00 13.42 313 GLY D N 1
ATOM 2881 C CA . GLY D 1 284 ? 17.424 31.575 53.401 1.00 14.05 313 GLY D CA 1
ATOM 2882 C C . GLY D 1 284 ? 15.964 31.305 53.580 1.00 13.82 313 GLY D C 1
ATOM 2883 O O . GLY D 1 284 ? 15.386 31.621 54.635 1.00 14.45 313 GLY D O 1
ATOM 2884 N N . ILE D 1 285 ? 15.363 30.649 52.574 1.00 13.63 314 ILE D N 1
ATOM 2885 C CA . ILE D 1 285 ? 13.973 30.222 52.755 1.00 13.48 314 ILE D CA 1
ATOM 2886 C C . ILE D 1 285 ? 13.767 29.362 53.978 1.00 12.14 314 ILE D C 1
ATOM 2887 O O . ILE D 1 285 ? 12.869 29.604 54.812 1.00 11.81 314 ILE D O 1
ATOM 2892 N N . LEU D 1 286 ? 14.641 28.336 54.106 1.00 12.25 315 LEU D N 1
ATOM 2893 C CA . LEU D 1 286 ? 14.606 27.386 55.156 1.00 12.92 315 LEU D CA 1
ATOM 2894 C C . LEU D 1 286 ? 14.759 28.131 56.495 1.00 12.31 315 LEU D C 1
ATOM 2895 O O . LEU D 1 286 ? 14.002 27.863 57.472 1.00 12.67 315 LEU D O 1
ATOM 2900 N N . ALA D 1 287 ? 15.782 29.009 56.552 1.00 12.15 316 ALA D N 1
ATOM 2901 C CA . ALA D 1 287 ? 16.120 29.737 57.775 1.00 12.62 316 ALA D CA 1
ATOM 2902 C C . ALA D 1 287 ? 14.932 30.572 58.256 1.00 12.90 316 ALA D C 1
ATOM 2903 O O . ALA D 1 287 ? 14.615 30.588 59.467 1.00 11.65 316 ALA D O 1
ATOM 2905 N N . LYS D 1 288 ? 14.227 31.211 57.305 1.00 13.17 317 LYS D N 1
ATOM 2906 C CA . LYS D 1 288 ? 13.084 32.046 57.645 1.00 14.59 317 LYS D CA 1
ATOM 2907 C C . LYS D 1 288 ? 11.939 31.167 58.185 1.00 13.73 317 LYS D C 1
ATOM 2908 O O . LYS D 1 288 ? 11.202 31.588 59.109 1.00 13.67 317 LYS D O 1
ATOM 2914 N N . SER D 1 289 ? 11.746 29.983 57.615 1.00 12.88 318 SER D N 1
ATOM 2915 C CA A SER D 1 289 ? 10.805 29.018 58.165 0.50 13.55 318 SER D CA 1
ATOM 2916 C CA B SER D 1 289 ? 10.763 29.046 58.194 0.50 13.98 318 SER D CA 1
ATOM 2917 C C . SER D 1 289 ? 11.061 28.577 59.604 1.00 13.33 318 SER D C 1
ATOM 2918 O O . SER D 1 289 ? 10.150 28.495 60.418 1.00 13.62 318 SER D O 1
ATOM 2923 N N . ILE D 1 290 ? 12.317 28.259 59.887 1.00 12.76 319 ILE D N 1
ATOM 2924 C CA . ILE D 1 290 ? 12.739 27.903 61.247 1.00 14.29 319 ILE D CA 1
ATOM 2925 C C . ILE D 1 290 ? 12.531 29.107 62.190 1.00 14.18 319 ILE D C 1
ATOM 2926 O O . ILE D 1 290 ? 12.044 28.906 63.309 1.00 13.97 319 ILE D O 1
ATOM 2931 N N . GLU D 1 291 ? 12.796 30.327 61.711 1.00 15.11 320 GLU D N 1
ATOM 2932 C CA . GLU D 1 291 ? 12.521 31.516 62.493 1.00 15.22 320 GLU D CA 1
ATOM 2933 C C . GLU D 1 291 ? 11.013 31.583 62.788 1.00 15.22 320 GLU D C 1
ATOM 2934 O O . GLU D 1 291 ? 10.589 31.921 63.907 1.00 16.18 320 GLU D O 1
ATOM 2940 N N . ARG D 1 292 ? 10.130 31.312 61.811 1.00 14.28 321 ARG D N 1
ATOM 2941 C CA . ARG D 1 292 ? 8.740 31.272 62.203 1.00 14.48 321 ARG D CA 1
ATOM 2942 C C . ARG D 1 292 ? 8.420 30.297 63.293 1.00 13.81 321 ARG D C 1
ATOM 2943 O O . ARG D 1 292 ? 7.582 30.591 64.134 1.00 14.38 321 ARG D O 1
ATOM 2951 N N . LEU D 1 293 ? 9.096 29.130 63.346 1.00 13.36 322 LEU D N 1
ATOM 2952 C CA . LEU D 1 293 ? 8.801 28.135 64.345 1.00 14.41 322 LEU D CA 1
ATOM 2953 C C . LEU D 1 293 ? 9.215 28.671 65.695 1.00 14.40 322 LEU D C 1
ATOM 2954 O O . LEU D 1 293 ? 8.524 28.514 66.700 1.00 15.49 322 LEU D O 1
ATOM 2959 N N . ARG D 1 294 ? 10.394 29.251 65.701 1.00 13.83 323 ARG D N 1
ATOM 2960 C CA . ARG D 1 294 ? 10.918 29.871 66.918 1.00 14.12 323 ARG D CA 1
ATOM 2961 C C . ARG D 1 294 ? 9.954 30.893 67.456 1.00 14.32 323 ARG D C 1
ATOM 2962 O O . ARG D 1 2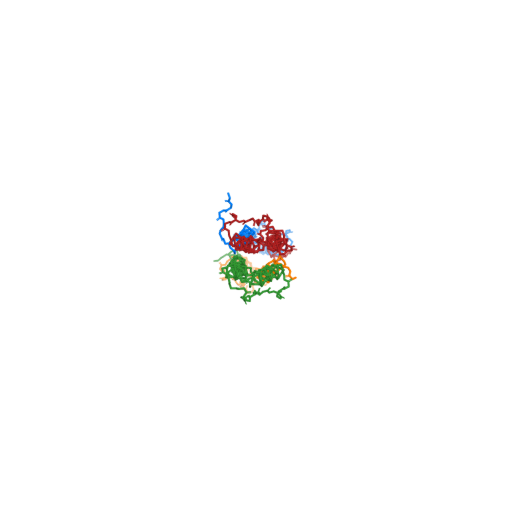94 ? 9.592 30.891 68.623 1.00 15.25 323 ARG D O 1
ATOM 2970 N N . ARG D 1 295 ? 9.458 31.785 66.615 1.00 13.78 324 ARG D N 1
ATOM 2971 C CA . ARG D 1 295 ? 8.535 32.825 67.076 1.00 15.96 324 ARG D CA 1
ATOM 2972 C C . ARG D 1 295 ? 7.229 32.227 67.562 1.00 15.20 324 ARG D C 1
ATOM 2973 O O . ARG D 1 295 ? 6.650 32.697 68.537 1.00 15.93 324 ARG D O 1
ATOM 2981 N N . SER D 1 296 ? 6.773 31.171 66.895 1.00 15.43 325 SER D N 1
ATOM 2982 C CA . SER D 1 296 ? 5.555 30.447 67.369 1.00 16.59 325 SER D CA 1
ATOM 2983 C C . SER D 1 296 ? 5.739 29.853 68.771 1.00 16.13 325 SER D C 1
ATOM 2984 O O . SER D 1 296 ? 4.865 29.933 69.626 1.00 18.19 325 SER D O 1
ATOM 2987 N N . LEU D 1 297 ? 6.910 29.298 69.013 1.00 16.00 326 LEU D N 1
ATOM 2988 C CA . LEU D 1 297 ? 7.174 28.743 70.329 1.00 17.85 326 LEU D CA 1
ATOM 2989 C C . LEU D 1 297 ? 7.201 29.837 71.405 1.00 18.69 326 LEU D C 1
ATOM 2990 O O . LEU D 1 297 ? 6.773 29.622 72.553 1.00 21.01 326 LEU D O 1
ATOM 2995 N N . LYS D 1 298 ? 7.729 31.016 71.048 1.00 20.73 327 LYS D N 1
ATOM 2996 C CA . LYS D 1 298 ? 7.861 32.167 71.982 1.00 23.00 327 LYS D CA 1
ATOM 2997 C C . LYS D 1 298 ? 6.464 32.644 72.371 1.00 21.65 327 LYS D C 1
ATOM 2998 O O . LYS D 1 298 ? 6.155 32.802 73.529 1.00 21.63 327 LYS D O 1
ATOM 3004 N N . VAL D 1 299 ? 5.574 32.774 71.386 1.00 19.29 328 VAL D N 1
ATOM 3005 C CA . VAL D 1 299 ? 4.180 33.079 71.665 1.00 20.86 328 VAL D CA 1
ATOM 3006 C C . VAL D 1 299 ? 3.511 32.027 72.539 1.00 19.20 328 VAL D C 1
ATOM 3007 O O . VAL D 1 299 ? 2.806 32.369 73.477 1.00 19.11 328 VAL D O 1
ATOM 3011 N N . ALA D 1 300 ? 3.721 30.757 72.258 1.00 18.83 329 ALA D N 1
ATOM 3012 C CA . ALA D 1 300 ? 3.145 29.696 73.068 1.00 18.88 329 ALA D CA 1
ATOM 3013 C C . ALA D 1 300 ? 3.635 29.773 74.555 1.00 20.24 329 ALA D C 1
ATOM 3014 O O . ALA D 1 300 ? 2.869 29.563 75.513 1.00 20.22 329 ALA D O 1
ATOM 3016 N N . MET D 1 301 ? 4.908 30.114 74.727 1.00 21.35 330 MET D N 1
ATOM 3017 C CA . MET D 1 301 ? 5.471 30.287 76.091 1.00 24.42 330 MET D CA 1
ATOM 3018 C C . MET D 1 301 ? 4.894 31.513 76.788 1.00 23.14 330 MET D C 1
ATOM 3019 O O . MET D 1 301 ? 4.556 31.432 77.960 1.00 22.50 330 MET D O 1
ATOM 3024 N N . GLU D 1 302 ? 4.738 32.632 76.071 1.00 23.01 331 GLU D N 1
ATOM 3025 C CA . GLU D 1 302 ? 4.154 33.848 76.651 1.00 25.56 331 GLU D CA 1
ATOM 3026 C C . GLU D 1 302 ? 2.693 33.540 77.085 1.00 24.89 331 GLU D C 1
ATOM 3027 O O . GLU D 1 302 ? 2.237 33.981 78.141 1.00 25.74 331 GLU D O 1
ATOM 3033 N N . SER D 1 303 ? 1.972 32.817 76.219 1.00 21.99 332 SER D N 1
ATOM 3034 C CA . SER D 1 303 ? 0.556 32.448 76.435 1.00 21.22 332 SER D CA 1
ATOM 3035 C C . SER D 1 303 ? 0.423 31.521 77.657 1.00 21.85 332 SER D C 1
ATOM 3036 O O . SER D 1 303 ? -0.491 31.642 78.507 1.00 22.87 332 SER D O 1
ATOM 3039 N N . LEU D 1 304 ? 1.340 30.593 77.804 1.00 21.78 333 LEU D N 1
ATOM 3040 C CA . LEU D 1 304 ? 1.301 29.768 79.014 1.00 24.52 333 LEU D CA 1
ATOM 3041 C C . LEU D 1 304 ? 1.578 30.637 80.265 1.00 26.10 333 LEU D C 1
ATOM 3042 O O . LEU D 1 304 ? 0.833 30.568 81.251 1.00 27.67 333 LEU D O 1
ATOM 3047 N N . GLU D 1 305 ? 2.639 31.447 80.237 1.00 26.89 334 GLU D N 1
ATOM 3048 C CA . GLU D 1 305 ? 3.066 32.239 81.394 1.00 30.53 334 GLU D CA 1
ATOM 3049 C C . GLU D 1 305 ? 1.840 32.983 81.879 1.00 30.14 334 GLU D C 1
ATOM 3050 O O . GLU D 1 305 ? 1.560 33.079 83.060 1.00 29.85 334 GLU D O 1
ATOM 3056 N N . GLU D 1 306 ? 1.135 33.557 80.918 1.00 27.54 335 GLU D N 1
ATOM 3057 C CA . GLU D 1 306 ? 0.096 34.498 81.258 1.00 29.01 335 GLU D CA 1
ATOM 3058 C C . GLU D 1 306 ? -1.079 33.757 81.826 1.00 28.01 335 GLU D C 1
ATOM 3059 O O . GLU D 1 306 ? -1.640 34.204 82.845 1.00 28.35 335 GLU D O 1
ATOM 3065 N N . ALA D 1 307 ? -1.435 32.632 81.175 1.00 25.90 336 ALA D N 1
ATOM 3066 C CA . ALA D 1 307 ? -2.575 31.803 81.597 1.00 27.84 336 ALA D CA 1
ATOM 3067 C C . ALA D 1 307 ? -2.413 31.324 83.018 1.00 29.99 336 ALA D C 1
ATOM 3068 O O . ALA D 1 307 ? -3.384 31.271 83.781 1.00 32.22 336 ALA D O 1
ATOM 3070 N N . LEU D 1 308 ? -1.164 31.042 83.402 1.00 31.99 337 LEU D N 1
ATOM 3071 C CA . LEU D 1 308 ? -0.832 30.647 84.779 1.00 34.81 337 LEU D CA 1
ATOM 3072 C C . LEU D 1 308 ? -0.698 31.783 85.790 1.00 37.59 337 LEU D C 1
ATOM 3073 O O . LEU D 1 308 ? -0.581 31.524 86.969 1.00 40.03 337 LEU D O 1
ATOM 3078 N N . LYS D 1 309 ? -0.681 33.028 85.333 1.00 38.56 338 LYS D N 1
ATOM 3079 C CA . LYS D 1 309 ? -0.715 34.134 86.222 1.00 43.13 338 LYS D CA 1
ATOM 3080 C C . LYS D 1 309 ? -2.146 34.072 86.811 1.00 44.69 338 LYS D C 1
ATOM 3081 O O . LYS D 1 309 ? -2.408 34.388 87.934 1.00 46.40 338 LYS D O 1
#

InterPro domains:
  IPR003660 HAMP domain [PF00672] (276-327)
  IPR003660 HAMP domain [PS50885] (278-331)
  IPR003660 HAMP domain [SM00304] (278-331)
  IPR050398 Heme sensor protein HssS/ArlS-like [PTHR45528] (245-335)

Nearest PDB structures (foldseek):
  4gn0-assembly1_A  TM=1.009E+00  e=2.974E-14  Archaeoglobus fulgidus DSM 4304
  2y20-assembly2_C  TM=9.832E-01  e=4.212E-06  Archaeoglobus fulgidus
  2y0t-assembly1_B-2  TM=9.399E-01  e=4.212E-06  Archaeoglobus fulgidus
  2lfr-assembly1_B  TM=9.330E-01  e=2.847E-05  Archaeoglobus fulgidus DSM 4304
  4gn0-assembly1_A  TM=9.657E-01  e=1.361E-11  Archaeoglobus fulgidus DSM 4304

Secondary structure (DSSP, 8-state):
------HHHHHHHTTHHHHHHHHHHHHHHHHHHHHHHHHHHHHHIIIIIHHHHHHHHHHHHHHTT-TT-PPP-TT-SSHHHHHHHHHHHHHHHHHHHHHHHHHHT-/--HHHHHHHTTHHHHHHHHHHHHHHHHHHHHHHHHHHHHHIIIIIHHHHHHHHHHHHHHTT---SPPTTTT-SSHHHHHHHHHHHHHHHHHHHHHHHHHH--/--HHHHHHHTTHHHHHHHHHHHHHHHHHHHHHHHHHHHHHIIIIIHHHHHHHHHHHHHHTT-TT-----TT-SSHHHHHHHHHHHHHHHHHHHHHHHHHHH-/--HHHHHHHTTHHHHHHHHHHHHHHHHHHHHHHHHHHHHHIIIIIHHHHHHHHHHHHHHTT-TTPPPTTTT-SSHHHHHHHHHHHHHHHHHHHHHHHHHHT-

Foldseek 3Di:
DDPDDDVVVVVVVVCVVVVVVVVVVVVVVVVVVVVVVVVVVVCCCVVPVVLVVLQVVQLVCLVVPPLPRDQPQCVPDDVSVVVSVVVVVVSVVVVCVVVVVVVVVD/DDPVCVVVCVCVVVVVVVVVVVVVVVVVVVVCVVVVVVCCCVPPVVLVVLQVVVLVVLVVPDLPDQQPDCVDDDVSVVVSVVSSVVSVVSVVVVVVVVVPDD/DDVVCVVVVVCPVVVVVVVVVVVVVVVVVVCVVVVVVVVCCVVPVVLVVLQVVQLVVLVVPPLPDDQPLCPDDDVSVVVSVVSPVVSVVVVVVVVVVVVVVD/DDVVCVVVVVCVVVVVVVVVVVVVVVVVVVVVVVVVVVCCCVPPVVLVVLQVVQLVVVVVPPLPGQQPDCVPDDVSVVVSVVSVVVSVVVVVVVVVVVVVVD

CATH classification: 6.10.340.10

B-factor: mean 26.91, std 8.75, range [11.65, 70.12]

Organism: Archaeoglobus fulgidus (strain ATCC 49558 / DSM 4304 / JCM 9628 / NBRC 100126 / VC-16) (NCBI:txid224325)

Solvent-accessible surface area: 19654 Å² total; per-residue (Å²): 146,100,118,33,124,75,0,11,38,31,0,3,114,55,6,75,49,9,2,89,82,0,50,74,36,4,78,98,0,15,77,65,2,74,107,3,16,117,73,0,29,65,24,0,61,80,26,0,18,44,6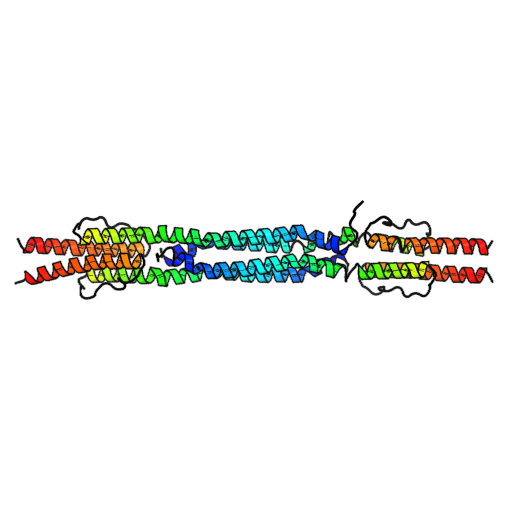,0,52,78,0,1,83,17,0,42,63,1,19,97,49,76,29,114,15,92,10,39,61,60,110,68,81,2,15,0,2,85,0,0,106,0,0,30,111,0,22,149,30,2,56,90,7,76,78,43,32,110,109,53,123,180,89,71,0,10,31,61,0,5,120,50,4,71,45,9,2,93,90,1,60,73,38,7,80,102,0,20,87,65,2,99,55,3,26,68,71,2,30,72,38,0,62,80,23,0,14,56,13,0,54,46,3,0,81,30,0,29,132,5,18,131,49,67,19,146,72,64,4,59,95,56,137,64,71,5,18,1,0,84,0,0,64,1,0,20,114,0,21,78,29,5,80,95,2,82,86,37,36,112,155,43,123,255,144,59,0,12,38,46,0,4,111,55,5,74,50,9,3,92,95,1,54,69,34,4,83,96,0,14,89,61,1,72,82,2,18,54,57,2,31,70,38,0,49,54,29,0,16,141,5,0,49,79,0,1,83,19,0,28,112,1,21,129,50,74,18,115,21,90,9,40,54,59,153,70,84,4,16,0,1,98,0,0,100,0,0,40,98,0,35,111,27,11,47,76,16,86,84,44,26,105,75,31,123,139,87,58,0,7,39,64,0,4,117,47,1,81,47,11,5,89,80,2,42,76,29,7,77,94,0,16,86,58,1,71,79,4,12,101,67,2,28,73,39,0,60,45,26,0,11,132,5,0,72,62,0,2,83,12,0,32,105,1,20,142,52,68,20,110,8,135,0,28,67,36,145,63,48,3,10,0,0,79,0,0,85,0,0,13,103,0,38,141,25,8,63,99,19,88,90,40,31,110,125,36,122,128